Protein AF-0000000085133945 (afdb_homodimer)

Foldseek 3Di:
DDPVVVVVVVVVVVVLPVPPDPDDDFAWDDKKKKKKWFKKAQCPDPDNPPPGIKTKIKIKMKTDTQFKIKIKMKMKMRPVDDPLAIKIKIKMKMFGDDPSFQKTWIWMKIWMDGNHDWTKIKIWTFMKGFPAQDPQWGKIKTKTWIFIDIDQADPVQGDQGGGFAMKIWIKIKGWDDDPNWTKIKIKIKMKGAQGDDRLCVQLVHRIKIWMKIKMWTPPDVQKIKMKIWIWMASPPSDHGIGIMIIIMIMGMD/DDPVVVVVVVVVVVVVVVPPPDDDDFAWDDKKKKKKWFKKAQCPDPDNPPPGIKTKIKIKMKTDTQFKIKIKMKMKMRPVDDPLAIKIKIKMKMFGDDPSFQKTWIWMKIWMDGNHDWTKIKIWTFMKGFPAQDPQWGKIKTKTWIAIDIDQADPPQGDQGGGFAMKIWIKIKGWDDDPNWTKIKIKIKMKGAQGGDRLCVQLVHRIKIWMKIKMWTPPDVQKIKMKIWIWMASPPSDHGIGIMIIIMIMGMD

Structure (mmCIF, N/CA/C/O backbone):
data_AF-0000000085133945-model_v1
#
loop_
_entity.id
_entity.type
_entity.pdbx_description
1 polymer 'Nucleoside-specific channel-forming protein Tsx'
#
loop_
_atom_site.group_PDB
_atom_site.id
_atom_site.type_symbol
_atom_site.label_atom_id
_atom_site.label_alt_id
_atom_site.label_comp_id
_atom_site.label_asym_id
_atom_site.label_entity_id
_atom_site.label_seq_id
_atom_site.pdbx_PDB_ins_code
_atom_site.Cartn_x
_atom_site.Cartn_y
_atom_site.Cartn_z
_atom_site.occupancy
_atom_site.B_iso_or_equiv
_atom_site.auth_seq_id
_atom_site.auth_comp_id
_atom_site.auth_asym_id
_atom_site.auth_atom_id
_atom_site.pdbx_PDB_model_num
ATOM 1 N N . MET A 1 1 ? 1.987 1.483 31.172 1 36.84 1 MET A N 1
ATOM 2 C CA . MET A 1 1 ? 2.732 0.237 31 1 36.84 1 MET A CA 1
ATOM 3 C C . MET A 1 1 ? 4.156 0.385 31.531 1 36.84 1 MET A C 1
ATOM 5 O O . MET A 1 1 ? 4.84 1.363 31.219 1 36.84 1 MET A O 1
ATOM 9 N N . SER A 1 2 ? 4.531 -0.409 32.562 1 43 2 SER A N 1
ATOM 10 C CA . SER A 1 2 ? 5.77 -0.281 33.312 1 43 2 SER A CA 1
ATOM 11 C C . SER A 1 2 ? 6.988 -0.417 32.406 1 43 2 SER A C 1
ATOM 13 O O . SER A 1 2 ? 6.906 -1.016 31.328 1 43 2 SER A O 1
ATOM 15 N N . ALA A 1 3 ? 8.133 0.214 32.719 1 48.06 3 ALA A N 1
ATOM 16 C CA . ALA A 1 3 ? 9.445 0.128 32.062 1 48.06 3 ALA A CA 1
ATOM 17 C C . ALA A 1 3 ? 9.797 -1.318 31.734 1 48.06 3 ALA A C 1
ATOM 19 O O . ALA A 1 3 ? 10.461 -1.585 30.734 1 48.06 3 ALA A O 1
ATOM 20 N N . LYS A 1 4 ? 9.453 -2.211 32.562 1 42.72 4 LYS A N 1
ATOM 21 C CA . LYS A 1 4 ? 9.758 -3.633 32.438 1 42.72 4 LYS A CA 1
ATOM 22 C C . LYS A 1 4 ? 9.023 -4.238 31.25 1 42.72 4 LYS A C 1
ATOM 24 O O . LYS A 1 4 ? 9.578 -5.07 30.516 1 42.72 4 LYS A O 1
ATOM 29 N N . ARG A 1 5 ? 7.84 -3.912 31.016 1 41.66 5 ARG A N 1
ATOM 30 C CA . ARG A 1 5 ? 7.051 -4.469 29.922 1 41.66 5 ARG A CA 1
ATOM 31 C C . ARG A 1 5 ? 7.543 -3.955 28.578 1 41.66 5 ARG A C 1
ATOM 33 O O . ARG A 1 5 ? 7.465 -4.664 27.578 1 41.66 5 ARG A O 1
ATOM 40 N N . ARG A 1 6 ? 8.109 -2.738 28.609 1 42.72 6 ARG A N 1
ATOM 41 C CA . ARG A 1 6 ? 8.688 -2.146 27.406 1 42.72 6 ARG A CA 1
ATOM 42 C C . ARG A 1 6 ? 9.938 -2.904 26.969 1 42.72 6 ARG A C 1
ATOM 44 O O . ARG A 1 6 ? 10.148 -3.131 25.781 1 42.72 6 ARG A O 1
ATOM 51 N N . LEU A 1 7 ? 10.68 -3.293 28 1 41.97 7 LEU A N 1
ATOM 52 C CA . LEU A 1 7 ? 11.914 -4.031 27.766 1 41.97 7 LEU A CA 1
ATOM 53 C C . LEU A 1 7 ? 11.617 -5.43 27.219 1 41.97 7 LEU A C 1
ATOM 55 O O . LEU A 1 7 ? 12.312 -5.918 26.328 1 41.97 7 LEU A O 1
ATOM 59 N N . LEU A 1 8 ? 10.617 -5.977 27.719 1 39.19 8 LEU A N 1
ATOM 60 C CA . LEU A 1 8 ? 10.281 -7.332 27.297 1 39.19 8 LEU A CA 1
ATOM 61 C C . LEU A 1 8 ? 9.789 -7.352 25.859 1 39.19 8 LEU A C 1
ATOM 63 O O . LEU A 1 8 ? 10.117 -8.258 25.094 1 39.19 8 LEU A O 1
ATOM 67 N N . ILE A 1 9 ? 9.047 -6.352 25.5 1 41.66 9 ILE A N 1
ATOM 68 C CA . ILE A 1 9 ? 8.602 -6.316 24.109 1 41.66 9 ILE A CA 1
ATOM 69 C C . ILE A 1 9 ? 9.797 -6.117 23.188 1 41.66 9 ILE A C 1
ATOM 71 O O . ILE A 1 9 ? 9.898 -6.77 22.141 1 41.66 9 ILE A O 1
ATOM 75 N N . ALA A 1 10 ? 10.711 -5.32 23.625 1 41.75 10 ALA A N 1
ATOM 76 C CA . ALA A 1 10 ? 11.93 -5.113 22.844 1 41.75 10 ALA A CA 1
ATOM 77 C C . ALA A 1 10 ? 12.734 -6.402 22.734 1 41.75 10 ALA A C 1
ATOM 79 O O . ALA A 1 10 ? 13.258 -6.727 21.656 1 41.75 10 ALA A O 1
ATOM 80 N N . CYS A 1 11 ? 12.867 -7.066 23.766 1 37.88 11 CYS A N 1
ATOM 81 C CA . CYS A 1 11 ? 13.625 -8.305 23.766 1 37.88 11 CYS A CA 1
ATOM 82 C C . CYS A 1 11 ? 12.914 -9.383 22.953 1 37.88 11 CYS A C 1
ATOM 84 O O . CYS A 1 11 ? 13.562 -10.18 22.281 1 37.88 11 CYS A O 1
ATOM 86 N N . ALA A 1 12 ? 11.68 -9.461 23.156 1 38.81 12 ALA A N 1
ATOM 87 C CA . ALA A 1 12 ? 10.977 -10.516 22.453 1 38.81 12 ALA A CA 1
ATOM 88 C C . ALA A 1 12 ? 11.109 -10.344 20.938 1 38.81 12 ALA A C 1
ATOM 90 O O . ALA A 1 12 ? 11.219 -11.328 20.203 1 38.81 12 ALA A O 1
ATOM 91 N N . LEU A 1 13 ? 11.102 -9.141 20.484 1 39.53 13 LEU A N 1
ATOM 92 C CA . LEU A 1 13 ? 11.328 -8.938 19.062 1 39.53 13 LEU A CA 1
ATOM 93 C C . LEU A 1 13 ? 12.742 -9.352 18.672 1 39.53 13 LEU A C 1
ATOM 95 O O . LEU A 1 13 ? 12.977 -9.797 17.547 1 39.53 13 LEU A O 1
ATOM 99 N N . THR A 1 14 ? 13.602 -9.289 19.641 1 37.03 14 THR A N 1
ATOM 100 C CA . THR A 1 14 ? 14.984 -9.656 19.328 1 37.03 14 THR A CA 1
ATOM 101 C C . THR A 1 14 ? 15.117 -11.164 19.156 1 37.03 14 THR A C 1
ATOM 103 O O . THR A 1 14 ? 15.93 -11.633 18.359 1 37.03 14 THR A O 1
ATOM 106 N N . THR A 1 15 ? 14.5 -11.891 20.047 1 35.97 15 THR A N 1
ATOM 107 C CA . THR A 1 15 ? 14.766 -13.32 20.016 1 35.97 15 THR A CA 1
ATOM 108 C C . THR A 1 15 ? 14.219 -13.945 18.734 1 35.97 15 THR A C 1
ATOM 110 O O . THR A 1 15 ? 14.719 -14.969 18.266 1 35.97 15 THR A O 1
ATOM 113 N N . ILE A 1 16 ? 13.094 -13.539 18.312 1 39.91 16 ILE A N 1
ATOM 114 C CA . ILE A 1 16 ? 12.547 -14.211 17.141 1 39.91 16 ILE A CA 1
ATOM 115 C C . ILE A 1 16 ? 13.539 -14.117 15.977 1 39.91 16 ILE A C 1
ATOM 117 O O . ILE A 1 16 ? 13.664 -15.047 15.18 1 39.91 16 ILE A O 1
ATOM 121 N N . PHE A 1 17 ? 14.336 -13.039 16.062 1 42.16 17 PHE A N 1
ATOM 122 C CA . PHE A 1 17 ? 15.188 -12.828 14.898 1 42.16 17 PHE A CA 1
ATOM 123 C C . PHE A 1 17 ? 16.438 -13.703 14.977 1 42.16 17 PHE A C 1
ATOM 125 O O . PHE A 1 17 ? 17.188 -13.805 14 1 42.16 17 PHE A O 1
ATOM 132 N N . TYR A 1 18 ? 16.688 -14.141 16.188 1 39.44 18 TYR A N 1
ATOM 133 C CA . TYR A 1 18 ? 17.953 -14.867 16.266 1 39.44 18 TYR A CA 1
ATOM 134 C C . TYR A 1 18 ? 17.922 -16.125 15.398 1 39.44 18 TYR A C 1
ATOM 136 O O . TYR A 1 18 ? 18.969 -16.641 15.008 1 39.44 18 TYR A O 1
ATOM 144 N N . HIS A 1 19 ? 16.812 -16.734 15.344 1 39.88 19 HIS A N 1
ATOM 145 C CA . HIS A 1 19 ? 16.859 -18.016 14.641 1 39.88 19 HIS A CA 1
ATOM 146 C C . HIS A 1 19 ? 16.422 -17.859 13.188 1 39.88 19 HIS A C 1
ATOM 148 O O . HIS A 1 19 ? 15.945 -18.812 12.57 1 39.88 19 HIS A O 1
ATOM 154 N N . LEU A 1 20 ? 16.219 -16.656 12.812 1 44.22 20 LEU A N 1
ATOM 155 C CA . LEU A 1 20 ? 15.984 -16.672 11.375 1 44.22 20 LEU A CA 1
ATOM 156 C C . LEU A 1 20 ? 17.203 -17.219 10.633 1 44.22 20 LEU A C 1
ATOM 158 O O . LEU A 1 20 ? 18.328 -16.781 10.883 1 44.22 20 LEU A O 1
ATOM 162 N N . PRO A 1 21 ? 17.156 -18.5 10.281 1 38.03 21 PRO A N 1
ATOM 163 C CA . PRO A 1 21 ? 18.359 -18.984 9.602 1 38.03 21 PRO A CA 1
ATOM 164 C C . PRO A 1 21 ? 19.094 -17.891 8.836 1 38.03 21 PRO A C 1
ATOM 166 O O . PRO A 1 21 ? 18.453 -16.938 8.367 1 38.03 21 PRO A O 1
ATOM 169 N N . ALA A 1 22 ? 20.438 -17.766 9.133 1 37.84 22 ALA A N 1
ATOM 170 C CA . ALA A 1 22 ? 21.391 -16.875 8.469 1 37.84 22 ALA A CA 1
ATOM 171 C C . ALA A 1 22 ? 20.953 -16.562 7.039 1 37.84 22 ALA A C 1
ATOM 173 O O . ALA A 1 22 ? 20.703 -15.406 6.695 1 37.84 22 ALA A O 1
ATOM 174 N N . TYR A 1 23 ? 21.812 -16.891 6.102 1 41.56 23 TYR A N 1
ATOM 175 C CA . TYR A 1 23 ? 22.328 -16.422 4.824 1 41.56 23 TYR A CA 1
ATOM 176 C C . TYR A 1 23 ? 21.25 -16.406 3.758 1 41.56 23 TYR A C 1
ATOM 178 O O . TYR A 1 23 ? 21.5 -16.062 2.602 1 41.56 23 TYR A O 1
ATOM 186 N N . SER A 1 24 ? 20.203 -17.484 3.604 1 50.78 24 SER A N 1
ATOM 187 C CA . SER A 1 24 ? 19.891 -17.828 2.215 1 50.78 24 SER A CA 1
ATOM 188 C C . SER A 1 24 ? 18.984 -16.766 1.58 1 50.78 24 SER A C 1
ATOM 190 O O . SER A 1 24 ? 18.062 -16.281 2.219 1 50.78 24 SER A O 1
ATOM 192 N N . SER A 1 25 ? 19.562 -15.977 0.585 1 65.31 25 SER A N 1
ATOM 193 C CA . SER A 1 25 ? 18.844 -15.25 -0.441 1 65.31 25 SER A CA 1
ATOM 194 C C . SER A 1 25 ? 17.484 -15.891 -0.724 1 65.31 25 SER A C 1
ATOM 196 O O . SER A 1 25 ? 17.328 -17.109 -0.549 1 65.31 25 SER A O 1
ATOM 198 N N . LEU A 1 26 ? 16.422 -15.094 -0.693 1 84.5 26 LEU A N 1
ATOM 199 C CA . LEU A 1 26 ? 15.109 -15.57 -1.105 1 84.5 26 LEU A CA 1
ATOM 200 C C . LEU A 1 26 ? 15.203 -16.344 -2.414 1 84.5 26 LEU A C 1
ATOM 202 O O . LEU A 1 26 ? 15.859 -15.906 -3.359 1 84.5 26 LEU A O 1
ATOM 206 N N . GLU A 1 27 ? 14.773 -17.656 -2.301 1 92.19 27 GLU A N 1
ATOM 207 C CA . GLU A 1 27 ? 14.727 -18.453 -3.525 1 92.19 27 GLU A CA 1
ATOM 208 C C . GLU A 1 27 ? 13.453 -18.156 -4.324 1 92.19 27 GLU A C 1
ATOM 210 O O . GLU A 1 27 ? 12.367 -18.578 -3.943 1 92.19 27 GLU A O 1
ATOM 215 N N . TYR A 1 28 ? 13.641 -17.594 -5.484 1 95 28 TYR A N 1
ATOM 216 C CA . TYR A 1 28 ? 12.547 -17.141 -6.332 1 95 28 TYR A CA 1
ATOM 217 C C . TYR A 1 28 ? 11.797 -18.328 -6.934 1 95 28 TYR A C 1
ATOM 219 O O . TYR A 1 28 ? 12.414 -19.234 -7.504 1 95 28 TYR A O 1
ATOM 227 N N . LYS A 1 29 ? 10.406 -18.281 -6.844 1 95.12 29 LYS A N 1
ATOM 228 C CA . LYS A 1 29 ? 9.586 -19.359 -7.383 1 95.12 29 LYS A CA 1
ATOM 229 C C . LYS A 1 29 ? 8.672 -18.859 -8.5 1 95.12 29 LYS A C 1
ATOM 231 O O . LYS A 1 29 ? 8.234 -19.641 -9.352 1 95.12 29 LYS A O 1
ATOM 236 N N . GLY A 1 30 ? 8.359 -17.625 -8.469 1 94.38 30 GLY A N 1
ATOM 237 C CA . GLY A 1 30 ? 7.508 -17.078 -9.508 1 94.38 30 GLY A CA 1
ATOM 238 C C . GLY A 1 30 ? 6.82 -15.781 -9.094 1 94.38 30 GLY A C 1
ATOM 239 O O . GLY A 1 30 ? 6.797 -15.438 -7.91 1 94.38 30 GLY A O 1
ATOM 240 N N . SER A 1 31 ? 6.344 -15.102 -10.117 1 94.19 31 SER A N 1
ATOM 241 C CA . SER A 1 31 ? 5.598 -13.867 -9.898 1 94.19 31 SER A CA 1
ATOM 242 C C . SER A 1 31 ? 4.41 -13.766 -10.844 1 94.19 31 SER A C 1
ATOM 244 O O . SER A 1 31 ? 4.34 -14.492 -11.836 1 94.19 31 SER A O 1
ATOM 246 N N . PHE A 1 32 ? 3.465 -12.969 -10.422 1 92.44 32 PHE A N 1
ATOM 247 C CA . PHE A 1 32 ? 2.289 -12.703 -11.242 1 92.44 32 PHE A CA 1
ATOM 248 C C . PHE A 1 32 ? 1.758 -11.297 -10.992 1 92.44 32 PHE A C 1
ATOM 250 O O . PHE A 1 32 ? 2.023 -10.703 -9.945 1 92.44 32 PHE A O 1
ATOM 257 N N . GLY A 1 33 ? 1.082 -10.789 -11.906 1 92.19 33 GLY A N 1
ATOM 258 C CA . GLY A 1 33 ? 0.454 -9.477 -11.812 1 92.19 33 GLY A CA 1
ATOM 259 C C . GLY A 1 33 ? -0.546 -9.219 -12.93 1 92.19 33 GLY A C 1
ATOM 260 O O . GLY A 1 33 ? -0.574 -9.938 -13.93 1 92.19 33 GLY A O 1
ATOM 261 N N . SER A 1 34 ? -1.37 -8.195 -12.688 1 93.94 34 SER A N 1
ATOM 262 C CA . SER A 1 34 ? -2.359 -7.836 -13.695 1 93.94 34 SER A CA 1
ATOM 263 C C . SER A 1 34 ? -2.824 -6.395 -13.531 1 93.94 34 SER A C 1
ATOM 265 O O . SER A 1 34 ? -2.684 -5.809 -12.453 1 93.94 34 SER A O 1
ATOM 267 N N . ILE A 1 35 ? -3.229 -5.844 -14.586 1 95.06 35 ILE A N 1
ATOM 268 C CA . ILE A 1 35 ? -4.004 -4.609 -14.602 1 95.06 35 ILE A CA 1
ATOM 269 C C . ILE A 1 35 ? -5.41 -4.895 -15.125 1 95.06 35 ILE A C 1
ATOM 271 O O . ILE A 1 35 ? -5.586 -5.672 -16.062 1 95.06 35 ILE A O 1
ATOM 275 N N . ASN A 1 36 ? -6.375 -4.328 -14.484 1 97.56 36 ASN A N 1
ATOM 276 C CA . ASN A 1 36 ? -7.762 -4.633 -14.805 1 97.56 36 ASN A CA 1
ATOM 277 C C . ASN A 1 36 ? -8.625 -3.373 -14.836 1 97.56 36 ASN A C 1
ATOM 279 O O . ASN A 1 36 ? -8.32 -2.395 -14.148 1 97.56 36 ASN A O 1
ATOM 283 N N . ALA A 1 37 ? -9.625 -3.41 -15.625 1 97.56 37 ALA A N 1
ATOM 284 C CA . ALA A 1 37 ? -10.641 -2.363 -15.664 1 97.56 37 ALA A CA 1
ATOM 285 C C . ALA A 1 37 ? -12.039 -2.961 -15.805 1 97.56 37 ALA A C 1
ATOM 287 O O . ALA A 1 37 ? -12.219 -3.984 -16.469 1 97.56 37 ALA A O 1
ATOM 288 N N . GLY A 1 38 ? -12.953 -2.303 -15.086 1 97.31 38 GLY A N 1
ATOM 289 C CA . GLY A 1 38 ? -14.297 -2.844 -15.242 1 97.31 38 GLY A CA 1
ATOM 290 C C . GLY A 1 38 ? -15.336 -2.092 -14.43 1 97.31 38 GLY A C 1
ATOM 291 O O . GLY A 1 38 ? -15.25 -0.871 -14.281 1 97.31 38 GLY A O 1
ATOM 292 N N . TYR A 1 39 ? -16.25 -2.934 -14.133 1 95.44 39 TYR A N 1
ATOM 293 C CA . TYR A 1 39 ? -17.5 -2.365 -13.641 1 95.44 39 TYR A CA 1
ATOM 294 C C . TYR A 1 39 ? -18.062 -3.191 -12.484 1 95.44 39 TYR A C 1
ATOM 296 O O . TYR A 1 39 ? -17.938 -4.418 -12.477 1 95.44 39 TYR A O 1
ATOM 304 N N . ALA A 1 40 ? -18.641 -2.43 -11.492 1 94.94 40 ALA A N 1
ATOM 305 C CA . ALA A 1 40 ? -19.359 -3.078 -10.398 1 94.94 40 ALA A CA 1
ATOM 306 C C . ALA A 1 40 ? -20.672 -2.355 -10.094 1 94.94 40 ALA A C 1
ATOM 308 O O . ALA A 1 40 ? -20.828 -1.186 -10.445 1 94.94 40 ALA A O 1
ATOM 309 N N . ASP A 1 41 ? -21.562 -3.082 -9.5 1 93.5 41 ASP A N 1
ATOM 310 C CA . ASP A 1 41 ? -22.844 -2.506 -9.109 1 93.5 41 ASP A CA 1
ATOM 311 C C . ASP A 1 41 ? -23.328 -3.1 -7.789 1 93.5 41 ASP A C 1
ATOM 313 O O . ASP A 1 41 ? -23.609 -4.297 -7.707 1 93.5 41 ASP A O 1
ATOM 317 N N . TRP A 1 42 ? -23.547 -2.268 -6.836 1 91.56 42 TRP A N 1
ATOM 318 C CA . TRP A 1 42 ? -24 -2.688 -5.512 1 91.56 42 TRP A CA 1
ATOM 319 C C . TRP A 1 42 ? -25.469 -3.076 -5.527 1 91.56 42 TRP A C 1
ATOM 321 O O . TRP A 1 42 ? -25.969 -3.676 -4.574 1 91.56 42 TRP A O 1
ATOM 331 N N . ASN A 1 43 ? -26.109 -2.854 -6.621 1 87.69 43 ASN A N 1
ATOM 332 C CA . ASN A 1 43 ? -27.531 -3.17 -6.727 1 87.69 43 ASN A CA 1
ATOM 333 C C . ASN A 1 43 ? -27.766 -4.453 -7.52 1 87.69 43 ASN A C 1
ATOM 335 O O . ASN A 1 43 ? -28.906 -4.828 -7.785 1 87.69 43 ASN A O 1
ATOM 339 N N . SER A 1 44 ? -26.766 -5.062 -7.859 1 84.56 44 SER A N 1
ATOM 340 C CA . SER A 1 44 ? -26.891 -6.18 -8.789 1 84.56 44 SER A CA 1
ATOM 341 C C . SER A 1 44 ? -26.703 -7.516 -8.07 1 84.56 44 SER A C 1
ATOM 343 O O . SER A 1 44 ? -26.844 -8.578 -8.688 1 84.56 44 SER A O 1
ATOM 345 N N . GLY A 1 45 ? -26.453 -7.539 -6.82 1 86.94 45 GLY A N 1
ATOM 346 C CA . GLY A 1 45 ? -26.375 -8.797 -6.098 1 86.94 45 GLY A CA 1
ATOM 347 C C . GLY A 1 45 ? -27.719 -9.297 -5.621 1 86.94 45 GLY A C 1
ATOM 348 O O . GLY A 1 45 ? -28.734 -9.125 -6.312 1 86.94 45 GLY A O 1
ATOM 349 N N . PHE A 1 46 ? -27.672 -10.008 -4.559 1 88.62 46 PHE A N 1
ATOM 350 C CA . PHE A 1 46 ? -28.891 -10.523 -3.953 1 88.62 46 PHE A CA 1
ATOM 351 C C . PHE A 1 46 ? -29.641 -9.422 -3.221 1 88.62 46 PHE A C 1
ATOM 353 O O . PHE A 1 46 ? -30.859 -9.461 -3.105 1 88.62 46 PHE A O 1
ATOM 360 N N . ILE A 1 47 ? -28.828 -8.484 -2.725 1 90.81 47 ILE A N 1
ATOM 361 C CA . ILE A 1 47 ? -29.391 -7.371 -1.975 1 90.81 47 ILE A CA 1
ATOM 362 C C . ILE A 1 47 ? -29.047 -6.055 -2.672 1 90.81 47 ILE A C 1
ATOM 364 O O . ILE A 1 47 ? -27.938 -5.867 -3.15 1 90.81 47 ILE A O 1
ATOM 368 N N . ASN A 1 48 ? -30.047 -5.188 -2.656 1 90.88 48 ASN A N 1
ATOM 369 C CA . ASN A 1 48 ? -29.812 -3.811 -3.074 1 90.88 48 ASN A CA 1
ATOM 370 C C . ASN A 1 48 ? -29.406 -2.932 -1.896 1 90.88 48 ASN A C 1
ATOM 372 O O . ASN A 1 48 ? -30.234 -2.596 -1.049 1 90.88 48 ASN A O 1
ATOM 376 N N . THR A 1 49 ? -28.141 -2.529 -1.854 1 90 49 THR A N 1
ATOM 377 C CA . THR A 1 49 ? -27.641 -1.72 -0.745 1 90 49 THR A CA 1
ATOM 378 C C . THR A 1 49 ? -27.844 -0.234 -1.031 1 90 49 THR A C 1
ATOM 380 O O . THR A 1 49 ? -27.609 0.607 -0.16 1 90 49 THR A O 1
ATOM 383 N N . HIS A 1 50 ? -28.203 0.144 -2.275 1 89.5 50 HIS A N 1
ATOM 384 C CA . HIS A 1 50 ? -28.484 1.495 -2.742 1 89.5 50 HIS A CA 1
ATOM 385 C C . HIS A 1 50 ? -27.219 2.342 -2.793 1 89.5 50 HIS A C 1
ATOM 387 O O . HIS A 1 50 ? -27.234 3.527 -2.457 1 89.5 50 HIS A O 1
ATOM 393 N N . ARG A 1 51 ? -26.031 1.71 -3.168 1 88.62 51 ARG A N 1
ATOM 394 C CA . ARG A 1 51 ? -24.766 2.41 -3.254 1 88.62 51 ARG A CA 1
ATOM 395 C C . ARG A 1 51 ? -24.344 2.629 -4.707 1 88.62 51 ARG A C 1
ATOM 397 O O . ARG A 1 51 ? -23.422 3.381 -4.988 1 88.62 51 ARG A O 1
ATOM 404 N N . GLY A 1 52 ? -25.047 2.027 -5.613 1 88.44 52 GLY A N 1
ATOM 405 C CA . GLY A 1 52 ? -24.984 2.367 -7.027 1 88.44 52 GLY A CA 1
ATOM 406 C C . GLY A 1 52 ? -23.797 1.734 -7.734 1 88.44 52 GLY A C 1
ATOM 407 O O . GLY A 1 52 ? -23.297 0.692 -7.309 1 88.44 52 GLY A O 1
ATOM 408 N N . GLU A 1 53 ? -23.438 2.334 -8.891 1 91.5 53 GLU A N 1
ATOM 409 C CA . GLU A 1 53 ? -22.438 1.78 -9.812 1 91.5 53 GLU A CA 1
ATOM 410 C C . GLU A 1 53 ? -21.031 2.256 -9.461 1 91.5 53 GLU A C 1
ATOM 412 O O . GLU A 1 53 ? -20.859 3.354 -8.93 1 91.5 53 GLU A O 1
ATOM 417 N N . VAL A 1 54 ? -20.172 1.378 -9.805 1 92.69 54 VAL A N 1
ATOM 418 C CA . VAL A 1 54 ? -18.766 1.633 -9.562 1 92.69 54 VAL A CA 1
ATOM 419 C C . VAL A 1 54 ? -17.953 1.266 -10.797 1 92.69 54 VAL A C 1
ATOM 421 O O . VAL A 1 54 ? -17.875 0.094 -11.172 1 92.69 54 VAL A O 1
ATOM 424 N N . TRP A 1 55 ? -17.422 2.273 -11.406 1 95.88 55 TRP A N 1
ATOM 425 C CA . TRP A 1 55 ? -16.375 2.008 -12.391 1 95.88 55 TRP A CA 1
ATOM 426 C C . TRP A 1 55 ? -14.992 2.014 -11.742 1 95.88 55 TRP A C 1
ATOM 428 O O . TRP A 1 55 ? -14.703 2.863 -10.891 1 95.88 55 TRP A O 1
ATOM 438 N N . LYS A 1 56 ? -14.195 0.98 -12.117 1 96.44 56 LYS A N 1
ATOM 439 C CA . LYS A 1 56 ? -12.961 0.911 -11.344 1 96.44 56 LYS A CA 1
ATOM 440 C C . LYS A 1 56 ? -11.812 0.354 -12.188 1 96.44 56 LYS A C 1
ATOM 442 O O . LYS A 1 56 ? -12.047 -0.33 -13.188 1 96.44 56 LYS A O 1
ATOM 447 N N . VAL A 1 57 ? -10.578 0.679 -11.789 1 96.62 57 VAL A N 1
ATOM 448 C CA . VAL A 1 57 ? -9.328 0.112 -12.289 1 96.62 57 VAL A CA 1
ATOM 449 C C . VAL A 1 57 ? -8.523 -0.468 -11.125 1 96.62 57 VAL A C 1
ATOM 451 O O . VAL A 1 57 ? -8.547 0.07 -10.016 1 96.62 57 VAL A O 1
ATOM 454 N N . THR A 1 58 ? -7.922 -1.6 -11.445 1 97.06 58 THR A N 1
ATOM 455 C CA . THR A 1 58 ? -7.133 -2.254 -10.406 1 97.06 58 THR A CA 1
ATOM 456 C C . THR A 1 58 ? -5.805 -2.746 -10.977 1 97.06 58 THR A C 1
ATOM 458 O O . THR A 1 58 ? -5.688 -3 -12.172 1 97.06 58 THR A O 1
ATOM 461 N N . ALA A 1 59 ? -4.836 -2.791 -10.148 1 96.38 59 ALA A N 1
ATOM 462 C CA . ALA A 1 59 ? -3.551 -3.438 -10.406 1 96.38 59 ALA A CA 1
ATOM 463 C C . ALA A 1 59 ? -3.156 -4.348 -9.242 1 96.38 59 ALA A C 1
ATOM 465 O O . ALA A 1 59 ? -3.363 -4.004 -8.078 1 96.38 59 ALA A O 1
ATOM 466 N N . ASP A 1 60 ? -2.711 -5.492 -9.586 1 95.88 60 ASP A N 1
ATOM 467 C CA . ASP A 1 60 ? -2.248 -6.406 -8.539 1 95.88 60 ASP A CA 1
ATOM 468 C C . ASP A 1 60 ? -0.911 -7.035 -8.922 1 95.88 60 ASP A C 1
ATOM 470 O O . ASP A 1 60 ? -0.566 -7.109 -10.102 1 95.88 60 ASP A O 1
ATOM 474 N N . PHE A 1 61 ? -0.181 -7.457 -7.965 1 96 61 PHE A N 1
ATOM 475 C CA . PHE A 1 61 ? 1.14 -8.055 -8.133 1 96 61 PHE A CA 1
ATOM 476 C C . PHE A 1 61 ? 1.457 -9 -6.988 1 96 61 PHE A C 1
ATOM 478 O O . PHE A 1 61 ? 1.149 -8.711 -5.828 1 96 61 PHE A O 1
ATOM 485 N N . GLY A 1 62 ? 2.053 -10.125 -7.293 1 95.31 62 GLY A N 1
ATOM 486 C CA . GLY A 1 62 ? 2.496 -11.117 -6.328 1 95.31 62 GLY A CA 1
ATOM 487 C C . GLY A 1 62 ? 3.807 -11.773 -6.711 1 95.31 62 GLY A C 1
ATOM 488 O O . GLY A 1 62 ? 4.121 -11.898 -7.895 1 95.31 62 GLY A O 1
ATOM 489 N N . VAL A 1 63 ? 4.516 -12.156 -5.707 1 95.94 63 VAL A N 1
ATOM 490 C CA . VAL A 1 63 ? 5.766 -12.875 -5.902 1 95.94 63 VAL A CA 1
ATOM 491 C C . VAL A 1 63 ? 5.914 -13.945 -4.824 1 95.94 63 VAL A C 1
ATOM 493 O O . VAL A 1 63 ? 5.578 -13.719 -3.66 1 95.94 63 VAL A O 1
ATOM 496 N N . ASN A 1 64 ? 6.395 -15.078 -5.289 1 95.75 64 ASN A N 1
ATOM 497 C CA . ASN A 1 64 ? 6.582 -16.219 -4.398 1 95.75 64 ASN A CA 1
ATOM 498 C C . ASN A 1 64 ? 8.047 -16.625 -4.316 1 95.75 64 ASN A C 1
ATOM 500 O O . ASN A 1 64 ? 8.711 -16.781 -5.344 1 95.75 64 ASN A O 1
ATOM 504 N N . PHE A 1 65 ? 8.453 -16.719 -3.111 1 95.44 65 PHE A N 1
ATOM 505 C CA . PHE A 1 65 ? 9.719 -17.359 -2.775 1 95.44 65 PHE A CA 1
ATOM 506 C C . PHE A 1 65 ? 9.492 -18.609 -1.949 1 95.44 65 PHE A C 1
ATOM 508 O O . PHE A 1 65 ? 8.398 -18.828 -1.419 1 95.44 65 PHE A O 1
ATOM 515 N N . LYS A 1 66 ? 10.492 -19.375 -1.918 1 94.19 66 LYS A N 1
ATOM 516 C CA . LYS A 1 66 ? 10.398 -20.547 -1.04 1 94.19 66 LYS A CA 1
ATOM 517 C C . LYS A 1 66 ? 10.125 -20.125 0.401 1 94.19 66 LYS A C 1
ATOM 519 O O . LYS A 1 66 ? 9.32 -20.75 1.095 1 94.19 66 LYS A O 1
ATOM 524 N N . GLU A 1 67 ? 10.688 -19.031 0.85 1 94.06 67 GLU A N 1
ATOM 525 C CA . GLU A 1 67 ? 10.695 -18.625 2.248 1 94.06 67 GLU A CA 1
ATOM 526 C C . GLU A 1 67 ? 9.5 -17.719 2.557 1 94.06 67 GLU A C 1
ATOM 528 O O . GLU A 1 67 ? 9.117 -17.562 3.719 1 94.06 67 GLU A O 1
ATOM 533 N N . ALA A 1 68 ? 8.953 -17.125 1.492 1 95.12 68 ALA A N 1
ATOM 534 C CA . ALA A 1 68 ? 7.914 -16.125 1.74 1 95.12 68 ALA A CA 1
ATOM 535 C C . ALA A 1 68 ? 7.059 -15.906 0.497 1 95.12 68 ALA A C 1
ATOM 537 O O . ALA A 1 68 ? 7.488 -16.203 -0.62 1 95.12 68 ALA A O 1
ATOM 538 N N . GLU A 1 69 ? 5.898 -15.43 0.721 1 96.81 69 GLU A N 1
ATOM 539 C CA . GLU A 1 69 ? 5.004 -14.992 -0.344 1 96.81 69 GLU A CA 1
ATOM 540 C C . GLU A 1 69 ? 4.5 -13.57 -0.09 1 96.81 69 GLU A C 1
ATOM 542 O O . GLU A 1 69 ? 4.242 -13.195 1.056 1 96.81 69 GLU A O 1
ATOM 547 N N . PHE A 1 70 ? 4.418 -12.82 -1.168 1 96.5 70 PHE A N 1
ATOM 548 C CA . PHE A 1 70 ? 3.936 -11.445 -1.101 1 96.5 70 PHE A CA 1
ATOM 549 C C . PHE A 1 70 ? 2.869 -11.195 -2.16 1 96.5 70 PHE A C 1
ATOM 551 O O . PHE A 1 70 ? 3.002 -11.641 -3.301 1 96.5 70 PHE A O 1
ATOM 558 N N . TYR A 1 71 ? 1.785 -10.594 -1.79 1 97.12 71 TYR A N 1
ATOM 559 C CA . TYR A 1 71 ? 0.72 -10.188 -2.701 1 97.12 71 TYR A CA 1
ATOM 560 C C . TYR A 1 71 ? 0.215 -8.789 -2.361 1 97.12 71 TYR A C 1
ATOM 562 O O . TYR A 1 71 ? 0.061 -8.453 -1.187 1 97.12 71 TYR A O 1
ATOM 570 N N . SER A 1 72 ? -0.063 -8 -3.395 1 97.25 72 SER A N 1
ATOM 571 C CA . SER A 1 72 ? -0.567 -6.648 -3.18 1 97.25 72 SER A CA 1
ATOM 572 C C . SER A 1 72 ? -1.503 -6.223 -4.305 1 97.25 72 SER A C 1
ATOM 574 O O . SER A 1 72 ? -1.461 -6.785 -5.402 1 97.25 72 SER A O 1
ATOM 576 N N . PHE A 1 73 ? -2.398 -5.285 -4.031 1 97 73 PHE A N 1
ATOM 577 C CA . PHE A 1 73 ? -3.207 -4.695 -5.09 1 97 73 PHE A CA 1
ATOM 578 C C . PHE A 1 73 ? -3.521 -3.234 -4.781 1 97 73 PHE A C 1
ATOM 580 O O . PHE A 1 73 ? -3.412 -2.801 -3.633 1 97 73 PHE A O 1
ATOM 587 N N . TYR A 1 74 ? -3.801 -2.5 -5.754 1 97.75 74 TYR A N 1
ATOM 588 C CA . TYR A 1 74 ? -4.297 -1.128 -5.746 1 97.75 74 TYR A CA 1
ATOM 589 C C . TYR A 1 74 ? -5.562 -1.001 -6.586 1 97.75 74 TYR A C 1
ATOM 591 O O . TYR A 1 74 ? -5.66 -1.591 -7.664 1 97.75 74 TYR A O 1
ATOM 599 N N . GLU A 1 75 ? -6.523 -0.238 -5.98 1 97.5 75 GLU A N 1
ATOM 600 C CA . GLU A 1 75 ? -7.777 -0.007 -6.688 1 97.5 75 GLU A CA 1
ATOM 601 C C . GLU A 1 75 ? -8.156 1.471 -6.676 1 97.5 75 GLU A C 1
ATOM 603 O O . GLU A 1 75 ? -8.078 2.127 -5.637 1 97.5 75 GLU A O 1
ATOM 608 N N . SER A 1 76 ? -8.523 1.928 -7.801 1 95.81 76 SER A N 1
ATOM 609 C CA . SER A 1 76 ? -9.25 3.189 -7.91 1 95.81 76 SER A CA 1
ATOM 610 C C . SER A 1 76 ? -10.711 2.957 -8.281 1 95.81 76 SER A C 1
ATOM 612 O O . SER A 1 76 ? -11 2.338 -9.305 1 95.81 76 SER A O 1
ATOM 614 N N . ASN A 1 77 ? -11.562 3.537 -7.477 1 94.81 77 ASN A N 1
ATOM 615 C CA . ASN A 1 77 ? -12.977 3.199 -7.602 1 94.81 77 ASN A CA 1
ATOM 616 C C . ASN A 1 77 ? -13.828 4.441 -7.855 1 94.81 77 ASN A C 1
ATOM 618 O O . ASN A 1 77 ? -13.391 5.562 -7.59 1 94.81 77 ASN A O 1
ATOM 622 N N . VAL A 1 78 ? -15.047 4.168 -8.352 1 92.25 78 VAL A N 1
ATOM 623 C CA . VAL A 1 78 ? -16.109 5.137 -8.578 1 92.25 78 VAL A CA 1
ATOM 624 C C . VAL A 1 78 ? -15.633 6.219 -9.539 1 92.25 78 VAL A C 1
ATOM 626 O O . VAL A 1 78 ? -15.789 7.41 -9.273 1 92.25 78 VAL A O 1
ATOM 629 N N . LEU A 1 79 ? -15.008 5.805 -10.492 1 89.94 79 LEU A N 1
ATOM 630 C CA . LEU A 1 79 ? -14.391 6.695 -11.469 1 89.94 79 LEU A CA 1
ATOM 631 C C . LEU A 1 79 ? -15.445 7.418 -12.297 1 89.94 79 LEU A C 1
ATOM 633 O O . LEU A 1 79 ? -15.141 8.398 -12.984 1 89.94 79 LEU A O 1
ATOM 637 N N . ASN A 1 80 ? -16.641 6.961 -12.18 1 89.06 80 ASN A N 1
ATOM 638 C CA . ASN A 1 80 ? -17.766 7.609 -12.844 1 89.06 80 ASN A CA 1
ATOM 639 C C . ASN A 1 80 ? -18.266 8.812 -12.055 1 89.06 80 ASN A C 1
ATOM 641 O O . ASN A 1 80 ? -19.188 9.508 -12.492 1 89.06 80 ASN A O 1
ATOM 645 N N . HIS A 1 81 ? -17.703 9.07 -10.93 1 88.19 81 HIS A N 1
ATOM 646 C CA . HIS A 1 81 ? -18.047 10.227 -10.109 1 88.19 81 HIS A CA 1
ATOM 647 C C . HIS A 1 81 ? -16.984 11.32 -10.227 1 88.19 81 HIS A C 1
ATOM 649 O O . HIS A 1 81 ? -15.875 11.062 -10.688 1 88.19 81 HIS A O 1
ATOM 655 N N . ALA A 1 82 ? -17.453 12.5 -9.742 1 90.12 82 ALA A N 1
ATOM 656 C CA . ALA A 1 82 ? -16.469 13.562 -9.523 1 90.12 82 ALA A CA 1
ATOM 657 C C . ALA A 1 82 ? -15.43 13.141 -8.484 1 90.12 82 ALA A C 1
ATOM 659 O O . ALA A 1 82 ? -15.641 12.18 -7.738 1 90.12 82 ALA A O 1
ATOM 660 N N . VAL A 1 83 ? -14.297 13.766 -8.453 1 89.31 83 VAL A N 1
ATOM 661 C CA . VAL A 1 83 ? -13.164 13.391 -7.617 1 89.31 83 VAL A CA 1
ATOM 662 C C . VAL A 1 83 ? -13.594 13.367 -6.152 1 89.31 83 VAL A C 1
ATOM 664 O O . VAL A 1 83 ? -13.078 12.562 -5.363 1 89.31 83 VAL A O 1
ATOM 667 N N . ALA A 1 84 ? -14.5 14.141 -5.777 1 88.5 84 ALA A N 1
ATOM 668 C CA . ALA A 1 84 ? -14.992 14.219 -4.406 1 88.5 84 ALA A CA 1
ATOM 669 C C . ALA A 1 84 ? -15.672 12.914 -3.994 1 88.5 84 ALA A C 1
ATOM 671 O O . ALA A 1 84 ? -15.844 12.648 -2.803 1 88.5 84 ALA A O 1
ATOM 672 N N . GLY A 1 85 ? -16.031 12.156 -4.969 1 89.19 85 GLY A N 1
ATOM 673 C CA . GLY A 1 85 ? -16.75 10.922 -4.664 1 89.19 85 GLY A CA 1
ATOM 674 C C . GLY A 1 85 ? -15.898 9.68 -4.879 1 89.19 85 GLY A C 1
ATOM 675 O O . GLY A 1 85 ? -16.375 8.555 -4.695 1 89.19 85 GLY A O 1
ATOM 676 N N . ARG A 1 86 ? -14.641 9.82 -5.109 1 92.31 86 ARG A N 1
ATOM 677 C CA . ARG A 1 86 ? -13.812 8.68 -5.488 1 92.31 86 ARG A CA 1
ATOM 678 C C . ARG A 1 86 ? -13.133 8.07 -4.262 1 92.31 86 ARG A C 1
ATOM 680 O O . ARG A 1 86 ? -13.07 8.695 -3.203 1 92.31 86 ARG A O 1
ATOM 687 N N . ASN A 1 87 ? -12.773 6.824 -4.484 1 93.56 87 ASN A N 1
ATOM 688 C CA . ASN A 1 87 ? -12.109 6.082 -3.422 1 93.56 87 ASN A CA 1
ATOM 689 C C . ASN A 1 87 ? -10.945 5.254 -3.963 1 93.56 87 ASN A C 1
ATOM 691 O O . ASN A 1 87 ? -11.008 4.742 -5.082 1 93.56 87 ASN A O 1
ATOM 695 N N . HIS A 1 88 ? -9.883 5.125 -3.145 1 96.81 88 HIS A N 1
ATOM 696 C CA . HIS A 1 88 ? -8.695 4.336 -3.461 1 96.81 88 HIS A CA 1
ATOM 697 C C . HIS A 1 88 ? -8.383 3.342 -2.346 1 96.81 88 HIS A C 1
ATOM 699 O O . HIS A 1 88 ? -8.516 3.67 -1.164 1 96.81 88 HIS A O 1
ATOM 705 N N . THR A 1 89 ? -8.055 2.221 -2.77 1 96.81 89 THR A N 1
ATOM 706 C CA . THR A 1 89 ? -7.758 1.177 -1.795 1 96.81 89 THR A CA 1
ATOM 707 C C . THR A 1 89 ? -6.434 0.489 -2.127 1 96.81 89 THR A C 1
ATOM 709 O O . THR A 1 89 ? -6.125 0.263 -3.299 1 96.81 89 THR A O 1
ATOM 712 N N . VAL A 1 90 ? -5.688 0.176 -1.077 1 97.44 90 VAL A N 1
ATOM 713 C CA . VAL A 1 90 ? -4.484 -0.639 -1.207 1 97.44 90 VAL A CA 1
ATOM 714 C C . VAL A 1 90 ? -4.555 -1.821 -0.243 1 97.44 90 VAL A C 1
ATOM 716 O O . VAL A 1 90 ? -5.164 -1.724 0.826 1 97.44 90 VAL A O 1
ATOM 719 N N . SER A 1 91 ? -3.959 -2.883 -0.652 1 97.62 91 SER A N 1
ATOM 720 C CA . SER A 1 91 ? -3.756 -4.023 0.232 1 97.62 91 SER A CA 1
ATOM 721 C C . SER A 1 91 ? -2.424 -4.711 -0.048 1 97.62 91 SER A C 1
ATOM 723 O O . SER A 1 91 ? -1.94 -4.699 -1.182 1 97.62 91 SER A O 1
ATOM 725 N N . ALA A 1 92 ? -1.832 -5.172 0.983 1 97.38 92 ALA A N 1
ATOM 726 C CA . ALA A 1 92 ? -0.646 -6.02 0.901 1 97.38 92 ALA A CA 1
ATOM 727 C C . ALA A 1 92 ? -0.691 -7.129 1.95 1 97.38 92 ALA A C 1
ATOM 729 O O . ALA A 1 92 ? -1.111 -6.898 3.086 1 97.38 92 ALA A O 1
ATOM 730 N N . MET A 1 93 ? -0.299 -8.273 1.561 1 97.62 93 MET A N 1
ATOM 731 C CA . MET A 1 93 ? -0.261 -9.391 2.496 1 97.62 93 MET A CA 1
ATOM 732 C C . MET A 1 93 ? 0.985 -10.242 2.275 1 97.62 93 MET A C 1
ATOM 734 O O . MET A 1 93 ? 1.488 -10.336 1.155 1 97.62 93 MET A O 1
ATOM 738 N N . THR A 1 94 ? 1.446 -10.844 3.342 1 97.19 94 THR A N 1
ATOM 739 C CA . THR A 1 94 ? 2.658 -11.656 3.264 1 97.19 94 THR A CA 1
ATOM 740 C C . THR A 1 94 ? 2.559 -12.867 4.18 1 97.19 94 THR A C 1
ATOM 742 O O . THR A 1 94 ? 1.9 -12.82 5.219 1 97.19 94 THR A O 1
ATOM 745 N N . HIS A 1 95 ? 3.084 -13.953 3.711 1 97.88 95 HIS A N 1
ATOM 746 C CA . HIS A 1 95 ? 3.404 -15.156 4.473 1 97.88 95 HIS A CA 1
ATOM 747 C C . HIS A 1 95 ? 4.91 -15.383 4.539 1 97.88 95 HIS A C 1
ATOM 749 O O . HIS A 1 95 ? 5.566 -15.523 3.504 1 97.88 95 HIS A O 1
ATOM 755 N N . VAL A 1 96 ? 5.43 -15.383 5.707 1 95.5 96 VAL A N 1
ATOM 756 C CA . VAL A 1 96 ? 6.844 -15.703 5.891 1 95.5 96 VAL A CA 1
ATOM 757 C C . VAL A 1 96 ? 6.98 -17.031 6.633 1 95.5 96 VAL A C 1
ATOM 759 O O . VAL A 1 96 ? 6.578 -17.156 7.793 1 95.5 96 VAL A O 1
ATOM 762 N N . ARG A 1 97 ? 7.551 -17.984 5.941 1 96.19 97 ARG A N 1
ATOM 763 C CA . ARG A 1 97 ? 7.648 -19.328 6.516 1 96.19 97 ARG A CA 1
ATOM 764 C C . ARG A 1 97 ? 8.516 -19.312 7.77 1 96.19 97 ARG A C 1
ATOM 766 O O . ARG A 1 97 ? 9.547 -18.656 7.812 1 96.19 97 ARG A O 1
ATOM 773 N N . LEU A 1 98 ? 8.023 -20.172 8.703 1 94.31 98 LEU A N 1
ATOM 774 C CA . LEU A 1 98 ? 8.742 -20.328 9.961 1 94.31 98 LEU A CA 1
ATOM 775 C C . LEU A 1 98 ? 9.586 -21.594 9.953 1 94.31 98 LEU A C 1
ATOM 777 O O . LEU A 1 98 ? 9.062 -22.688 9.758 1 94.31 98 LEU A O 1
ATOM 781 N N . PHE A 1 99 ? 10.844 -21.5 10.203 1 87.69 99 PHE A N 1
ATOM 782 C CA . PHE A 1 99 ? 11.758 -22.609 10.43 1 87.69 99 PHE A CA 1
ATOM 783 C C . PHE A 1 99 ? 11.617 -23.656 9.336 1 87.69 99 PHE A C 1
ATOM 785 O O . PHE A 1 99 ? 11.484 -24.844 9.617 1 87.69 99 PHE A O 1
ATOM 792 N N . ASP A 1 100 ? 11.531 -23.344 8.148 1 86.12 100 ASP A N 1
ATOM 793 C CA . ASP A 1 100 ? 11.445 -24.234 6.984 1 86.12 100 ASP A CA 1
ATOM 794 C C . ASP A 1 100 ? 10.195 -25.109 7.051 1 86.12 100 ASP A C 1
ATOM 796 O O . ASP A 1 100 ? 10.25 -26.297 6.758 1 86.12 100 ASP A O 1
ATOM 800 N N . SER A 1 101 ? 9.234 -24.562 7.633 1 94.5 101 SER A N 1
ATOM 801 C CA . SER A 1 101 ? 7.957 -25.266 7.676 1 94.5 101 SER A CA 1
ATOM 802 C C . SER A 1 101 ? 6.906 -24.547 6.832 1 94.5 101 SER A C 1
ATOM 804 O O . SER A 1 101 ? 7.211 -23.562 6.16 1 94.5 101 SER A O 1
ATOM 806 N N . ASN A 1 102 ? 5.715 -25.188 6.863 1 97.5 102 ASN A N 1
ATOM 807 C CA . ASN A 1 102 ? 4.605 -24.578 6.137 1 97.5 102 ASN A CA 1
ATOM 808 C C . ASN A 1 102 ? 3.826 -23.609 7.023 1 97.5 102 ASN A C 1
ATOM 810 O O . ASN A 1 102 ? 2.898 -22.938 6.559 1 97.5 102 ASN A O 1
ATOM 814 N N . MET A 1 103 ? 4.152 -23.562 8.258 1 98.19 103 MET A N 1
ATOM 815 C CA . MET A 1 103 ? 3.619 -22.531 9.141 1 98.19 103 MET A CA 1
ATOM 816 C C . MET A 1 103 ? 4.27 -21.188 8.844 1 98.19 103 MET A C 1
ATOM 818 O O . MET A 1 103 ? 5.473 -21.109 8.578 1 98.19 103 MET A O 1
ATOM 822 N N . THR A 1 104 ? 3.4 -20.125 8.906 1 98.19 104 THR A N 1
ATOM 823 C CA . THR A 1 104 ? 3.951 -18.844 8.508 1 98.19 104 THR A CA 1
ATOM 824 C C . THR A 1 104 ? 3.594 -17.766 9.523 1 98.19 104 THR A C 1
ATOM 826 O O . THR A 1 104 ? 2.557 -17.844 10.188 1 98.19 104 THR A O 1
ATOM 829 N N . PHE A 1 105 ? 4.512 -16.812 9.695 1 97.38 105 PHE A N 1
ATOM 830 C CA . PHE A 1 105 ? 4.059 -15.5 10.133 1 97.38 105 PHE A CA 1
ATOM 831 C C . PHE A 1 105 ? 3.242 -14.812 9.047 1 97.38 105 PHE A C 1
ATOM 833 O O . PHE A 1 105 ? 3.654 -14.781 7.883 1 97.38 105 PHE A O 1
ATOM 840 N N . PHE A 1 106 ? 2.129 -14.383 9.461 1 98.12 106 PHE A N 1
ATOM 841 C CA . PHE A 1 106 ? 1.211 -13.75 8.523 1 98.12 106 PHE A CA 1
ATOM 842 C C . PHE A 1 106 ? 1.063 -12.266 8.836 1 98.12 106 PHE A C 1
ATOM 844 O O . PHE A 1 106 ? 0.965 -11.875 10.008 1 98.12 106 PHE A O 1
ATOM 851 N N . GLY A 1 107 ? 1.072 -11.414 7.836 1 97.94 107 GLY A N 1
ATOM 852 C CA . GLY A 1 107 ? 0.785 -9.984 7.922 1 97.94 107 GLY A CA 1
ATOM 853 C C . GLY A 1 107 ? -0.053 -9.477 6.766 1 97.94 107 GLY A C 1
ATOM 854 O O . GLY A 1 107 ? 0.142 -9.891 5.621 1 97.94 107 GLY A O 1
ATOM 855 N N . LYS A 1 108 ? -0.934 -8.531 7.07 1 98.12 108 LYS A N 1
ATOM 856 C CA . LYS A 1 108 ? -1.774 -7.941 6.035 1 98.12 108 LYS A CA 1
ATOM 857 C C . LYS A 1 108 ? -2.199 -6.527 6.414 1 98.12 108 LYS A C 1
ATOM 859 O O . LYS A 1 108 ? -2.52 -6.258 7.574 1 98.12 108 LYS A O 1
ATOM 864 N N . ILE A 1 109 ? -2.201 -5.66 5.445 1 98.06 109 ILE A N 1
ATOM 865 C CA . ILE A 1 109 ? -2.818 -4.348 5.594 1 98.06 109 ILE A CA 1
ATOM 866 C C . ILE A 1 109 ? -3.881 -4.152 4.512 1 98.06 109 ILE A C 1
ATOM 868 O O . ILE A 1 109 ? -3.738 -4.656 3.396 1 98.06 109 ILE A O 1
ATOM 872 N N . TYR A 1 110 ? -4.871 -3.547 4.812 1 97.88 110 TYR A N 1
ATOM 873 C CA . TYR A 1 110 ? -5.91 -3.055 3.912 1 97.88 110 TYR A CA 1
ATOM 874 C C . TYR A 1 110 ? -6.254 -1.603 4.219 1 97.88 110 TYR A C 1
ATOM 876 O O . TYR A 1 110 ? -6.816 -1.302 5.277 1 97.88 110 TYR A O 1
ATOM 884 N N . GLY A 1 111 ? -5.926 -0.747 3.271 1 97.25 111 GLY A N 1
ATOM 885 C CA . GLY A 1 111 ? -6.137 0.68 3.461 1 97.25 111 GLY A CA 1
ATOM 886 C C . GLY A 1 111 ? -7.062 1.289 2.424 1 97.25 111 GLY A C 1
ATOM 887 O O . GLY A 1 111 ? -7.004 0.929 1.246 1 97.25 111 GLY A O 1
ATOM 888 N N . GLN A 1 112 ? -7.828 2.27 2.928 1 96.25 112 GLN A N 1
ATOM 889 C CA . GLN A 1 112 ? -8.734 2.973 2.029 1 96.25 112 GLN A CA 1
ATOM 890 C C . GLN A 1 112 ? -8.703 4.477 2.275 1 96.25 112 GLN A C 1
ATOM 892 O O . GLN A 1 112 ? -8.656 4.922 3.424 1 96.25 112 GLN A O 1
ATOM 897 N N . TRP A 1 113 ? -8.625 5.219 1.221 1 96.38 113 TRP A N 1
ATOM 898 C CA . TRP A 1 113 ? -8.906 6.648 1.185 1 96.38 113 TRP A CA 1
ATOM 899 C C . TRP A 1 113 ? -10.203 6.93 0.431 1 96.38 113 TRP A C 1
ATOM 901 O O . TRP A 1 113 ? -10.258 6.789 -0.793 1 96.38 113 TRP A O 1
ATOM 911 N N . ASP A 1 114 ? -11.148 7.285 1.179 1 91.62 114 ASP A N 1
ATOM 912 C CA . ASP A 1 114 ? -12.469 7.578 0.627 1 91.62 114 ASP A CA 1
ATOM 913 C C . ASP A 1 114 ? -12.805 9.062 0.752 1 91.62 114 ASP A C 1
ATOM 915 O O . ASP A 1 114 ? -12.852 9.602 1.86 1 91.62 114 ASP A O 1
ATOM 919 N N . ASN A 1 115 ? -13.078 9.617 -0.348 1 87 115 ASN A N 1
ATOM 920 C CA . ASN A 1 115 ? -13.266 11.062 -0.354 1 87 115 ASN A CA 1
ATOM 921 C C . ASN A 1 115 ? -14.68 11.445 0.077 1 87 115 ASN A C 1
ATOM 923 O O . ASN A 1 115 ? -15 12.633 0.163 1 87 115 ASN A O 1
ATOM 927 N N . SER A 1 116 ? -15.523 10.562 0.338 1 81.12 116 SER A N 1
ATOM 928 C CA . SER A 1 116 ? -16.906 10.844 0.727 1 81.12 116 SER A CA 1
ATOM 929 C C . SER A 1 116 ? -17.203 10.281 2.111 1 81.12 116 SER A C 1
ATOM 931 O O . SER A 1 116 ? -18.031 10.836 2.842 1 81.12 116 SER A O 1
ATOM 933 N N . TRP A 1 117 ? -16.656 9.273 2.484 1 80 117 TRP A N 1
ATOM 934 C CA . TRP A 1 117 ? -17.016 8.586 3.721 1 80 117 TRP A CA 1
ATOM 935 C C . TRP A 1 117 ? -15.914 8.734 4.766 1 80 117 TRP A C 1
ATOM 937 O O . TRP A 1 117 ? -15.852 9.75 5.465 1 80 117 TRP A O 1
ATOM 947 N N . GLY A 1 118 ? -14.875 8.008 4.707 1 85.88 118 GLY A N 1
ATOM 948 C CA . GLY A 1 118 ? -13.766 8.055 5.648 1 85.88 118 GLY A CA 1
ATOM 949 C C . GLY A 1 118 ? -12.609 7.152 5.258 1 85.88 118 GLY A C 1
ATOM 950 O O . GLY A 1 118 ? -12.773 6.242 4.441 1 85.88 118 GLY A O 1
ATOM 951 N N . ASP A 1 119 ? -11.531 7.453 5.859 1 92.88 119 ASP A N 1
ATOM 952 C CA . ASP A 1 119 ? -10.328 6.664 5.625 1 92.88 119 ASP A CA 1
ATOM 953 C C . ASP A 1 119 ? -10.125 5.633 6.734 1 92.88 119 ASP A C 1
ATOM 955 O O . ASP A 1 119 ? -10.43 5.895 7.898 1 92.88 119 ASP A O 1
ATOM 959 N N . ASP A 1 120 ? -9.656 4.547 6.297 1 94.5 120 ASP A N 1
ATOM 960 C CA . ASP A 1 120 ? -9.461 3.443 7.23 1 94.5 120 ASP A CA 1
ATOM 961 C C . ASP A 1 120 ? -8.266 2.586 6.828 1 94.5 120 ASP A C 1
ATOM 963 O O . ASP A 1 120 ? -8.023 2.373 5.637 1 94.5 120 ASP A O 1
ATOM 967 N N . LEU A 1 121 ? -7.555 2.078 7.875 1 97.06 121 LEU A N 1
ATOM 968 C CA . LEU A 1 121 ? -6.477 1.107 7.699 1 97.06 121 LEU A CA 1
ATOM 969 C C . LEU A 1 121 ? -6.648 -0.07 8.656 1 97.06 121 LEU A C 1
ATOM 971 O O . LEU A 1 121 ? -6.609 0.102 9.875 1 97.06 121 LEU A O 1
ATOM 975 N N . ASP A 1 122 ? -6.844 -1.21 8.078 1 97.88 122 ASP A N 1
ATOM 976 C CA . ASP A 1 122 ? -6.812 -2.461 8.828 1 97.88 122 ASP A CA 1
ATOM 977 C C . ASP A 1 122 ? -5.414 -3.08 8.805 1 97.88 122 ASP A C 1
ATOM 979 O O . ASP A 1 122 ? -4.801 -3.201 7.738 1 97.88 122 ASP A O 1
ATOM 983 N N . MET A 1 123 ? -4.98 -3.48 9.969 1 97.94 123 MET A N 1
ATOM 984 C CA . MET A 1 123 ? -3.701 -4.172 10.086 1 97.94 123 MET A CA 1
ATOM 985 C C . MET A 1 123 ? -3.877 -5.52 10.781 1 97.94 123 MET A C 1
ATOM 987 O O . MET A 1 123 ? -4.359 -5.582 11.914 1 97.94 123 MET A O 1
ATOM 991 N N . PHE A 1 124 ? -3.441 -6.52 10.102 1 98.44 124 PHE A N 1
ATOM 992 C CA . PHE A 1 124 ? -3.543 -7.875 10.633 1 98.44 124 PHE A CA 1
ATOM 993 C C . PHE A 1 124 ? -2.158 -8.484 10.828 1 98.44 124 PHE A C 1
ATOM 995 O O . PHE A 1 124 ? -1.292 -8.359 9.961 1 98.44 124 PHE A O 1
ATOM 1002 N N . TYR A 1 125 ? -1.97 -9.148 11.938 1 97.62 125 TYR A N 1
ATOM 1003 C CA . TYR A 1 125 ? -0.739 -9.867 12.234 1 97.62 125 TYR A CA 1
ATOM 1004 C C . TYR A 1 125 ? -1.039 -11.188 12.93 1 97.62 125 TYR A C 1
ATOM 1006 O O . TYR A 1 125 ? -1.786 -11.227 13.906 1 97.62 125 TYR A O 1
ATOM 1014 N N . GLY A 1 126 ? -0.447 -12.242 12.359 1 98.44 126 GLY A N 1
ATOM 1015 C CA . GLY A 1 126 ? -0.699 -13.523 13 1 98.44 126 GLY A CA 1
ATOM 1016 C C . GLY A 1 126 ? 0.009 -14.68 12.312 1 98.44 126 GLY A C 1
ATOM 1017 O O . GLY A 1 126 ? 1.184 -14.57 11.953 1 98.44 126 GLY A O 1
ATOM 1018 N N . LEU A 1 127 ? -0.742 -15.773 12.25 1 98.69 127 LEU A N 1
ATOM 1019 C CA . LEU A 1 127 ? -0.185 -17.016 11.719 1 98.69 127 LEU A CA 1
ATOM 1020 C C . LEU A 1 127 ? -0.968 -17.484 10.492 1 98.69 127 LEU A C 1
ATOM 1022 O O . LEU A 1 127 ? -2.166 -17.203 10.383 1 98.69 127 LEU A O 1
ATOM 1026 N N . GLY A 1 128 ? -0.237 -18.125 9.648 1 98.69 128 GLY A N 1
ATOM 1027 C CA . GLY A 1 128 ? -0.844 -18.719 8.461 1 98.69 128 GLY A CA 1
ATOM 1028 C C . GLY A 1 128 ? -0.267 -20.078 8.109 1 98.69 128 GLY A C 1
ATOM 1029 O O . GLY A 1 128 ? 0.556 -20.609 8.852 1 98.69 128 GLY A O 1
ATOM 1030 N N . TYR A 1 129 ? -0.804 -20.625 7.09 1 98.81 129 TYR A N 1
ATOM 1031 C CA . TYR A 1 129 ? -0.384 -21.953 6.637 1 98.81 129 TYR A CA 1
ATOM 1032 C C . TYR A 1 129 ? -0.327 -22.016 5.113 1 98.81 129 TYR A C 1
ATOM 1034 O O . TYR A 1 129 ? -1.27 -21.594 4.434 1 98.81 129 TYR A O 1
ATOM 1042 N N . LEU A 1 130 ? 0.828 -22.531 4.629 1 97.94 130 LEU A N 1
ATOM 1043 C CA . LEU A 1 130 ? 1.021 -22.578 3.184 1 97.94 130 LEU A CA 1
ATOM 1044 C C . LEU A 1 130 ? 1.154 -24.016 2.695 1 97.94 130 LEU A C 1
ATOM 1046 O O . LEU A 1 130 ? 1.541 -24.25 1.549 1 97.94 130 LEU A O 1
ATOM 1050 N N . GLY A 1 131 ? 0.807 -24.969 3.441 1 97 131 GLY A N 1
ATOM 1051 C CA . GLY A 1 131 ? 1.045 -26.359 3.104 1 97 131 GLY A CA 1
ATOM 1052 C C . GLY A 1 131 ? 0 -26.938 2.166 1 97 131 GLY A C 1
ATOM 1053 O O . GLY A 1 131 ? 0.223 -27.969 1.541 1 97 131 GLY A O 1
ATOM 1054 N N . TRP A 1 132 ? -1.133 -26.344 2.104 1 97.62 132 TRP A N 1
ATOM 1055 C CA . TRP A 1 132 ? -2.176 -26.844 1.217 1 97.62 132 TRP A CA 1
ATOM 1056 C C . TRP A 1 132 ? -2.086 -26.203 -0.158 1 97.62 132 TRP A C 1
ATOM 1058 O O . TRP A 1 132 ? -2.873 -25.312 -0.484 1 97.62 132 TRP A O 1
ATOM 1068 N N . ASN A 1 133 ? -1.14 -26.656 -0.941 1 94.75 133 ASN A N 1
ATOM 1069 C CA . ASN A 1 133 ? -0.872 -26.141 -2.281 1 94.75 133 ASN A CA 1
ATOM 1070 C C . ASN A 1 133 ? -0.362 -27.234 -3.209 1 94.75 133 ASN A C 1
ATOM 1072 O O . ASN A 1 133 ? 0.368 -28.125 -2.779 1 94.75 133 ASN A O 1
ATOM 1076 N N . GLY A 1 134 ? -0.74 -27.188 -4.516 1 92.12 134 GLY A N 1
ATOM 1077 C CA . GLY A 1 134 ? -0.345 -28.141 -5.539 1 92.12 134 GLY A CA 1
ATOM 1078 C C . GLY A 1 134 ? -0.904 -27.812 -6.91 1 92.12 134 GLY A C 1
ATOM 1079 O O . GLY A 1 134 ? -1.274 -26.672 -7.18 1 92.12 134 GLY A O 1
ATOM 1080 N N . SER A 1 135 ? -0.86 -28.766 -7.797 1 92.19 135 SER A N 1
ATOM 1081 C CA . SER A 1 135 ? -1.347 -28.562 -9.156 1 92.19 135 SER A CA 1
ATOM 1082 C C . SER A 1 135 ? -2.84 -28.266 -9.172 1 92.19 135 SER A C 1
ATOM 1084 O O . SER A 1 135 ? -3.342 -27.641 -10.109 1 92.19 135 SER A O 1
ATOM 1086 N N . TRP A 1 136 ? -3.482 -28.641 -8.133 1 94.38 136 TRP A N 1
ATOM 1087 C CA . TRP A 1 136 ? -4.926 -28.438 -8.055 1 94.38 136 TRP A CA 1
ATOM 1088 C C . TRP A 1 136 ? -5.258 -27.016 -7.648 1 94.38 136 TRP A C 1
ATOM 1090 O O . TRP A 1 136 ? -6.402 -26.578 -7.762 1 94.38 136 TRP A O 1
ATOM 1100 N N . GLY A 1 137 ? -4.383 -26.375 -7.09 1 96.62 137 GLY A N 1
ATOM 1101 C CA . GLY A 1 137 ? -4.598 -25.047 -6.527 1 96.62 137 GLY A CA 1
ATOM 1102 C C . GLY A 1 137 ? -4.074 -24.906 -5.109 1 96.62 137 GLY A C 1
ATOM 1103 O O . GLY A 1 137 ? -3.088 -25.547 -4.742 1 96.62 137 GLY A O 1
ATOM 1104 N N . PHE A 1 138 ? -4.648 -24 -4.387 1 98 138 PHE A N 1
ATOM 1105 C CA . PHE A 1 138 ? -4.164 -23.844 -3.02 1 98 138 PHE A CA 1
ATOM 1106 C C . PHE A 1 138 ? -5.27 -23.328 -2.105 1 98 138 PHE A C 1
ATOM 1108 O O . PHE A 1 138 ? -6.266 -22.781 -2.58 1 98 138 PHE A O 1
ATOM 1115 N N . PHE A 1 139 ? -5.191 -23.641 -0.91 1 98.62 139 PHE A N 1
ATOM 1116 C CA . PHE A 1 139 ? -5.938 -23.078 0.208 1 98.62 139 PHE A CA 1
ATOM 1117 C C . PHE A 1 139 ? -4.988 -22.562 1.283 1 98.62 139 PHE A C 1
ATOM 1119 O O . PHE A 1 139 ? -4.25 -23.328 1.894 1 98.62 139 PHE A O 1
ATOM 1126 N N . LYS A 1 140 ? -5.027 -21.25 1.606 1 98.75 140 LYS A N 1
ATO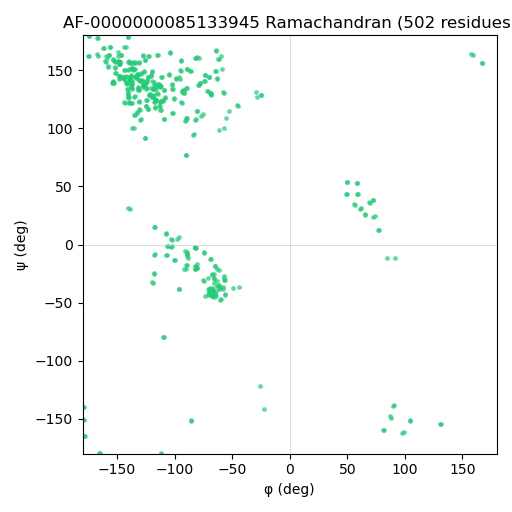M 1127 C CA . LYS A 1 140 ? -4.078 -20.609 2.52 1 98.75 140 LYS A CA 1
ATOM 1128 C C . LYS A 1 140 ? -4.805 -19.875 3.646 1 98.75 140 LYS A C 1
ATOM 1130 O O . LYS A 1 140 ? -5.129 -18.703 3.521 1 98.75 140 LYS A O 1
ATOM 1135 N N . PRO A 1 141 ? -5.008 -20.562 4.684 1 98.88 141 PRO A N 1
ATOM 1136 C CA . PRO A 1 141 ? -5.695 -19.938 5.82 1 98.88 141 PRO A CA 1
ATOM 1137 C C . PRO A 1 141 ? -4.762 -19.094 6.688 1 98.88 141 PRO A C 1
ATOM 1139 O O . PRO A 1 141 ? -3.541 -19.266 6.633 1 98.88 141 PRO A O 1
ATOM 1142 N N . TYR A 1 142 ? -5.34 -18.188 7.48 1 98.88 142 TYR A N 1
ATOM 1143 C CA . TYR A 1 142 ? -4.594 -17.422 8.469 1 98.88 142 TYR A CA 1
ATOM 1144 C C . TYR A 1 142 ? -5.484 -17.031 9.641 1 98.88 142 TYR A C 1
ATOM 1146 O O . TYR A 1 142 ? -6.711 -17.016 9.516 1 98.88 142 TYR A O 1
ATOM 1154 N N . ILE A 1 143 ? -4.93 -16.766 10.727 1 98.81 143 ILE A N 1
ATOM 1155 C CA . ILE A 1 143 ? -5.52 -16.203 11.93 1 98.81 143 ILE A CA 1
ATOM 1156 C C . ILE A 1 143 ? -4.613 -15.102 12.477 1 98.81 143 ILE A C 1
ATOM 1158 O O . ILE A 1 143 ? -3.389 -15.172 12.344 1 98.81 143 ILE A O 1
ATOM 1162 N N . GLY A 1 144 ? -5.27 -14.102 13.016 1 98.56 144 GLY A N 1
ATOM 1163 C CA . GLY A 1 144 ? -4.398 -13.047 13.516 1 98.56 144 GLY A CA 1
ATOM 1164 C C . GLY A 1 144 ? -5.117 -12.039 14.391 1 98.56 144 GLY A C 1
ATOM 1165 O O . GLY A 1 144 ? -6.305 -12.195 14.68 1 98.56 144 GLY A O 1
ATOM 1166 N N . LEU A 1 145 ? -4.355 -11.109 14.891 1 98.62 145 LEU A N 1
ATOM 1167 C CA . LEU A 1 145 ? -4.84 -9.945 15.625 1 98.62 145 LEU A CA 1
ATOM 1168 C C . LEU A 1 145 ? -5.195 -8.812 14.664 1 98.62 145 LEU A C 1
ATOM 1170 O O . LEU A 1 145 ? -4.598 -8.688 13.594 1 98.62 145 LEU A O 1
ATOM 1174 N N . HIS A 1 146 ? -6.137 -8.047 15.055 1 98.44 146 HIS A N 1
ATOM 1175 C CA . HIS A 1 146 ? -6.633 -6.938 14.242 1 98.44 146 HIS A CA 1
ATOM 1176 C C . HIS A 1 146 ? -6.395 -5.598 14.938 1 98.44 146 HIS A C 1
ATOM 1178 O O . HIS A 1 146 ? -6.867 -5.379 16.047 1 98.44 146 HIS A O 1
ATOM 1184 N N . ASN A 1 147 ? -5.617 -4.781 14.305 1 97.31 147 ASN A N 1
ATOM 1185 C CA . ASN A 1 147 ? -5.422 -3.393 14.703 1 97.31 147 ASN A CA 1
ATOM 1186 C C . ASN A 1 147 ? -6.039 -2.428 13.695 1 97.31 147 ASN A C 1
ATOM 1188 O O . ASN A 1 147 ? -5.988 -2.67 12.484 1 97.31 147 ASN A O 1
ATOM 1192 N N . GLN A 1 148 ? -6.59 -1.303 14.281 1 96.25 148 GLN A N 1
ATOM 1193 C CA . GLN A 1 148 ? -7.348 -0.386 13.445 1 96.25 148 GLN A CA 1
ATOM 1194 C C . GLN A 1 148 ? -6.805 1.035 13.547 1 96.25 148 GLN A C 1
ATOM 1196 O O . GLN A 1 148 ? -6.406 1.477 14.625 1 96.25 148 GLN A O 1
ATOM 1201 N N . SER A 1 149 ? -6.746 1.705 12.398 1 95.38 149 SER A N 1
ATOM 1202 C CA . SER A 1 149 ? -6.566 3.15 12.305 1 95.38 149 SER A CA 1
ATOM 1203 C C . SER A 1 149 ? -7.613 3.775 11.383 1 95.38 149 SER A C 1
ATOM 1205 O O . SER A 1 149 ? -7.547 3.619 10.164 1 95.38 149 SER A O 1
ATOM 1207 N N . GLY A 1 150 ? -8.578 4.484 12 1 91.25 150 GLY A N 1
ATOM 1208 C CA . GLY A 1 150 ? -9.672 5.016 11.211 1 91.25 150 GLY A CA 1
ATOM 1209 C C . GLY A 1 150 ? -10.125 6.391 11.672 1 91.25 150 GLY A C 1
ATOM 1210 O O . GLY A 1 150 ? -9.805 6.82 12.781 1 91.25 150 GLY A O 1
ATOM 1211 N N . ASP A 1 151 ? -10.961 6.996 10.859 1 90.31 151 ASP A N 1
ATOM 1212 C CA . ASP A 1 151 ? -11.414 8.367 11.102 1 90.31 151 ASP A CA 1
ATOM 1213 C C . ASP A 1 151 ? -12.664 8.391 11.969 1 90.31 151 ASP A C 1
ATOM 1215 O O . ASP A 1 151 ? -13.023 9.422 12.531 1 90.31 151 ASP A O 1
ATOM 1219 N N . TYR A 1 152 ? -13.281 7.305 12.031 1 91.38 152 TYR A N 1
ATOM 1220 C CA . TYR A 1 152 ? -14.57 7.309 12.719 1 91.38 152 TYR A CA 1
ATOM 1221 C C . TYR A 1 152 ? -14.398 7.535 14.211 1 91.38 152 TYR A C 1
ATOM 1223 O O . TYR A 1 152 ? -13.578 6.879 14.852 1 91.38 152 TYR A O 1
ATOM 1231 N N . VAL A 1 153 ? -15.18 8.477 14.703 1 92.88 153 VAL A N 1
ATOM 1232 C CA . VAL A 1 153 ? -15.234 8.758 16.125 1 92.88 153 VAL A CA 1
ATOM 1233 C C . VAL A 1 153 ? -16.672 8.633 16.641 1 92.88 153 VAL A C 1
ATOM 1235 O O . VAL A 1 153 ? -17.547 9.406 16.25 1 92.88 153 VAL A O 1
ATOM 1238 N N . SER A 1 154 ? -16.766 7.695 17.5 1 95.62 154 SER A N 1
ATOM 1239 C CA . SER A 1 154 ? -18.062 7.492 18.125 1 95.62 154 SER A CA 1
ATOM 1240 C C . SER A 1 154 ? -18.312 8.523 19.219 1 95.62 154 SER A C 1
ATOM 1242 O O . SER A 1 154 ? -17.422 8.812 20.031 1 95.62 154 SER A O 1
ATOM 1244 N N . ALA A 1 155 ? -19.5 9 19.266 1 96.25 155 ALA A N 1
ATOM 1245 C CA . ALA A 1 155 ? -19.875 9.883 20.375 1 96.25 155 ALA A CA 1
ATOM 1246 C C . ALA A 1 155 ? -19.859 9.133 21.703 1 96.25 155 ALA A C 1
ATOM 1248 O O . ALA A 1 155 ? -19.547 9.711 22.734 1 96.25 155 ALA A O 1
ATOM 1249 N N . LYS A 1 156 ? -20.109 7.914 21.656 1 96.56 156 LYS A N 1
ATOM 1250 C CA . LYS A 1 156 ? -20.281 7.105 22.859 1 96.56 156 LYS A CA 1
ATOM 1251 C C . LYS A 1 156 ? -18.984 6.398 23.234 1 96.56 156 LYS A C 1
ATOM 1253 O O . LYS A 1 156 ? -18.656 6.309 24.422 1 96.56 156 LYS A O 1
ATOM 1258 N N . TYR A 1 157 ? -18.203 5.906 22.281 1 96.19 157 TYR A N 1
ATOM 1259 C CA . TYR A 1 157 ? -17.125 4.969 22.594 1 96.19 157 TYR A CA 1
ATOM 1260 C C . TYR A 1 157 ? -15.766 5.555 22.234 1 96.19 157 TYR A C 1
ATOM 1262 O O . TYR A 1 157 ? -14.727 4.957 22.531 1 96.19 157 TYR A O 1
ATOM 1270 N N . GLY A 1 158 ? -15.805 6.727 21.547 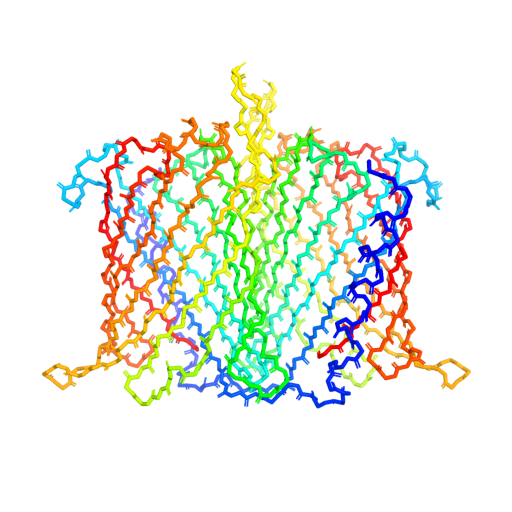1 94.38 158 GLY A N 1
ATOM 1271 C CA . GLY A 1 158 ? -14.539 7.336 21.172 1 94.38 158 GLY A CA 1
ATOM 1272 C C . GLY A 1 158 ? -13.992 6.836 19.844 1 94.38 158 GLY A C 1
ATOM 1273 O O . GLY A 1 158 ? -14.758 6.562 18.922 1 94.38 158 GLY A O 1
ATOM 1274 N N . GLN A 1 159 ? -12.68 6.777 19.734 1 92.69 159 GLN A N 1
ATOM 1275 C CA . GLN A 1 159 ? -12.039 6.469 18.453 1 92.69 159 GLN A CA 1
ATOM 1276 C C . GLN A 1 159 ? -12.039 4.965 18.188 1 92.69 159 GLN A C 1
ATOM 1278 O O . GLN A 1 159 ? -12.086 4.164 19.125 1 92.69 159 GLN A O 1
ATOM 1283 N N . THR A 1 160 ? -11.836 4.672 16.891 1 94.75 160 THR A N 1
ATOM 1284 C CA . THR A 1 160 ? -11.758 3.273 16.484 1 94.75 160 THR A CA 1
ATOM 1285 C C . THR A 1 160 ? -10.32 2.768 16.562 1 94.75 160 THR A C 1
ATOM 1287 O O . THR A 1 160 ? -10.07 1.562 16.5 1 94.75 160 THR A O 1
ATOM 1290 N N . ASN A 1 161 ? -9.414 3.584 16.781 1 95.12 161 ASN A N 1
ATOM 1291 C CA . ASN A 1 161 ? -7.996 3.277 16.641 1 95.12 161 ASN A CA 1
ATOM 1292 C C . ASN A 1 161 ? -7.52 2.316 17.719 1 95.12 161 ASN A C 1
ATOM 1294 O O . ASN A 1 161 ? -7.938 2.422 18.875 1 95.12 161 ASN A O 1
ATOM 1298 N N . GLY A 1 162 ? -6.566 1.435 17.234 1 94.88 162 GLY A N 1
ATOM 1299 C CA . GLY A 1 162 ? -5.961 0.52 18.188 1 94.88 162 GLY A CA 1
ATOM 1300 C C . GLY A 1 162 ? -6.488 -0.897 18.078 1 94.88 162 GLY A C 1
ATOM 1301 O O . GLY A 1 162 ? -6.812 -1.359 16.984 1 94.88 162 GLY A O 1
ATOM 1302 N N . TRP A 1 163 ? -6.418 -1.509 19.25 1 96.5 163 TRP A N 1
ATOM 1303 C CA . TRP A 1 163 ? -6.836 -2.906 19.312 1 96.5 163 TRP A CA 1
ATOM 1304 C C . TRP A 1 163 ? -8.273 -3.07 18.844 1 96.5 163 TRP A C 1
ATOM 1306 O O . TRP A 1 163 ? -9.18 -2.393 19.344 1 96.5 163 TRP A O 1
ATOM 1316 N N . ASN A 1 164 ? -8.438 -4.094 17.922 1 98.19 164 ASN A N 1
ATOM 1317 C CA . ASN A 1 164 ? -9.766 -4.277 17.344 1 98.19 164 ASN A CA 1
ATOM 1318 C C . ASN A 1 164 ? -10.117 -5.758 17.203 1 98.19 164 ASN A C 1
ATOM 1320 O O . ASN A 1 164 ? -10.734 -6.164 16.219 1 98.19 164 ASN A O 1
ATOM 1324 N N . GLY A 1 165 ? -9.648 -6.555 18.047 1 98.56 165 GLY A N 1
ATOM 1325 C CA . GLY A 1 165 ? -10.055 -7.949 18.141 1 98.56 165 GLY A CA 1
ATOM 1326 C C . GLY A 1 165 ? -9.203 -8.867 17.281 1 98.56 165 GLY A C 1
ATOM 1327 O O . GLY A 1 165 ? -7.973 -8.789 17.312 1 98.56 165 GLY A O 1
ATOM 1328 N N . TYR A 1 166 ? -9.977 -9.852 16.609 1 98.81 166 TYR A N 1
ATOM 1329 C CA . TYR A 1 166 ? -9.297 -10.93 15.914 1 98.81 166 TYR A CA 1
ATOM 1330 C C . TYR A 1 166 ? -9.781 -11.039 14.469 1 98.81 166 TYR A C 1
ATOM 1332 O O . TYR A 1 166 ? -10.836 -10.508 14.125 1 98.81 166 TYR A O 1
ATOM 1340 N N . VAL A 1 167 ? -8.984 -11.711 13.711 1 98.81 167 VAL A N 1
ATOM 1341 C CA . VAL A 1 167 ? -9.375 -11.969 12.336 1 98.81 167 VAL A CA 1
ATOM 1342 C C . VAL A 1 167 ? -9.039 -13.414 11.961 1 98.81 167 VAL A C 1
ATOM 1344 O O . VAL A 1 167 ? -8.008 -13.938 12.375 1 98.81 167 VAL A O 1
ATOM 1347 N N . VAL A 1 168 ? -9.883 -14.047 11.242 1 98.88 168 VAL A N 1
ATOM 1348 C CA . VAL A 1 168 ? -9.672 -15.336 10.586 1 98.88 168 VAL A CA 1
ATOM 1349 C C . VAL A 1 168 ? -10.023 -15.219 9.102 1 98.88 168 VAL A C 1
ATOM 1351 O O . VAL A 1 168 ? -11.039 -14.625 8.742 1 98.88 168 VAL A O 1
ATOM 1354 N N . GLY A 1 169 ? -9.18 -15.812 8.273 1 98.75 169 GLY A N 1
ATOM 1355 C CA . GLY A 1 169 ? -9.453 -15.719 6.852 1 98.75 169 GLY A CA 1
ATOM 1356 C C . GLY A 1 169 ? -8.648 -16.703 6.023 1 98.75 169 GLY A C 1
ATOM 1357 O O . GLY A 1 169 ? -7.949 -17.562 6.57 1 98.75 169 GLY A O 1
ATOM 1358 N N . TRP A 1 170 ? -8.883 -16.625 4.703 1 98.88 170 TRP A N 1
ATOM 1359 C CA . TRP A 1 170 ? -8.125 -17.469 3.785 1 98.88 170 TRP A CA 1
ATOM 1360 C C . TRP A 1 170 ? -8.156 -16.891 2.371 1 98.88 170 TRP A C 1
ATOM 1362 O O . TRP A 1 170 ? -8.969 -16.016 2.07 1 98.88 170 TRP A O 1
ATOM 1372 N N . THR A 1 171 ? -7.262 -17.344 1.615 1 98.56 171 THR A N 1
ATOM 1373 C CA . THR A 1 171 ? -7.285 -17.25 0.16 1 98.56 171 THR A CA 1
ATOM 1374 C C . THR A 1 171 ? -7.25 -18.625 -0.473 1 98.56 171 THR A C 1
ATOM 1376 O O . THR A 1 171 ? -6.488 -19.5 -0.042 1 98.56 171 THR A O 1
ATOM 1379 N N . ALA A 1 172 ? -8.086 -18.828 -1.436 1 98.69 172 ALA A N 1
ATOM 1380 C CA . ALA A 1 172 ? -8.148 -20.094 -2.141 1 98.69 172 ALA A CA 1
ATOM 1381 C C . ALA A 1 172 ? -8.203 -19.891 -3.65 1 98.69 172 ALA A C 1
ATOM 1383 O O . ALA A 1 172 ? -8.812 -18.938 -4.129 1 98.69 172 ALA A O 1
ATOM 1384 N N . VAL A 1 173 ? -7.547 -20.766 -4.336 1 98.19 173 VAL A N 1
ATOM 1385 C CA . VAL A 1 173 ? -7.547 -20.75 -5.797 1 98.19 173 VAL A CA 1
ATOM 1386 C C . VAL A 1 173 ? -7.691 -22.156 -6.34 1 98.19 173 VAL A C 1
ATOM 1388 O O . VAL A 1 173 ? -7.055 -23.094 -5.84 1 98.19 173 VAL A O 1
ATOM 1391 N N . LEU A 1 174 ? -8.531 -22.312 -7.355 1 97.94 174 LEU A N 1
ATOM 1392 C CA . LEU A 1 174 ? -8.773 -23.594 -8.031 1 97.94 174 LEU A CA 1
ATOM 1393 C C . LEU A 1 174 ? -8.812 -23.391 -9.547 1 97.94 174 LEU A C 1
ATOM 1395 O O . LEU A 1 174 ? -9.852 -23.047 -10.109 1 97.94 174 LEU A O 1
ATOM 1399 N N . PRO A 1 175 ? -7.68 -23.734 -10.172 1 96.5 175 PRO A N 1
ATOM 1400 C CA . PRO A 1 175 ? -7.727 -23.734 -11.641 1 96.5 175 PRO A CA 1
ATOM 1401 C C . PRO A 1 175 ? -8.516 -24.906 -12.211 1 96.5 175 PRO A C 1
ATOM 1403 O O . PRO A 1 175 ? -8.469 -26.016 -11.656 1 96.5 175 PRO A O 1
ATOM 1406 N N . PHE A 1 176 ? -9.203 -24.656 -13.344 1 96.44 176 PHE A N 1
ATOM 1407 C CA . PHE A 1 176 ? -9.945 -25.734 -13.984 1 96.44 176 PHE A CA 1
ATOM 1408 C C . PHE A 1 176 ? -10.164 -25.438 -15.461 1 96.44 176 PHE A C 1
ATOM 1410 O O . PHE A 1 176 ? -9.898 -24.328 -15.922 1 96.44 176 PHE A O 1
ATOM 1417 N N . THR A 1 177 ? -10.5 -26.469 -16.141 1 95.69 177 THR A N 1
ATOM 1418 C CA . THR A 1 177 ? -10.812 -26.359 -17.562 1 95.69 177 THR A CA 1
ATOM 1419 C C . THR A 1 177 ? -12.266 -26.75 -17.828 1 95.69 177 THR A C 1
ATOM 1421 O O . THR A 1 177 ? -12.773 -27.703 -17.234 1 95.69 177 THR A O 1
ATOM 1424 N N . LEU A 1 178 ? -12.883 -25.969 -18.609 1 94.75 178 LEU A N 1
ATOM 1425 C CA . LEU A 1 178 ? -14.25 -26.234 -19.047 1 94.75 178 LEU A CA 1
ATOM 1426 C C . LEU A 1 178 ? -14.422 -25.938 -20.531 1 94.75 178 LEU A C 1
ATOM 1428 O O . LEU A 1 178 ? -14.117 -24.828 -20.984 1 94.75 178 LEU A O 1
ATOM 1432 N N . PHE A 1 179 ? -14.852 -26.938 -21.406 1 95.25 179 PHE A N 1
ATOM 1433 C CA . PHE A 1 179 ? -15.023 -26.828 -22.844 1 95.25 179 PHE A CA 1
ATOM 1434 C C . PHE A 1 179 ? -13.727 -26.375 -23.516 1 95.25 179 PHE A C 1
ATOM 1436 O O . PHE A 1 179 ? -13.734 -25.453 -24.328 1 95.25 179 PHE A O 1
ATOM 1443 N N . ASP A 1 180 ? -12.57 -26.781 -22.984 1 94.06 180 ASP A N 1
ATOM 1444 C CA . ASP A 1 180 ? -11.227 -26.562 -23.516 1 94.06 180 ASP A CA 1
ATOM 1445 C C . ASP A 1 180 ? -10.758 -25.125 -23.266 1 94.06 180 ASP A C 1
ATOM 1447 O O . ASP A 1 180 ? -9.852 -24.625 -23.938 1 94.06 180 ASP A O 1
ATOM 1451 N N . GLU A 1 181 ? -11.555 -24.5 -22.406 1 95.25 181 GLU A N 1
ATOM 1452 C CA . GLU A 1 181 ? -11.141 -23.156 -21.984 1 95.25 181 GLU A CA 1
ATOM 1453 C C . GLU A 1 181 ? -10.578 -23.188 -20.562 1 95.25 181 GLU A C 1
ATOM 1455 O O . GLU A 1 181 ? -10.984 -24 -19.734 1 95.25 181 GLU A O 1
ATOM 1460 N N . LYS A 1 182 ? -9.633 -22.344 -20.344 1 95.62 182 LYS A N 1
ATOM 1461 C CA . LYS A 1 182 ? -8.969 -22.297 -19.047 1 95.62 182 LYS A CA 1
ATOM 1462 C C . LYS A 1 182 ? -9.656 -21.281 -18.125 1 95.62 182 LYS A C 1
ATOM 1464 O O . LYS A 1 182 ? -9.883 -20.141 -18.5 1 95.62 182 LYS A O 1
ATOM 1469 N N . PHE A 1 183 ? -9.977 -21.734 -16.844 1 97.19 183 PHE A N 1
ATOM 1470 C CA . PHE A 1 183 ? -10.625 -20.906 -15.844 1 97.19 183 PHE A CA 1
ATOM 1471 C C . PHE A 1 183 ? -9.883 -20.984 -14.516 1 97.19 183 PHE A C 1
ATOM 1473 O O . PHE A 1 183 ? -9.102 -21.906 -14.289 1 97.19 183 PHE A O 1
ATOM 1480 N N . VAL A 1 184 ? -10.078 -19.953 -13.719 1 97.19 184 VAL A N 1
ATOM 1481 C CA . VAL A 1 184 ? -9.602 -19.969 -12.336 1 97.19 184 VAL A CA 1
ATOM 1482 C C . VAL A 1 184 ? -10.727 -19.531 -11.398 1 97.19 184 VAL A C 1
ATOM 1484 O O . VAL A 1 184 ? -11.32 -18.469 -11.594 1 97.19 184 VAL A O 1
ATOM 1487 N N . LEU A 1 185 ? -11.039 -20.375 -10.461 1 98.25 185 LEU A N 1
ATOM 1488 C CA . LEU A 1 185 ? -11.914 -20.016 -9.352 1 98.25 185 LEU A CA 1
ATOM 1489 C C . LEU A 1 185 ? -11.094 -19.562 -8.148 1 98.25 185 LEU A C 1
ATOM 1491 O O . LEU A 1 185 ? -10.195 -20.266 -7.699 1 98.25 185 LEU A O 1
ATOM 1495 N N . SER A 1 186 ? -11.328 -18.359 -7.664 1 98.25 186 SER A N 1
ATOM 1496 C CA . SER A 1 186 ? -10.602 -17.844 -6.508 1 98.25 186 SER A CA 1
ATOM 1497 C C . SER A 1 186 ? -11.562 -17.297 -5.453 1 98.25 186 SER A C 1
ATOM 1499 O O . SER A 1 186 ? -12.633 -16.781 -5.785 1 98.25 186 SER A O 1
ATOM 1501 N N . ASN A 1 187 ? -11.172 -17.438 -4.215 1 98.75 187 ASN A N 1
ATOM 1502 C CA . ASN A 1 187 ? -11.961 -16.953 -3.082 1 98.75 187 ASN A CA 1
ATOM 1503 C C . ASN A 1 187 ? -11.078 -16.328 -2.01 1 98.75 187 ASN A C 1
ATOM 1505 O O . ASN A 1 187 ? -10.062 -16.906 -1.621 1 98.75 187 ASN A O 1
ATOM 1509 N N . TRP A 1 188 ? -11.367 -15.195 -1.646 1 98.69 188 TRP A N 1
ATOM 1510 C CA . TRP A 1 188 ? -10.828 -14.617 -0.415 1 98.69 188 TRP A CA 1
ATOM 1511 C C . TRP A 1 188 ? -11.945 -14.375 0.599 1 98.69 188 TRP A C 1
ATOM 1513 O O . TRP A 1 188 ? -13.062 -14.008 0.227 1 98.69 188 TRP A O 1
ATOM 1523 N N . ASN A 1 189 ? -11.688 -14.688 1.824 1 98.75 189 ASN A N 1
ATOM 1524 C CA . ASN A 1 189 ? -12.656 -14.602 2.91 1 98.75 189 ASN A CA 1
ATOM 1525 C C . ASN A 1 189 ? -12.016 -14.094 4.199 1 98.75 189 ASN A C 1
ATOM 1527 O O . ASN A 1 189 ? -10.906 -14.508 4.543 1 98.75 189 ASN A O 1
ATOM 1531 N N . GLU A 1 190 ? -12.703 -13.148 4.84 1 98.75 190 GLU A N 1
ATOM 1532 C CA . GLU A 1 190 ? -12.211 -12.562 6.086 1 98.75 190 GLU A CA 1
ATOM 1533 C C . GLU A 1 190 ? -13.336 -12.445 7.117 1 98.75 190 GLU A C 1
ATOM 1535 O O . GLU A 1 190 ? -14.391 -11.883 6.832 1 98.75 190 GLU A O 1
ATOM 1540 N N . ILE A 1 191 ? -13.094 -12.961 8.258 1 98.88 191 ILE A N 1
ATOM 1541 C CA . ILE A 1 191 ? -14.016 -12.867 9.383 1 98.88 191 ILE A CA 1
ATOM 1542 C C . ILE A 1 191 ? -13.367 -12.078 10.516 1 98.88 191 ILE A C 1
ATOM 1544 O O . ILE A 1 191 ? -12.281 -12.43 10.977 1 98.88 191 ILE A O 1
ATOM 1548 N N . GLU A 1 192 ? -14.023 -11.086 10.898 1 98.75 192 GLU A N 1
ATOM 1549 C CA . GLU A 1 192 ? -13.562 -10.281 12.031 1 98.75 192 GLU A CA 1
ATOM 1550 C C . GLU A 1 192 ? -14.352 -10.609 13.289 1 98.75 192 GLU A C 1
ATOM 1552 O O . GLU A 1 192 ? -15.578 -10.742 13.25 1 98.75 192 GLU A O 1
ATOM 1557 N N . LEU A 1 193 ? -13.617 -10.703 14.367 1 98.81 193 LEU A N 1
ATOM 1558 C CA . LEU A 1 193 ? -14.227 -11.117 15.625 1 98.81 193 LEU A CA 1
ATOM 1559 C C . LEU A 1 193 ? -13.867 -10.148 16.75 1 98.81 193 LEU A C 1
ATOM 1561 O O . LEU A 1 193 ? -12.742 -9.656 16.812 1 98.81 193 LEU A O 1
ATOM 1565 N N . ASP A 1 194 ? -14.852 -9.891 17.594 1 98.69 194 ASP A N 1
ATOM 1566 C CA . ASP A 1 194 ? -14.664 -9.141 18.844 1 98.69 194 ASP A CA 1
ATOM 1567 C C . ASP A 1 194 ? -14.094 -7.75 18.562 1 98.69 194 ASP A C 1
ATOM 1569 O O . ASP A 1 194 ? -13.094 -7.352 19.156 1 98.69 194 ASP A O 1
ATOM 1573 N N . ARG A 1 195 ? -14.734 -7.047 17.703 1 98.56 195 ARG A N 1
ATOM 1574 C CA . ARG A 1 195 ? -14.344 -5.684 17.344 1 98.56 195 ARG A CA 1
ATOM 1575 C C . ARG A 1 195 ? -14.461 -4.754 18.547 1 98.56 195 ARG A C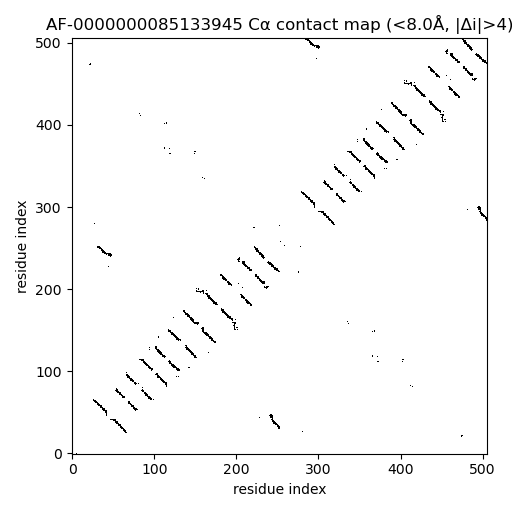 1
ATOM 1577 O O . ARG A 1 195 ? -15.281 -4.98 19.438 1 98.56 195 ARG A O 1
ATOM 1584 N N . ASN A 1 196 ? -13.633 -3.746 18.594 1 97.75 196 ASN A N 1
ATOM 1585 C CA . ASN A 1 196 ? -13.844 -2.748 19.641 1 97.75 196 ASN A CA 1
ATOM 1586 C C . ASN A 1 196 ? -15.172 -2.025 19.469 1 97.75 196 ASN A C 1
ATOM 1588 O O . ASN A 1 196 ? -15.766 -2.053 18.391 1 97.75 196 ASN A O 1
ATOM 1592 N N . ASP A 1 197 ? -15.57 -1.326 20.438 1 98.12 197 ASP A N 1
ATOM 1593 C CA . ASP A 1 197 ? -16.938 -0.816 20.5 1 98.12 197 ASP A CA 1
ATOM 1594 C C . ASP A 1 197 ? -17.188 0.24 19.438 1 98.12 197 ASP A C 1
ATOM 1596 O O . ASP A 1 197 ? -18.234 0.243 18.781 1 98.12 197 ASP A O 1
ATOM 1600 N N . ALA A 1 198 ? -16.281 1.143 19.234 1 97.5 198 ALA A N 1
ATOM 1601 C CA . ALA A 1 198 ? -16.469 2.211 18.25 1 97.5 198 ALA A CA 1
ATOM 1602 C C . ALA A 1 198 ? -16.547 1.65 16.844 1 97.5 198 ALA A C 1
ATOM 1604 O O . ALA A 1 198 ? -17.406 2.066 16.047 1 97.5 198 ALA A O 1
ATOM 1605 N N . TYR A 1 199 ? -15.688 0.746 16.625 1 97.5 199 TYR A N 1
ATOM 1606 C CA . TYR A 1 199 ? -15.695 0.137 15.289 1 97.5 199 TYR A CA 1
ATOM 1607 C C . TYR A 1 199 ? -16.938 -0.733 15.102 1 97.5 199 TYR A C 1
ATOM 1609 O O . TYR A 1 199 ? -17.5 -0.788 14.008 1 97.5 199 TYR A O 1
ATOM 1617 N N . ALA A 1 200 ? -17.297 -1.448 16.078 1 98.5 200 ALA A N 1
ATOM 1618 C CA . ALA A 1 200 ? -18.531 -2.23 16.031 1 98.5 200 ALA A CA 1
ATOM 1619 C C . ALA A 1 200 ? -19.734 -1.339 15.727 1 98.5 200 ALA A C 1
ATOM 1621 O O . ALA A 1 200 ? -20.641 -1.731 14.984 1 98.5 200 ALA A O 1
ATOM 1622 N N . GLU A 1 201 ? -19.766 -0.223 16.359 1 98.06 201 GLU A N 1
ATOM 1623 C CA . GLU A 1 201 ? -20.828 0.737 16.078 1 98.06 201 GLU A CA 1
ATOM 1624 C C . GLU A 1 201 ? -20.797 1.171 14.609 1 98.06 201 GLU A C 1
ATOM 1626 O O . GLU A 1 201 ? -21.828 1.169 13.938 1 98.06 201 GLU A O 1
ATOM 1631 N N . GLN A 1 202 ? -19.609 1.516 14.125 1 96.31 202 GLN A N 1
ATOM 1632 C CA . GLN A 1 202 ? -19.453 1.983 12.75 1 96.31 202 GLN A CA 1
ATOM 1633 C C . GLN A 1 202 ? -19.891 0.917 11.75 1 96.31 202 GLN A C 1
ATOM 1635 O O . GLN A 1 202 ? -20.484 1.235 10.711 1 96.31 202 GLN A O 1
ATOM 1640 N N . GLN A 1 203 ? -19.594 -0.364 12.07 1 97.44 203 GLN A N 1
ATOM 1641 C CA . GLN A 1 203 ? -19.766 -1.455 11.117 1 97.44 203 GLN A CA 1
ATOM 1642 C C . GLN A 1 203 ? -21.016 -2.262 11.438 1 97.44 203 GLN A C 1
ATOM 1644 O O . GLN A 1 203 ? -21.281 -3.285 10.805 1 97.44 203 GLN A O 1
ATOM 1649 N N . PHE A 1 204 ? -21.734 -1.881 12.555 1 98.06 204 PHE A N 1
ATOM 1650 C CA . PHE A 1 204 ? -23.031 -2.43 12.938 1 98.06 204 PHE A CA 1
ATOM 1651 C C . PHE A 1 204 ? -22.875 -3.854 13.461 1 98.06 204 PHE A C 1
ATOM 1653 O O . PHE A 1 204 ? -23.719 -4.715 13.18 1 98.06 204 PHE A O 1
ATOM 1660 N N . GLY A 1 205 ? -21.75 -4.062 14.234 1 98.38 205 GLY A N 1
ATOM 1661 C CA . GLY A 1 205 ? -21.594 -5.371 14.852 1 98.38 205 GLY A CA 1
ATOM 1662 C C . GLY A 1 205 ? -20.203 -5.609 15.414 1 98.38 205 GLY A C 1
ATOM 1663 O O . GLY A 1 205 ? -19.219 -5.129 14.867 1 98.38 205 GLY A O 1
ATOM 1664 N N . ARG A 1 206 ? -20.156 -6.52 16.375 1 98.44 206 ARG A N 1
ATOM 1665 C CA . ARG A 1 206 ? -18.875 -6.883 17 1 98.44 206 ARG A CA 1
ATOM 1666 C C . ARG A 1 206 ? -18.125 -7.887 16.125 1 98.44 206 ARG A C 1
ATOM 1668 O O . ARG A 1 206 ? -16.938 -8.141 16.359 1 98.44 206 ARG A O 1
ATOM 1675 N N . ASN A 1 207 ? -18.859 -8.469 15.312 1 98.75 207 ASN A N 1
ATOM 1676 C CA . ASN A 1 207 ? -18.297 -9.391 14.328 1 98.75 207 ASN A CA 1
ATOM 1677 C C . ASN A 1 207 ? -18.719 -9.016 12.914 1 98.75 207 ASN A C 1
ATOM 1679 O O . ASN A 1 207 ? -19.703 -8.305 12.719 1 98.75 207 ASN A O 1
ATOM 1683 N N . GLY A 1 208 ? -18 -9.445 11.945 1 98.56 208 GLY A N 1
ATOM 1684 C CA . GLY A 1 208 ? -18.344 -9.172 10.562 1 98.56 208 GLY A CA 1
ATOM 1685 C C . GLY A 1 208 ? -17.656 -10.109 9.586 1 98.56 208 GLY A C 1
ATOM 1686 O O . GLY A 1 208 ? -16.797 -10.906 9.977 1 98.56 208 GLY A O 1
ATOM 1687 N N . LEU A 1 209 ? -18.109 -10.023 8.406 1 98.19 209 LEU A N 1
ATOM 1688 C CA . LEU A 1 209 ? -17.641 -10.867 7.324 1 98.19 209 LEU A CA 1
ATOM 1689 C C . LEU A 1 209 ? -17.453 -10.055 6.043 1 98.19 209 LEU A C 1
ATOM 1691 O O . LEU A 1 209 ? -18.234 -9.156 5.75 1 98.19 209 LEU A O 1
ATOM 1695 N N . ASN A 1 210 ? -16.406 -10.328 5.371 1 97.75 210 ASN A N 1
ATOM 1696 C CA . ASN A 1 210 ? -16.219 -9.789 4.023 1 97.75 210 ASN A CA 1
ATOM 1697 C C . ASN A 1 210 ? -15.43 -10.758 3.145 1 97.75 210 ASN A C 1
ATOM 1699 O O . ASN A 1 210 ? -14.57 -11.484 3.633 1 97.75 210 ASN A O 1
ATOM 1703 N N . GLY A 1 211 ? -15.789 -10.844 1.869 1 98.38 211 GLY A N 1
ATOM 1704 C CA . GLY A 1 211 ? -15.102 -11.758 0.967 1 98.38 211 GLY A CA 1
ATOM 1705 C C . GLY A 1 211 ? -15.555 -11.617 -0.475 1 98.38 211 GLY A C 1
ATOM 1706 O O . GLY A 1 211 ? -16.328 -10.719 -0.804 1 98.38 211 GLY A O 1
ATOM 1707 N N . GLY A 1 212 ? -14.953 -12.406 -1.251 1 98.5 212 GLY A N 1
ATOM 1708 C CA . GLY A 1 212 ? -15.273 -12.438 -2.67 1 98.5 212 GLY A CA 1
ATOM 1709 C C . GLY A 1 212 ? -14.984 -13.773 -3.322 1 98.5 212 GLY A C 1
ATOM 1710 O O . GLY A 1 212 ? -14.008 -14.438 -2.984 1 98.5 212 GLY A O 1
ATOM 1711 N N . LEU A 1 213 ? -15.867 -14.141 -4.156 1 98.69 213 LEU A N 1
ATOM 1712 C CA . LEU A 1 213 ? -15.719 -15.305 -5.02 1 98.69 213 LEU A CA 1
ATOM 1713 C C . LEU A 1 213 ? -15.609 -14.891 -6.48 1 98.69 213 LEU A C 1
ATOM 1715 O O . LEU A 1 213 ? -16.5 -14.227 -7.008 1 98.69 213 LEU A O 1
ATOM 1719 N N . THR A 1 214 ? -14.523 -15.273 -7.133 1 98.69 214 THR A N 1
ATOM 1720 C CA . THR A 1 214 ? -14.258 -14.805 -8.484 1 98.69 214 THR A CA 1
ATOM 1721 C C . THR A 1 214 ? -14.07 -15.977 -9.438 1 98.69 214 THR A C 1
ATOM 1723 O O . THR A 1 214 ? -13.367 -16.938 -9.117 1 98.69 214 THR A O 1
ATOM 1726 N N . VAL A 1 215 ? -14.672 -15.906 -10.547 1 98.44 215 VAL A N 1
ATOM 1727 C CA . VAL A 1 215 ? -14.344 -16.766 -11.68 1 98.44 215 VAL A CA 1
ATOM 1728 C C . VAL A 1 215 ? -13.68 -15.953 -12.781 1 98.44 215 VAL A C 1
ATOM 1730 O O . VAL A 1 215 ? -14.25 -14.961 -13.25 1 98.44 215 VAL A O 1
ATOM 1733 N N . ALA A 1 216 ? -12.531 -16.375 -13.141 1 98 216 ALA A N 1
ATOM 1734 C CA . ALA A 1 216 ? -11.805 -15.719 -14.219 1 98 216 ALA A CA 1
ATOM 1735 C C . ALA A 1 216 ? -11.633 -16.641 -15.422 1 98 216 ALA A C 1
ATOM 1737 O O . ALA A 1 216 ? -11.227 -17.797 -15.266 1 98 216 ALA A O 1
ATOM 1738 N N . TRP A 1 217 ? -11.984 -16.141 -16.578 1 98 217 TRP A N 1
ATOM 1739 C CA . TRP A 1 217 ? -11.812 -16.828 -17.844 1 98 217 TRP A CA 1
ATOM 1740 C C . TRP A 1 217 ? -10.594 -16.297 -18.594 1 98 217 TRP A C 1
ATOM 1742 O O . TRP A 1 217 ? -10.57 -15.141 -19.016 1 98 217 TRP A O 1
ATOM 1752 N N . LYS A 1 218 ? -9.617 -17.172 -18.719 1 94.69 218 LYS A N 1
ATOM 1753 C CA . LYS A 1 218 ? -8.445 -16.812 -19.531 1 94.69 218 LYS A CA 1
ATOM 1754 C C . LYS A 1 218 ? -8.695 -17.078 -21 1 94.69 218 LYS A C 1
ATOM 1756 O O . LYS A 1 218 ? -8.258 -18.094 -21.547 1 94.69 218 LYS A O 1
ATOM 1761 N N . PHE A 1 219 ? -9.141 -16.094 -21.797 1 91.38 219 PHE A N 1
ATOM 1762 C CA . PHE A 1 219 ? -9.688 -16.344 -23.125 1 91.38 219 PHE A CA 1
ATOM 1763 C C . PHE A 1 219 ? -8.648 -16.062 -24.203 1 91.38 219 PHE A C 1
ATOM 1765 O O . PHE A 1 219 ? -8.859 -16.406 -25.375 1 91.38 219 PHE A O 1
ATOM 1772 N N . TYR A 1 220 ? -7.684 -15.5 -23.953 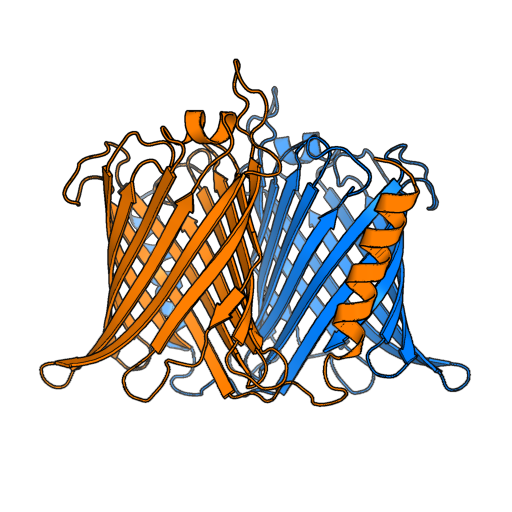1 85.81 220 TYR A N 1
ATOM 1773 C CA . TYR A 1 220 ? -6.547 -15.227 -24.812 1 85.81 220 TYR A CA 1
ATOM 1774 C C . TYR A 1 220 ? -5.25 -15.156 -24.016 1 85.81 220 TYR A C 1
ATOM 1776 O O . TYR A 1 220 ? -5.273 -14.914 -22.812 1 85.81 220 TYR A O 1
ATOM 1784 N N . PRO A 1 221 ? -4.184 -15.289 -24.812 1 85.31 221 PRO A N 1
ATOM 1785 C CA . PRO A 1 221 ? -2.941 -15.195 -24.047 1 85.31 221 PRO A CA 1
ATOM 1786 C C . PRO A 1 221 ? -2.873 -13.93 -23.188 1 85.31 221 PRO A C 1
ATOM 1788 O O . PRO A 1 221 ? -3.174 -12.836 -23.672 1 85.31 221 PRO A O 1
ATOM 1791 N N . ARG A 1 222 ? -2.855 -13.938 -21.906 1 90.12 222 ARG A N 1
ATOM 1792 C CA . ARG A 1 222 ? -2.605 -12.891 -20.922 1 90.12 222 ARG A CA 1
ATOM 1793 C C . ARG A 1 222 ? -3.879 -12.102 -20.625 1 90.12 222 ARG A C 1
ATOM 1795 O O . ARG A 1 222 ? -3.852 -11.133 -19.875 1 90.12 222 ARG A O 1
ATOM 1802 N N . TRP A 1 223 ? -4.906 -12.328 -21.453 1 94.19 223 TRP A N 1
ATOM 1803 C CA . TRP A 1 223 ? -6.16 -11.617 -21.203 1 94.19 223 TRP A CA 1
ATOM 1804 C C . TRP A 1 223 ? -7.121 -12.484 -20.406 1 94.19 223 TRP A C 1
ATOM 1806 O O . TRP A 1 223 ? -7.203 -13.695 -20.625 1 94.19 223 TRP A O 1
ATOM 1816 N N . LYS A 1 224 ? -7.809 -11.742 -19.562 1 96.56 224 LYS A N 1
ATOM 1817 C CA . LYS A 1 224 ? -8.797 -12.461 -18.766 1 96.56 224 LYS A CA 1
ATOM 1818 C C . LYS A 1 224 ? -10.055 -11.625 -18.562 1 96.56 224 LYS A C 1
ATOM 1820 O O . LYS A 1 224 ? -9.984 -10.391 -18.5 1 96.56 224 LYS A O 1
ATOM 1825 N N . ALA A 1 225 ? -11.141 -12.273 -18.547 1 98.12 225 ALA A N 1
ATOM 1826 C CA . ALA A 1 225 ? -12.414 -11.711 -18.094 1 98.12 225 ALA A CA 1
ATOM 1827 C C . ALA A 1 225 ? -12.867 -12.367 -16.797 1 98.12 225 ALA A C 1
ATOM 1829 O O . ALA A 1 225 ? -12.742 -13.578 -16.625 1 98.12 225 ALA A O 1
ATOM 1830 N N . SER A 1 226 ? -13.328 -11.539 -15.891 1 98.12 226 SER A N 1
ATOM 1831 C CA . SER A 1 226 ? -13.688 -12.148 -14.609 1 98.12 226 SER A CA 1
ATOM 1832 C C . SER A 1 226 ? -15.008 -11.586 -14.086 1 98.12 226 SER A C 1
ATOM 1834 O O . SER A 1 226 ? -15.383 -10.461 -14.414 1 98.12 226 SER A O 1
ATOM 1836 N N . VAL A 1 227 ? -15.711 -12.375 -13.328 1 98.06 227 VAL A N 1
ATOM 1837 C CA . VAL A 1 227 ? -16.875 -12 -12.547 1 98.06 227 VAL A CA 1
ATOM 1838 C C . VAL A 1 227 ? -16.641 -12.328 -11.07 1 98.06 227 VAL A C 1
ATOM 1840 O O . VAL A 1 227 ? -16.219 -13.438 -10.734 1 98.06 227 VAL A O 1
ATOM 1843 N N . THR A 1 228 ? -16.859 -11.359 -10.25 1 98.25 228 THR A N 1
ATOM 1844 C CA . THR A 1 228 ? -16.703 -11.547 -8.812 1 98.25 228 THR A CA 1
ATOM 1845 C C . THR A 1 228 ? -18.016 -11.289 -8.078 1 98.25 228 THR A C 1
ATOM 1847 O O . THR A 1 228 ? -18.688 -10.281 -8.32 1 98.25 228 THR A O 1
ATOM 1850 N N . TRP A 1 229 ? -18.391 -12.25 -7.305 1 98.25 229 TRP A N 1
ATOM 1851 C CA . TRP A 1 229 ? -19.406 -12.023 -6.289 1 98.25 229 TRP A CA 1
ATOM 1852 C C . TRP A 1 229 ? -18.781 -11.578 -4.973 1 98.25 229 TRP A C 1
ATOM 1854 O O . TRP A 1 229 ? -18.156 -12.375 -4.273 1 98.25 229 TRP A O 1
ATOM 1864 N N . ARG A 1 230 ? -18.938 -10.367 -4.676 1 97.69 230 ARG A N 1
ATOM 1865 C CA . ARG A 1 230 ? -18.469 -9.781 -3.426 1 97.69 230 ARG A CA 1
ATOM 1866 C C . ARG A 1 230 ? -19.562 -9.797 -2.361 1 97.69 230 ARG A C 1
ATOM 1868 O O . ARG A 1 230 ? -20.688 -9.375 -2.619 1 97.69 230 ARG A O 1
ATOM 1875 N N . TYR A 1 231 ? -19.203 -10.242 -1.212 1 98 231 TYR A N 1
ATOM 1876 C CA . TYR A 1 231 ? -20.203 -10.359 -0.15 1 98 231 TYR A CA 1
ATOM 1877 C C . TYR A 1 231 ? -19.656 -9.828 1.169 1 98 231 TYR A C 1
ATOM 1879 O O . TYR A 1 231 ? -18.438 -9.867 1.407 1 98 231 TYR A O 1
ATOM 1887 N N . PHE A 1 232 ? -20.578 -9.352 1.948 1 97.81 232 PHE A N 1
ATOM 1888 C CA . PHE A 1 232 ? -20.203 -8.891 3.279 1 97.81 232 PHE A CA 1
ATOM 1889 C C . PHE A 1 232 ? -21.391 -8.992 4.238 1 97.81 232 PHE A C 1
ATOM 1891 O O . PHE A 1 232 ? -22.531 -9.164 3.809 1 97.81 232 PHE A O 1
ATOM 1898 N N . ASP A 1 233 ? -21.016 -9 5.484 1 98.44 233 ASP A N 1
ATOM 1899 C CA . ASP A 1 233 ? -21.969 -8.922 6.59 1 98.44 233 ASP A CA 1
ATOM 1900 C C . ASP A 1 233 ? -21.438 -8.023 7.707 1 98.44 233 ASP A C 1
ATOM 1902 O O . ASP A 1 233 ? -20.375 -8.289 8.266 1 98.44 233 ASP A O 1
ATOM 1906 N N . ASN A 1 234 ? -22.234 -6.961 8.062 1 98.19 234 ASN A N 1
ATOM 1907 C CA . ASN A 1 234 ? -21.797 -5.98 9.055 1 98.19 234 ASN A CA 1
ATOM 1908 C C . ASN A 1 234 ? -20.391 -5.469 8.758 1 98.19 234 ASN A C 1
ATOM 1910 O O . ASN A 1 234 ? -19.516 -5.512 9.625 1 98.19 234 ASN A O 1
ATOM 1914 N N . LYS A 1 235 ? -20.219 -5.023 7.629 1 96.75 235 LYS A N 1
ATOM 1915 C CA . LYS A 1 235 ? -18.984 -4.457 7.094 1 96.75 235 LYS A CA 1
ATOM 1916 C C . LYS A 1 235 ? -19.281 -3.373 6.059 1 96.75 235 LYS A C 1
ATOM 1918 O O . LYS A 1 235 ? -20.422 -3.234 5.609 1 96.75 235 LYS A O 1
ATOM 1923 N N . LEU A 1 236 ? -18.359 -2.52 5.848 1 93.88 236 LEU A N 1
ATOM 1924 C CA . LEU A 1 236 ? -18.484 -1.42 4.898 1 93.88 236 LEU A CA 1
ATOM 1925 C C . LEU A 1 236 ? -19.562 -0.432 5.34 1 93.88 236 LEU A C 1
ATOM 1927 O O . LEU A 1 236 ? -20.25 0.16 4.504 1 93.88 236 LEU A O 1
ATOM 1931 N N . GLY A 1 237 ? -19.781 -0.406 6.645 1 93.38 237 GLY A N 1
ATOM 1932 C CA . GLY A 1 237 ? -20.734 0.533 7.203 1 93.38 237 GLY A CA 1
ATOM 1933 C C . GLY A 1 237 ? -22.188 0.166 6.902 1 93.38 237 GLY A C 1
ATOM 1934 O O . GLY A 1 237 ? -23.031 1.043 6.773 1 93.38 237 GLY A O 1
ATOM 1935 N N . TYR A 1 238 ? -22.391 -1.062 6.664 1 94.88 238 TYR A N 1
ATOM 1936 C CA . TYR A 1 238 ? -23.734 -1.537 6.312 1 94.88 238 TYR A CA 1
ATOM 1937 C C . TYR A 1 238 ? -24.25 -2.527 7.352 1 94.88 238 TYR A C 1
ATOM 1939 O O . TYR A 1 238 ? -23.516 -3.424 7.777 1 94.88 238 TYR A O 1
ATOM 1947 N N . ASP A 1 239 ? -25.484 -2.297 7.723 1 96.81 239 ASP A N 1
ATOM 1948 C CA . ASP A 1 239 ? -26.109 -3.164 8.719 1 96.81 239 ASP A CA 1
ATOM 1949 C C . ASP A 1 239 ? -26.641 -4.438 8.07 1 96.81 239 ASP A C 1
ATOM 1951 O O . ASP A 1 239 ? -27.656 -4.41 7.371 1 96.81 239 ASP A O 1
ATOM 1955 N N . GLY A 1 240 ? -25.922 -5.496 8.352 1 96.88 240 GLY A N 1
ATOM 1956 C CA . GLY A 1 240 ? -26.375 -6.777 7.832 1 96.88 240 GLY A CA 1
ATOM 1957 C C . GLY A 1 240 ? -25.641 -7.195 6.566 1 96.88 240 GLY A C 1
ATOM 1958 O O . GLY A 1 240 ? -24.5 -6.793 6.34 1 96.88 240 GLY A O 1
ATOM 1959 N N . PHE A 1 241 ? -26.281 -8.148 5.855 1 97.12 241 PHE A N 1
ATOM 1960 C CA . PHE A 1 241 ? -25.688 -8.75 4.672 1 97.12 241 PHE A CA 1
ATOM 1961 C C . PHE A 1 241 ? -25.828 -7.84 3.459 1 97.12 241 PHE A C 1
ATOM 1963 O O . PHE A 1 241 ? -26.875 -7.215 3.275 1 97.12 241 PHE A O 1
ATOM 1970 N N . GLY A 1 242 ? -24.844 -7.719 2.693 1 96.44 242 GLY A N 1
ATOM 1971 C CA . GLY A 1 242 ? -24.844 -7.078 1.389 1 96.44 242 GLY A CA 1
ATOM 1972 C C . GLY A 1 242 ? -23.891 -7.719 0.404 1 96.44 242 GLY A C 1
ATOM 1973 O O . GLY A 1 242 ? -23.062 -8.547 0.787 1 96.44 242 GLY A O 1
ATOM 1974 N N . ASP A 1 243 ? -24.109 -7.402 -0.848 1 96.5 243 ASP A N 1
ATOM 1975 C CA . ASP A 1 243 ? -23.25 -7.984 -1.871 1 96.5 243 ASP A CA 1
ATOM 1976 C C . ASP A 1 243 ? -23.234 -7.117 -3.127 1 96.5 243 ASP A C 1
ATOM 1978 O O . ASP A 1 243 ? -23.953 -6.121 -3.213 1 96.5 243 ASP A O 1
ATOM 1982 N N . GLN A 1 244 ? -22.328 -7.488 -3.969 1 95.81 244 GLN A N 1
ATOM 1983 C CA . GLN A 1 244 ? -22.109 -6.785 -5.23 1 95.81 244 GLN A CA 1
ATOM 1984 C C . GLN A 1 244 ? -21.578 -7.73 -6.301 1 95.81 244 GLN A C 1
ATOM 1986 O O . GLN A 1 244 ? -20.844 -8.672 -5.988 1 95.81 244 GLN A O 1
ATOM 1991 N N . MET A 1 245 ? -21.969 -7.441 -7.539 1 96.75 245 MET A N 1
ATOM 1992 C CA . MET A 1 245 ? -21.328 -8.117 -8.664 1 96.75 245 MET A CA 1
ATOM 1993 C C . MET A 1 245 ? -20.312 -7.215 -9.336 1 96.75 245 MET A C 1
ATOM 1995 O O . MET A 1 245 ? -20.594 -6.043 -9.594 1 96.75 245 MET A O 1
ATOM 1999 N N . ILE A 1 246 ? -19.141 -7.797 -9.586 1 97.56 246 ILE A N 1
ATOM 2000 C CA . ILE A 1 246 ? -18.047 -7.059 -10.203 1 97.56 246 ILE A CA 1
ATOM 2001 C C . ILE A 1 246 ? -17.641 -7.742 -11.5 1 97.56 246 ILE A C 1
ATOM 2003 O O . ILE A 1 246 ? -17.406 -8.953 -11.523 1 97.56 246 ILE A O 1
ATOM 2007 N N . TYR A 1 247 ? -17.547 -7.02 -12.578 1 98 247 TYR A N 1
ATOM 2008 C CA . TYR A 1 247 ? -17.125 -7.492 -13.898 1 98 247 TYR A CA 1
ATOM 2009 C C . TYR A 1 247 ? -15.859 -6.781 -14.352 1 98 247 TYR A C 1
ATOM 2011 O O . TYR A 1 247 ? -15.844 -5.555 -14.5 1 98 247 TYR A O 1
ATOM 2019 N N . MET A 1 248 ? -14.82 -7.598 -14.633 1 98.06 248 MET A N 1
ATOM 2020 C CA . MET A 1 248 ? -13.539 -6.98 -14.961 1 98.06 248 MET A CA 1
ATOM 2021 C C . MET A 1 248 ? -12.938 -7.609 -16.219 1 98.06 248 MET A C 1
ATOM 2023 O O . MET A 1 248 ? -13.109 -8.805 -16.453 1 98.06 248 MET A O 1
ATOM 2027 N N . LEU A 1 249 ? 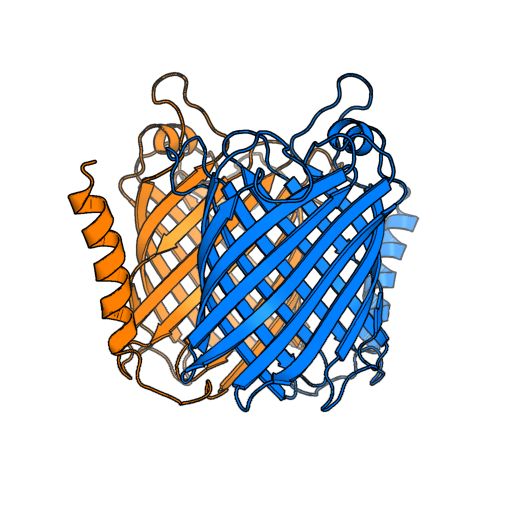-12.289 -6.789 -16.969 1 98 249 LEU A N 1
ATOM 2028 C CA . LEU A 1 249 ? -11.352 -7.207 -18.016 1 98 249 LEU A CA 1
ATOM 2029 C C . LEU A 1 249 ? -9.914 -6.891 -17.594 1 98 249 LEU A C 1
ATOM 2031 O O . LEU A 1 249 ? -9.633 -5.797 -17.109 1 98 249 LEU A O 1
ATOM 2035 N N . GLY A 1 250 ? -9.07 -7.969 -17.812 1 96.69 250 GLY A N 1
ATOM 2036 C CA . GLY A 1 250 ? -7.723 -7.777 -17.281 1 96.69 250 GLY A CA 1
ATOM 2037 C C . GLY A 1 250 ? -6.641 -8.281 -18.219 1 96.69 250 GLY A C 1
ATOM 2038 O O . GLY A 1 250 ? -6.895 -9.148 -19.062 1 96.69 250 GLY A O 1
ATOM 2039 N N . TYR A 1 251 ? -5.469 -7.723 -18.062 1 94.81 251 TYR A N 1
ATOM 2040 C CA . TYR A 1 251 ? -4.238 -8.117 -18.734 1 94.81 251 TYR A CA 1
ATOM 2041 C C . TYR A 1 251 ? -3.207 -8.633 -17.734 1 94.81 251 TYR A C 1
ATOM 2043 O O . TYR A 1 251 ? -2.795 -7.898 -16.828 1 94.81 251 TYR A O 1
ATOM 2051 N N . ASP A 1 252 ? -2.777 -9.852 -18.016 1 91.94 252 ASP A N 1
ATOM 2052 C CA . ASP A 1 252 ? -1.822 -10.5 -17.125 1 91.94 252 ASP A CA 1
ATOM 2053 C C . ASP A 1 252 ? -0.388 -10.281 -17.609 1 91.94 252 ASP A C 1
ATOM 2055 O O . ASP A 1 252 ? -0.123 -10.289 -18.812 1 91.94 252 ASP A O 1
ATOM 2059 N N . PHE A 1 253 ? 0.542 -10.242 -16.594 1 87.5 253 PHE A N 1
ATOM 2060 C CA . PHE A 1 253 ? 1.957 -10.195 -16.938 1 87.5 253 PHE A CA 1
ATOM 2061 C C . PHE A 1 253 ? 2.795 -10.945 -15.922 1 87.5 253 PHE A C 1
ATOM 2063 O O . PHE A 1 253 ? 2.354 -11.164 -14.789 1 87.5 253 PHE A O 1
ATOM 2070 N N . MET B 1 1 ? -18.297 16.609 -19.578 1 35.19 1 MET B N 1
ATOM 2071 C CA . MET B 1 1 ? -17.5 15.992 -20.625 1 35.19 1 MET B CA 1
ATOM 2072 C C . MET B 1 1 ? -18.344 15.055 -21.484 1 35.19 1 MET B C 1
ATOM 2074 O O . MET B 1 1 ? -19.078 14.219 -20.953 1 35.19 1 MET B O 1
ATOM 2078 N N . SER B 1 2 ? -18.406 15.383 -22.797 1 43.03 2 SER B N 1
ATOM 2079 C CA . SER B 1 2 ? -19.328 14.711 -23.719 1 43.03 2 SER B CA 1
ATOM 2080 C C . SER B 1 2 ? -19.047 13.219 -23.781 1 43.03 2 SER B C 1
ATOM 2082 O O . SER B 1 2 ? -17.938 12.773 -23.453 1 43.03 2 SER B O 1
ATOM 2084 N N . ALA B 1 3 ? -19.984 12.391 -24.266 1 42.59 3 ALA B N 1
ATOM 2085 C CA . ALA B 1 3 ? -19.906 10.961 -24.547 1 42.59 3 ALA B CA 1
ATOM 2086 C C . ALA B 1 3 ? -18.672 10.633 -25.375 1 42.59 3 ALA B C 1
ATOM 2088 O O . ALA B 1 3 ? -18.188 9.5 -25.359 1 42.59 3 ALA B O 1
ATOM 2089 N N . LYS B 1 4 ? -18.312 11.422 -26.25 1 39.66 4 LYS B N 1
ATOM 2090 C CA . LYS B 1 4 ? -17.203 11.234 -27.172 1 39.66 4 LYS B CA 1
ATOM 2091 C C . LYS B 1 4 ? -15.867 11.219 -26.438 1 39.66 4 LYS B C 1
ATOM 2093 O O . LYS B 1 4 ? -15 10.391 -26.719 1 39.66 4 LYS B O 1
ATOM 2098 N N . ARG B 1 5 ? -15.641 12.086 -25.562 1 42.75 5 ARG B N 1
ATOM 2099 C CA . ARG B 1 5 ? -14.367 12.164 -24.844 1 42.75 5 ARG B CA 1
ATOM 2100 C C . ARG B 1 5 ? -14.172 10.953 -23.938 1 42.75 5 ARG B C 1
ATOM 2102 O O . ARG B 1 5 ? -13.039 10.516 -23.719 1 42.75 5 ARG B O 1
ATOM 2109 N N . ARG B 1 6 ? -15.305 10.43 -23.562 1 42 6 ARG B N 1
ATOM 2110 C CA . ARG B 1 6 ? -15.289 9.242 -22.719 1 42 6 ARG B CA 1
ATOM 2111 C C . ARG B 1 6 ? -14.828 8.016 -23.5 1 42 6 ARG B C 1
ATOM 2113 O O . ARG B 1 6 ? -14.07 7.188 -22.984 1 42 6 ARG B O 1
ATOM 2120 N N . LEU B 1 7 ? -15.305 8.047 -24.703 1 38.25 7 LEU B N 1
ATOM 2121 C CA . LEU B 1 7 ? -14.945 6.953 -25.609 1 38.25 7 LEU B CA 1
ATOM 2122 C C . LEU B 1 7 ? -13.461 7.012 -25.953 1 38.25 7 LEU B C 1
ATOM 2124 O O . LEU B 1 7 ? -12.797 5.973 -26.031 1 38.25 7 LEU B O 1
ATOM 2128 N N . LEU B 1 8 ? -12.984 8.148 -26.125 1 38.97 8 LEU B N 1
ATOM 2129 C CA . LEU B 1 8 ? -11.594 8.305 -26.531 1 38.97 8 LEU B CA 1
ATOM 2130 C C . LEU B 1 8 ? -10.648 7.898 -25.422 1 38.97 8 LEU B C 1
ATOM 2132 O O . LEU B 1 8 ? -9.609 7.281 -25.672 1 38.97 8 LEU B O 1
ATOM 2136 N N . ILE B 1 9 ? -11.008 8.227 -24.219 1 40.97 9 ILE B N 1
ATOM 2137 C CA . ILE B 1 9 ? -10.141 7.816 -23.125 1 40.97 9 ILE B CA 1
ATOM 2138 C C . ILE B 1 9 ? -10.125 6.293 -23.016 1 40.97 9 ILE B C 1
ATOM 2140 O O . ILE B 1 9 ? -9.062 5.691 -22.812 1 40.97 9 ILE B O 1
ATOM 2144 N N . ALA B 1 10 ? -11.219 5.707 -23.328 1 40.22 10 ALA B N 1
ATOM 2145 C CA . ALA B 1 10 ? -11.297 4.25 -23.328 1 40.22 10 ALA B CA 1
ATOM 2146 C C . ALA B 1 10 ? -10.422 3.658 -24.438 1 40.22 10 ALA B C 1
ATOM 2148 O O . ALA B 1 10 ? -9.719 2.664 -24.219 1 40.22 10 ALA B O 1
ATOM 2149 N N . CYS B 1 11 ? -10.477 4.23 -25.531 1 38.72 11 CYS B N 1
ATOM 2150 C CA . CYS B 1 11 ? -9.703 3.719 -26.656 1 38.72 11 CYS B CA 1
ATOM 2151 C C . CYS B 1 11 ? -8.211 3.943 -26.453 1 38.72 11 CYS B C 1
ATOM 2153 O O . CYS B 1 11 ? -7.387 3.133 -26.875 1 38.72 11 CYS B O 1
ATOM 2155 N N . ALA B 1 12 ? -7.875 5.051 -26 1 37.88 12 ALA B N 1
ATOM 2156 C CA . ALA B 1 12 ? -6.449 5.34 -25.844 1 37.88 12 ALA B CA 1
ATOM 2157 C C . ALA B 1 12 ? -5.801 4.367 -24.859 1 37.88 12 ALA B C 1
ATOM 2159 O O . ALA B 1 12 ? -4.648 3.965 -25.047 1 37.88 12 ALA B O 1
ATOM 2160 N N . LEU B 1 13 ? -6.52 3.988 -23.875 1 39.31 13 LEU B N 1
ATOM 2161 C CA . LEU B 1 13 ? -5.957 2.994 -22.969 1 39.31 13 LEU B CA 1
ATOM 2162 C C . LEU B 1 13 ? -5.789 1.65 -23.672 1 39.31 13 LEU B C 1
ATOM 2164 O O . LEU B 1 13 ? -4.93 0.85 -23.297 1 39.31 13 LEU B O 1
ATOM 2168 N N . THR B 1 14 ? -6.578 1.459 -24.672 1 36.88 14 THR B N 1
ATOM 2169 C CA . THR B 1 14 ? -6.488 0.189 -25.391 1 36.88 14 THR B CA 1
ATOM 2170 C C . THR B 1 14 ? -5.203 0.119 -26.203 1 36.88 14 THR B C 1
ATOM 2172 O O . THR B 1 14 ? -4.633 -0.959 -26.375 1 36.88 14 THR B O 1
ATOM 2175 N N . THR B 1 15 ? -4.887 1.202 -26.859 1 35.81 15 THR B N 1
ATOM 2176 C CA . THR B 1 15 ? -3.793 1.099 -27.828 1 35.81 15 THR B CA 1
ATOM 2177 C C . THR B 1 15 ? -2.469 0.857 -27.109 1 35.81 15 THR B C 1
ATOM 2179 O O . THR B 1 15 ? -1.541 0.279 -27.672 1 35.81 15 THR B O 1
ATOM 2182 N N . ILE B 1 16 ? -2.283 1.496 -26 1 40.19 16 ILE B N 1
ATOM 2183 C CA . ILE B 1 16 ? -0.965 1.348 -25.391 1 40.19 16 ILE B CA 1
ATOM 2184 C C . ILE B 1 16 ? -0.681 -0.129 -25.141 1 40.19 16 ILE B C 1
ATOM 2186 O O . ILE B 1 16 ? 0.468 -0.571 -25.203 1 40.19 16 ILE B O 1
ATOM 2190 N N . PHE B 1 17 ? -1.797 -0.836 -24.938 1 41.81 17 PHE B N 1
ATOM 2191 C CA . PHE B 1 17 ? -1.555 -2.211 -24.516 1 41.81 17 PHE B CA 1
ATOM 2192 C C . PHE B 1 17 ? -1.223 -3.096 -25.703 1 41.81 17 PHE B C 1
ATOM 2194 O O . PHE B 1 17 ? -0.852 -4.258 -25.547 1 41.81 17 PHE B O 1
ATOM 2201 N N . TYR B 1 18 ? -1.563 -2.559 -26.859 1 39.16 18 TYR B N 1
ATOM 2202 C CA . TYR B 1 18 ? -1.376 -3.453 -28 1 39.16 18 TYR B CA 1
ATOM 2203 C C . TYR B 1 18 ? 0.093 -3.822 -28.172 1 39.16 18 TYR B C 1
ATOM 2205 O O . TYR B 1 18 ? 0.417 -4.84 -28.781 1 39.16 18 TYR B O 1
ATOM 2213 N N . HIS B 1 19 ? 0.943 -2.865 -27.891 1 40.25 19 HIS B N 1
ATOM 2214 C CA . HIS B 1 19 ? 2.322 -3.191 -28.234 1 40.25 19 HIS B CA 1
ATOM 2215 C C . HIS B 1 19 ? 3.094 -3.684 -27.016 1 40.25 19 HIS B C 1
ATOM 2217 O O . HIS B 1 19 ? 4.316 -3.541 -26.953 1 40.25 19 HIS B O 1
ATOM 2223 N N . LEU B 1 20 ? 2.393 -3.834 -25.922 1 45.03 20 LEU B N 1
ATOM 2224 C CA . LEU B 1 20 ? 3.234 -4.477 -24.906 1 45.03 20 LEU B CA 1
ATOM 2225 C C . LEU B 1 20 ? 3.768 -5.809 -25.422 1 45.03 20 LEU B C 1
ATOM 2227 O O . LEU B 1 20 ? 3.004 -6.633 -25.938 1 45.03 20 LEU B O 1
ATOM 2231 N N . PRO B 1 21 ? 5.035 -5.824 -25.891 1 39.56 21 PRO B N 1
ATOM 2232 C CA . PRO B 1 21 ? 5.535 -7.102 -26.406 1 39.56 21 PRO B CA 1
ATOM 2233 C C . PRO B 1 21 ? 4.895 -8.305 -25.719 1 39.56 21 PRO B C 1
ATOM 2235 O O . PRO B 1 21 ? 4.488 -8.211 -24.547 1 39.56 21 PRO B O 1
ATOM 2238 N N . ALA B 1 22 ? 4.441 -9.234 -26.531 1 40.19 22 ALA B N 1
ATOM 2239 C CA . ALA B 1 22 ? 3.893 -10.555 -26.219 1 40.19 22 ALA B CA 1
ATOM 2240 C C . ALA B 1 22 ? 4.371 -11.023 -24.844 1 40.19 22 ALA B C 1
ATOM 2242 O O . ALA B 1 22 ? 4.973 -10.258 -24.094 1 40.19 22 ALA B O 1
ATOM 2243 N N . TYR B 1 23 ? 4.691 -12.461 -24.766 1 41.5 23 TYR B N 1
ATOM 2244 C CA . TYR B 1 23 ? 4.656 -13.625 -23.891 1 41.5 23 TYR B CA 1
ATOM 2245 C C . TYR B 1 23 ? 5.562 -13.422 -22.672 1 41.5 23 TYR B C 1
ATOM 2247 O O . TYR B 1 23 ? 5.781 -14.352 -21.891 1 41.5 23 TYR B O 1
ATOM 2255 N N . SER B 1 24 ? 6.801 -12.617 -22.734 1 50.75 24 SER B N 1
ATOM 2256 C CA . SER B 1 24 ? 7.844 -13.188 -21.875 1 50.75 24 SER B CA 1
ATOM 2257 C C . SER B 1 24 ? 7.574 -12.898 -20.406 1 50.75 24 SER B C 1
ATOM 2259 O O . SER B 1 24 ? 7.113 -11.812 -20.047 1 50.75 24 SER B O 1
ATOM 2261 N N . SER B 1 25 ? 7.258 -13.992 -19.625 1 65.31 25 SER B N 1
ATOM 2262 C CA . SER B 1 25 ? 7.406 -14.047 -18.172 1 65.31 25 SER B CA 1
ATOM 2263 C C . SER B 1 25 ? 8.469 -13.062 -17.688 1 65.31 25 SER B C 1
ATOM 2265 O O . SER B 1 25 ? 9.406 -12.742 -18.406 1 65.31 25 SER B O 1
ATOM 2267 N N . LEU B 1 26 ? 8.125 -12.227 -16.703 1 84.62 26 LEU B N 1
ATOM 2268 C CA . LEU B 1 26 ? 9.109 -11.367 -16.047 1 84.62 26 LEU B CA 1
ATOM 2269 C C . LEU B 1 26 ? 10.383 -12.141 -15.727 1 84.62 26 LEU B C 1
ATOM 2271 O O . LEU B 1 26 ? 10.328 -13.258 -15.219 1 84.62 26 LEU B O 1
ATOM 2275 N N . GLU B 1 27 ? 11.492 -11.625 -16.344 1 92.31 27 GLU B N 1
ATOM 2276 C CA . GLU B 1 27 ? 12.773 -12.234 -16 1 92.31 27 GLU B CA 1
ATOM 2277 C C . GLU B 1 27 ? 13.305 -11.695 -14.672 1 92.31 27 GLU B C 1
ATOM 2279 O O . GLU B 1 27 ? 13.773 -10.555 -14.602 1 92.31 27 GLU B O 1
ATOM 2284 N N . TYR B 1 28 ? 13.391 -12.57 -13.711 1 95.06 28 TYR B N 1
ATOM 2285 C CA . TYR B 1 28 ? 13.781 -12.211 -12.344 1 95.06 28 TYR B CA 1
ATOM 2286 C C . TYR B 1 28 ? 15.258 -11.852 -12.273 1 95.06 28 TYR B C 1
ATOM 2288 O O . TYR B 1 28 ? 16.109 -12.602 -12.758 1 95.06 28 TYR B O 1
ATOM 2296 N N . LYS B 1 29 ? 15.586 -10.672 -11.594 1 95.12 29 LYS B N 1
ATOM 2297 C CA . LYS B 1 29 ? 16.969 -10.227 -11.461 1 95.12 29 LYS B CA 1
ATOM 2298 C C . LYS B 1 29 ? 17.391 -10.18 -10 1 95.12 29 LYS B C 1
ATOM 2300 O O . LYS B 1 29 ? 18.594 -10.234 -9.695 1 95.12 29 LYS B O 1
ATOM 2305 N N . GLY B 1 30 ? 16.453 -10.047 -9.133 1 94.31 30 GLY B N 1
ATOM 2306 C CA . GLY B 1 30 ? 16.781 -10.008 -7.715 1 94.31 30 GLY B CA 1
ATOM 2307 C C . GLY B 1 30 ? 15.727 -9.32 -6.871 1 94.31 30 GLY B C 1
ATOM 2308 O O . GLY B 1 30 ? 14.844 -8.648 -7.402 1 94.31 30 GLY B O 1
ATOM 2309 N N . SER B 1 31 ? 15.844 -9.578 -5.59 1 94.25 31 SER B N 1
ATOM 2310 C CA . SER B 1 31 ? 14.945 -8.961 -4.625 1 94.25 31 SER B CA 1
ATOM 2311 C C . SER B 1 31 ? 15.688 -8.562 -3.352 1 94.25 31 SER B C 1
ATOM 2313 O O . SER B 1 31 ? 16.812 -9.023 -3.111 1 94.25 31 SER B O 1
ATOM 2315 N N . PHE B 1 32 ? 15.094 -7.621 -2.662 1 92.38 32 PHE B N 1
ATOM 2316 C CA . PHE B 1 32 ? 15.633 -7.176 -1.382 1 92.38 32 PHE B CA 1
ATOM 2317 C C . PHE B 1 32 ? 14.516 -6.734 -0.447 1 92.38 32 PHE B C 1
ATOM 2319 O O . PHE B 1 32 ? 13.414 -6.395 -0.898 1 92.38 32 PHE B O 1
ATOM 2326 N N . GLY B 1 33 ? 14.766 -6.785 0.774 1 92.12 33 GLY B N 1
ATOM 2327 C CA . GLY B 1 33 ? 13.836 -6.348 1.802 1 92.12 33 GLY B CA 1
ATOM 2328 C C . GLY B 1 33 ? 14.477 -6.203 3.168 1 92.12 33 GLY B C 1
ATOM 2329 O O . GLY B 1 33 ? 15.578 -6.699 3.396 1 92.12 33 GLY B O 1
ATOM 2330 N N . SER B 1 34 ? 13.773 -5.477 4.023 1 93.81 34 SER B N 1
ATOM 2331 C CA . SER B 1 34 ? 14.289 -5.293 5.375 1 93.81 34 SER B CA 1
ATOM 2332 C C . SER B 1 34 ? 13.172 -4.941 6.352 1 93.81 34 SER B C 1
ATOM 2334 O O . SER B 1 34 ? 12.102 -4.48 5.938 1 93.81 34 SER B O 1
ATOM 2336 N N . ILE B 1 35 ? 13.383 -5.27 7.551 1 95 35 ILE B N 1
ATOM 2337 C CA . ILE B 1 35 ? 12.617 -4.754 8.68 1 95 35 ILE B CA 1
ATOM 2338 C C . ILE B 1 35 ? 13.523 -3.898 9.57 1 95 35 ILE B C 1
ATOM 2340 O O . ILE B 1 35 ? 14.68 -4.238 9.797 1 95 35 ILE B O 1
ATOM 2344 N N . ASN B 1 36 ? 13.016 -2.787 9.977 1 97.5 36 ASN B N 1
ATOM 2345 C CA . ASN B 1 36 ? 13.828 -1.828 10.719 1 97.5 36 ASN B CA 1
ATOM 2346 C C . ASN B 1 36 ? 13.07 -1.258 11.914 1 97.5 36 ASN B C 1
ATOM 2348 O O . ASN B 1 36 ? 11.836 -1.185 11.898 1 97.5 36 ASN B O 1
ATOM 2352 N N . ALA B 1 37 ? 13.789 -0.915 12.906 1 97.56 37 ALA B N 1
ATOM 2353 C CA . ALA B 1 37 ? 13.25 -0.206 14.062 1 97.56 37 ALA B CA 1
ATOM 2354 C C . ALA B 1 37 ? 14.195 0.896 14.523 1 97.56 37 ALA B C 1
ATOM 2356 O O . ALA B 1 37 ? 15.422 0.748 14.43 1 97.56 37 ALA B O 1
ATOM 2357 N N . GLY B 1 38 ? 13.562 2.008 14.914 1 97.19 38 GLY B N 1
ATOM 2358 C CA . GLY B 1 38 ? 14.461 3.047 15.391 1 97.19 38 GLY B CA 1
ATOM 2359 C C . GLY B 1 38 ? 13.734 4.297 15.859 1 97.19 38 GLY B C 1
ATOM 2360 O O . GLY B 1 38 ? 12.648 4.211 16.438 1 97.19 38 GLY B O 1
ATOM 2361 N N . TYR B 1 39 ? 14.523 5.281 15.672 1 95.25 39 TYR B N 1
ATOM 2362 C CA . TYR B 1 39 ? 14.172 6.531 16.328 1 95.25 39 TYR B CA 1
ATOM 2363 C C . TYR B 1 39 ? 14.406 7.727 15.414 1 95.25 39 TYR B C 1
ATOM 2365 O O . TYR B 1 39 ? 15.359 7.734 14.633 1 95.25 39 TYR B O 1
ATOM 2373 N N . ALA B 1 40 ? 13.445 8.703 15.531 1 94.88 40 ALA B N 1
ATOM 2374 C CA . ALA B 1 40 ? 13.609 9.977 14.836 1 94.88 40 ALA B CA 1
ATOM 2375 C C . ALA B 1 40 ? 13.242 11.148 15.742 1 94.88 40 ALA B C 1
ATOM 2377 O O . ALA B 1 40 ? 12.523 10.977 16.734 1 94.88 40 ALA B O 1
ATOM 2378 N N . ASP B 1 41 ? 13.789 12.289 15.422 1 93.19 41 ASP B N 1
ATOM 2379 C CA . ASP B 1 41 ? 13.492 13.508 16.172 1 93.19 41 ASP B CA 1
ATOM 2380 C C . ASP B 1 41 ? 13.43 14.719 15.242 1 93.19 41 ASP B C 1
ATOM 2382 O O . ASP B 1 41 ? 14.438 15.094 14.633 1 93.19 41 ASP B O 1
ATOM 2386 N N . TRP B 1 42 ? 12.328 15.375 15.227 1 91.12 42 TRP B N 1
ATOM 2387 C CA . TRP B 1 42 ? 12.117 16.547 14.375 1 91.12 42 TRP B CA 1
ATOM 2388 C C . TRP B 1 42 ? 12.867 17.75 14.922 1 91.12 42 TRP B C 1
ATOM 2390 O O . TRP B 1 42 ? 13.008 18.766 14.227 1 91.12 42 TRP B O 1
ATOM 2400 N N . ASN B 1 43 ? 13.43 17.625 16.078 1 87.06 43 ASN B N 1
ATOM 2401 C CA . ASN B 1 43 ? 14.148 18.75 16.703 1 87.06 43 ASN B CA 1
ATOM 2402 C C . ASN B 1 43 ? 15.656 18.578 16.562 1 87.06 43 ASN B C 1
ATOM 2404 O O . ASN B 1 43 ? 16.422 19.375 17.094 1 87.06 43 ASN B O 1
ATOM 2408 N N . SER B 1 44 ? 16.047 17.609 15.906 1 84.12 44 SER B N 1
ATOM 2409 C CA . SER B 1 44 ? 17.469 17.266 15.898 1 84.12 44 SER B CA 1
ATOM 2410 C C . SER B 1 44 ? 18.109 17.656 14.578 1 84.12 44 SER B C 1
ATOM 2412 O O . SER B 1 44 ? 19.328 17.5 14.406 1 84.12 44 SER B O 1
ATOM 2414 N N . GLY B 1 45 ? 17.422 18.188 13.648 1 86.44 45 GLY B N 1
ATOM 2415 C CA . GLY B 1 45 ? 18.047 18.656 12.422 1 86.44 45 GLY B CA 1
ATOM 2416 C C . GLY B 1 45 ? 18.578 20.062 12.531 1 86.44 45 GLY B C 1
ATOM 2417 O O . GLY B 1 45 ? 19.078 20.469 13.586 1 86.44 45 GLY B O 1
ATOM 2418 N N . PHE B 1 46 ? 18.609 20.688 11.422 1 88.06 46 PHE B N 1
ATOM 2419 C CA . PHE B 1 46 ? 19.062 22.078 11.375 1 88.06 46 PHE B CA 1
ATOM 2420 C C . PHE B 1 46 ? 18 23.016 11.945 1 88.06 46 PHE B C 1
ATOM 2422 O O . PHE B 1 46 ? 18.312 24.078 12.484 1 88.06 46 PHE B O 1
ATOM 2429 N N . ILE B 1 47 ? 16.75 22.562 11.734 1 90.69 47 ILE B N 1
ATOM 2430 C CA . ILE B 1 47 ? 15.625 23.359 12.195 1 90.69 47 ILE B CA 1
ATOM 2431 C C . ILE B 1 47 ? 14.82 22.578 13.234 1 90.69 47 ILE B C 1
ATOM 2433 O O . ILE B 1 47 ? 14.594 21.375 13.07 1 90.69 47 ILE B O 1
ATOM 2437 N N . ASN B 1 48 ? 14.406 23.31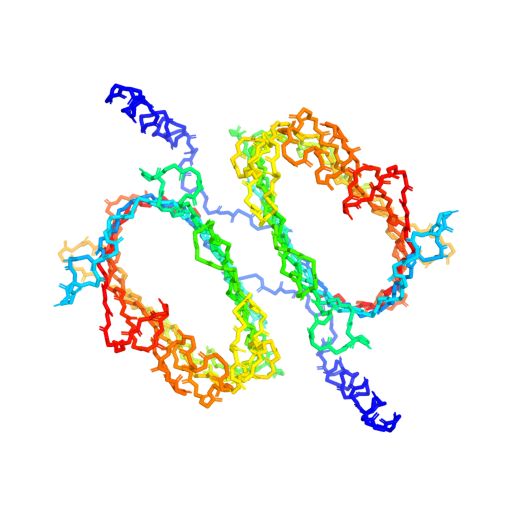2 14.25 1 90.81 48 ASN B N 1
ATOM 2438 C CA . ASN B 1 48 ? 13.438 22.75 15.195 1 90.81 48 ASN B CA 1
ATOM 2439 C C . ASN B 1 48 ? 12.008 23.031 14.75 1 90.81 48 ASN B C 1
ATOM 2441 O O . ASN B 1 48 ? 11.531 24.172 14.844 1 90.81 48 ASN B O 1
ATOM 2445 N N . THR B 1 49 ? 11.305 22 14.305 1 89.81 49 THR B N 1
ATOM 2446 C CA . THR B 1 49 ? 9.938 22.188 13.82 1 89.81 49 THR B CA 1
ATOM 2447 C C . THR B 1 49 ? 8.938 22.047 14.961 1 89.81 49 THR B C 1
ATOM 2449 O O . THR B 1 49 ? 7.746 22.312 14.781 1 89.81 49 THR B O 1
ATOM 2452 N N . HIS B 1 50 ? 9.375 21.594 16.156 1 89.25 50 HIS B N 1
ATOM 2453 C CA . HIS B 1 50 ? 8.602 21.438 17.375 1 89.25 50 HIS B CA 1
ATOM 2454 C C . HIS B 1 50 ? 7.578 20.312 17.25 1 89.25 50 HIS B C 1
ATOM 2456 O O . HIS B 1 50 ? 6.457 20.422 17.75 1 89.25 50 HIS B O 1
ATOM 2462 N N . ARG B 1 51 ? 7.949 19.188 16.516 1 88.44 51 ARG B N 1
ATOM 2463 C CA . ARG B 1 51 ? 7.055 18.062 16.328 1 88.44 51 ARG B CA 1
ATOM 2464 C C . ARG B 1 51 ? 7.5 16.859 17.156 1 88.44 51 ARG B C 1
ATOM 2466 O O . ARG B 1 51 ? 6.762 15.883 17.281 1 88.44 51 ARG B O 1
ATOM 2473 N N . GLY B 1 52 ? 8.648 16.953 17.719 1 88 52 GLY B N 1
ATOM 2474 C CA . GLY B 1 52 ? 9.07 16.031 18.781 1 88 52 GLY B CA 1
ATOM 2475 C C . GLY B 1 52 ? 9.609 14.719 18.25 1 88 52 GLY B C 1
ATOM 2476 O O . GLY B 1 52 ? 10.102 14.656 17.109 1 88 52 GLY B O 1
ATOM 2477 N N . GLU B 1 53 ? 9.609 13.711 19.125 1 91 53 GLU B N 1
ATOM 2478 C CA . GLU B 1 53 ? 10.25 12.422 18.875 1 91 53 GLU B CA 1
ATOM 2479 C C . GLU B 1 53 ? 9.289 11.445 18.203 1 91 53 GLU B C 1
ATOM 2481 O O . GLU B 1 53 ? 8.078 11.516 18.406 1 91 53 GLU B O 1
ATOM 2486 N N . VAL B 1 54 ? 9.945 10.617 17.469 1 92.44 54 VAL B N 1
ATOM 2487 C CA . VAL B 1 54 ? 9.203 9.594 16.734 1 92.44 54 VAL B CA 1
ATOM 2488 C C . VAL B 1 54 ? 9.906 8.25 16.875 1 92.44 54 VAL B C 1
ATOM 2490 O O . VAL B 1 54 ? 11.031 8.07 16.406 1 92.44 54 VAL B O 1
ATOM 2493 N N . TRP B 1 55 ? 9.25 7.367 17.578 1 95.81 55 TRP B N 1
ATOM 2494 C CA . TRP B 1 55 ? 9.664 5.969 17.5 1 95.81 55 TRP B CA 1
ATOM 2495 C C . TRP B 1 55 ? 8.938 5.238 16.375 1 95.81 55 TRP B C 1
ATOM 2497 O O . TRP B 1 55 ? 7.73 5.426 16.203 1 95.81 55 TRP B O 1
ATOM 2507 N N . LYS B 1 56 ? 9.734 4.461 15.609 1 96.38 56 LYS B N 1
ATOM 2508 C CA . LYS B 1 56 ? 9.047 3.916 14.445 1 96.38 56 LYS B CA 1
ATOM 2509 C C . LYS B 1 56 ? 9.602 2.547 14.07 1 96.38 56 LYS B C 1
ATOM 2511 O O . LYS B 1 56 ? 10.734 2.211 14.43 1 96.38 56 LYS B O 1
ATOM 2516 N N . VAL B 1 57 ? 8.781 1.756 13.367 1 96.56 57 VAL B N 1
ATOM 2517 C CA . VAL B 1 57 ? 9.133 0.504 12.703 1 96.56 57 VAL B CA 1
ATOM 2518 C C . VAL B 1 57 ? 8.773 0.582 11.219 1 96.56 57 VAL B C 1
ATOM 2520 O O . VAL B 1 57 ? 7.777 1.202 10.852 1 96.56 57 VAL B O 1
ATOM 2523 N N . THR B 1 58 ? 9.672 0.001 10.461 1 97 58 THR B N 1
ATOM 2524 C CA . THR B 1 58 ? 9.438 0.021 9.023 1 97 58 THR B CA 1
ATOM 2525 C C . THR B 1 58 ? 9.75 -1.341 8.406 1 97 58 THR B C 1
ATOM 2527 O O . THR B 1 58 ? 10.539 -2.109 8.945 1 97 58 THR B O 1
ATOM 2530 N N . ALA B 1 59 ? 9.094 -1.631 7.348 1 96.25 59 ALA B N 1
ATOM 2531 C CA . ALA B 1 59 ? 9.375 -2.764 6.473 1 96.25 59 ALA B CA 1
ATOM 2532 C C . ALA B 1 59 ? 9.406 -2.328 5.008 1 96.25 59 ALA B C 1
ATOM 2534 O O . ALA B 1 59 ? 8.594 -1.507 4.582 1 96.25 59 ALA B O 1
ATOM 2535 N N . ASP B 1 60 ? 10.367 -2.787 4.332 1 95.75 60 ASP B N 1
ATOM 2536 C CA . ASP B 1 60 ? 10.438 -2.479 2.906 1 95.75 60 ASP B CA 1
ATOM 2537 C C . ASP B 1 60 ? 10.766 -3.727 2.088 1 95.75 60 ASP B C 1
ATOM 2539 O O . ASP B 1 60 ? 11.32 -4.691 2.613 1 95.75 60 ASP B O 1
ATOM 2543 N N . PHE B 1 61 ? 10.422 -3.717 0.861 1 95.75 61 PHE B N 1
ATOM 2544 C CA . PHE B 1 61 ? 10.609 -4.832 -0.059 1 95.75 61 PHE B CA 1
ATOM 2545 C C . PHE B 1 61 ? 10.695 -4.34 -1.498 1 95.75 61 PHE B C 1
ATOM 2547 O O . PHE B 1 61 ? 9.961 -3.432 -1.897 1 95.75 61 PHE B O 1
ATOM 2554 N N . GLY B 1 62 ? 11.578 -4.91 -2.262 1 95.31 62 GLY B N 1
ATOM 2555 C CA . GLY B 1 62 ? 11.758 -4.617 -3.674 1 95.31 62 GLY B CA 1
ATOM 2556 C C . GLY B 1 62 ? 12.117 -5.84 -4.496 1 95.31 62 GLY B C 1
ATOM 2557 O O . GLY B 1 62 ? 12.742 -6.773 -3.988 1 95.31 62 GLY B O 1
ATOM 2558 N N . VAL B 1 63 ? 11.719 -5.805 -5.703 1 96 63 VAL B N 1
ATOM 2559 C CA . VAL B 1 63 ? 12.047 -6.863 -6.648 1 96 63 VAL B CA 1
ATOM 2560 C C . VAL B 1 63 ? 12.32 -6.258 -8.023 1 96 63 VAL B C 1
ATOM 2562 O O . VAL B 1 63 ? 11.633 -5.324 -8.445 1 96 63 VAL B O 1
ATOM 2565 N N . ASN B 1 64 ? 13.32 -6.82 -8.641 1 95.75 64 ASN B N 1
ATOM 2566 C CA . ASN B 1 64 ? 13.734 -6.355 -9.961 1 95.75 64 ASN B CA 1
ATOM 2567 C C . ASN B 1 64 ? 13.609 -7.453 -11.008 1 95.75 64 ASN B C 1
ATOM 2569 O O . ASN B 1 64 ? 14.07 -8.578 -10.797 1 95.75 64 ASN B O 1
ATOM 2573 N N . PHE B 1 65 ? 12.945 -7.074 -12.023 1 95.5 65 PHE B N 1
ATOM 2574 C CA . PHE B 1 65 ? 12.922 -7.848 -13.258 1 95.5 65 PHE B CA 1
ATOM 2575 C C . PHE B 1 65 ? 13.586 -7.074 -14.391 1 95.5 65 PHE B C 1
ATOM 2577 O O . PHE B 1 65 ? 13.797 -5.863 -14.289 1 95.5 65 PHE B O 1
ATOM 2584 N N . LYS B 1 66 ? 13.898 -7.797 -15.375 1 94.12 66 LYS B N 1
ATOM 2585 C CA . LYS B 1 66 ? 14.406 -7.113 -16.562 1 94.12 66 LYS B CA 1
ATOM 2586 C C . LYS B 1 66 ? 13.406 -6.094 -17.078 1 94.12 66 LYS B C 1
ATOM 2588 O O . LYS B 1 66 ? 13.781 -4.988 -17.469 1 94.12 66 LYS B O 1
ATOM 2593 N N . GLU B 1 67 ? 12.141 -6.395 -17.031 1 94.12 67 GLU B N 1
ATOM 2594 C CA . GLU B 1 67 ? 11.078 -5.617 -17.672 1 94.12 67 GLU B CA 1
ATOM 2595 C C . GLU B 1 67 ? 10.531 -4.547 -16.734 1 94.12 67 GLU B C 1
ATOM 2597 O O . GLU B 1 67 ? 9.914 -3.58 -17.172 1 94.12 67 GLU B O 1
ATOM 2602 N N . ALA B 1 68 ? 10.758 -4.77 -15.422 1 95.12 68 ALA B N 1
ATOM 2603 C CA . ALA B 1 68 ? 10.125 -3.867 -14.461 1 95.12 68 ALA B CA 1
ATOM 2604 C C . ALA B 1 68 ? 10.828 -3.922 -13.109 1 95.12 68 ALA B C 1
ATOM 2606 O O . ALA B 1 68 ? 11.523 -4.895 -12.805 1 95.12 68 ALA B O 1
ATOM 2607 N N . GLU B 1 69 ? 10.656 -2.898 -12.375 1 96.81 69 GLU B N 1
ATOM 2608 C CA . GLU B 1 69 ? 11.102 -2.834 -10.984 1 96.81 69 GLU B CA 1
ATOM 2609 C C . GLU B 1 69 ? 9.969 -2.398 -10.062 1 96.81 69 GLU B C 1
ATOM 2611 O O . GLU B 1 69 ? 9.148 -1.558 -10.43 1 96.81 69 GLU B O 1
ATOM 2616 N N . PHE B 1 70 ? 9.953 -3.023 -8.898 1 96.62 70 PHE B N 1
ATOM 2617 C CA . PHE B 1 70 ? 8.945 -2.711 -7.895 1 96.62 70 PHE B CA 1
ATOM 2618 C C . PHE B 1 70 ? 9.594 -2.486 -6.531 1 96.62 70 PHE B C 1
ATOM 2620 O O . PHE B 1 70 ? 10.5 -3.219 -6.145 1 96.62 70 PHE B O 1
ATOM 2627 N N . TYR B 1 71 ? 9.219 -1.431 -5.855 1 97.06 71 TYR B N 1
ATOM 2628 C CA . TYR B 1 71 ? 9.664 -1.135 -4.5 1 97.06 71 TYR B CA 1
ATOM 2629 C C . TYR B 1 71 ? 8.5 -0.652 -3.641 1 97.06 71 TYR B C 1
ATOM 2631 O O . TYR B 1 71 ? 7.656 0.123 -4.102 1 97.06 71 TYR B O 1
ATOM 2639 N N . SER B 1 72 ? 8.469 -1.12 -2.387 1 97.19 72 SER B N 1
ATOM 2640 C CA . SER B 1 72 ? 7.41 -0.704 -1.475 1 97.19 72 SER B CA 1
ATOM 2641 C C . SER B 1 72 ? 7.91 -0.642 -0.035 1 97.19 72 SER B C 1
ATOM 2643 O O . SER B 1 72 ? 8.914 -1.265 0.304 1 97.19 72 SER B O 1
ATOM 2645 N N . PHE B 1 73 ? 7.27 0.165 0.795 1 96.88 73 PHE B N 1
ATOM 2646 C CA . PHE B 1 73 ? 7.562 0.145 2.223 1 96.88 73 PHE B CA 1
ATOM 2647 C C . PHE B 1 73 ? 6.309 0.458 3.035 1 96.88 73 PHE B C 1
ATOM 2649 O O . PHE B 1 73 ? 5.34 1.005 2.508 1 96.88 73 PHE B O 1
ATOM 2656 N N . TYR B 1 74 ? 6.293 0.056 4.23 1 97.75 74 TYR B N 1
ATOM 2657 C CA . TYR B 1 74 ? 5.32 0.344 5.281 1 97.75 74 TYR B CA 1
ATOM 2658 C C . TYR B 1 74 ? 6.008 0.866 6.535 1 97.75 74 TYR B C 1
ATOM 2660 O O . TYR B 1 74 ? 7.066 0.367 6.922 1 97.75 74 TYR B O 1
ATOM 2668 N N . GLU B 1 75 ? 5.371 1.938 7.086 1 97.44 75 GLU B N 1
ATOM 2669 C CA . GLU B 1 75 ? 5.906 2.518 8.312 1 97.44 75 GLU B CA 1
ATOM 2670 C C . GLU B 1 75 ? 4.812 2.707 9.359 1 97.44 75 GLU B C 1
ATOM 2672 O O . GLU B 1 75 ? 3.727 3.197 9.047 1 97.44 75 GLU B O 1
ATOM 2677 N N . SER B 1 76 ? 5.125 2.301 10.531 1 95.75 76 SER B N 1
ATOM 2678 C CA . SER B 1 76 ? 4.367 2.715 11.711 1 95.75 76 SER B CA 1
ATOM 2679 C C . SER B 1 76 ? 5.164 3.693 12.57 1 95.75 76 SER B C 1
ATOM 2681 O O . SER B 1 76 ? 6.277 3.383 13 1 95.75 76 SER B O 1
ATOM 2683 N N . ASN B 1 77 ? 4.531 4.809 12.828 1 94.62 77 ASN B N 1
ATOM 2684 C CA . ASN B 1 77 ? 5.273 5.902 13.445 1 94.62 77 ASN B CA 1
ATOM 2685 C C . ASN B 1 77 ? 4.645 6.332 14.766 1 94.62 77 ASN B C 1
ATOM 2687 O O . ASN B 1 77 ? 3.477 6.035 15.031 1 94.62 77 ASN B O 1
ATOM 2691 N N . VAL B 1 78 ? 5.469 7.059 15.547 1 91.69 78 VAL B N 1
ATOM 2692 C CA . VAL B 1 78 ? 5.105 7.703 16.797 1 91.69 78 VAL B CA 1
ATOM 2693 C C . VAL B 1 78 ? 4.59 6.66 17.781 1 91.69 78 VAL B C 1
ATOM 2695 O O . VAL B 1 78 ? 3.537 6.84 18.406 1 91.69 78 VAL B O 1
ATOM 2698 N N . LEU B 1 79 ? 5.238 5.633 17.828 1 89.69 79 LEU B N 1
ATOM 2699 C CA . LEU B 1 79 ? 4.844 4.488 18.641 1 89.69 79 LEU B CA 1
ATOM 2700 C C . LEU B 1 79 ? 4.984 4.801 20.125 1 89.69 79 LEU B C 1
ATOM 2702 O O . LEU B 1 79 ? 4.461 4.07 20.969 1 89.69 79 LEU B O 1
ATOM 2706 N N . ASN B 1 80 ? 5.629 5.871 20.406 1 88.56 80 ASN B N 1
ATOM 2707 C CA . ASN B 1 80 ? 5.77 6.336 21.781 1 88.56 80 ASN B CA 1
ATOM 2708 C C . ASN B 1 80 ? 4.531 7.105 22.234 1 88.56 80 ASN B C 1
ATOM 2710 O O . ASN B 1 80 ? 4.457 7.535 23.391 1 88.56 80 ASN B O 1
ATOM 2714 N N . HIS B 1 81 ? 3.605 7.285 21.406 1 87.75 81 HIS B N 1
ATOM 2715 C CA . HIS B 1 81 ? 2.352 7.953 21.734 1 87.75 81 HIS B CA 1
ATOM 2716 C C . HIS B 1 81 ? 1.218 6.945 21.891 1 87.75 81 HIS B C 1
ATOM 2718 O O . HIS B 1 81 ? 1.34 5.793 21.453 1 87.75 81 HIS B O 1
ATOM 2724 N N . ALA B 1 82 ? 0.149 7.512 22.5 1 89.88 82 ALA B N 1
ATOM 2725 C CA . ALA B 1 82 ? -1.102 6.758 22.469 1 89.88 82 ALA B CA 1
ATOM 2726 C C . ALA B 1 82 ? -1.595 6.562 21.047 1 89.88 82 ALA B C 1
ATOM 2728 O O . ALA B 1 82 ? -1.146 7.254 20.125 1 89.88 82 ALA B O 1
ATOM 2729 N N . VAL B 1 83 ? -2.443 5.605 20.797 1 89.12 83 VAL B N 1
ATOM 2730 C CA . VAL B 1 83 ? -2.898 5.215 19.469 1 89.12 83 VAL B CA 1
ATOM 2731 C C . VAL B 1 83 ? -3.498 6.418 18.75 1 89.12 83 VAL B C 1
ATOM 2733 O O . VAL B 1 83 ? -3.396 6.535 17.531 1 89.12 83 VAL B O 1
ATOM 2736 N N . ALA B 1 84 ? -4.066 7.309 19.438 1 88.38 84 ALA B N 1
ATOM 2737 C CA . ALA B 1 84 ? -4.684 8.508 18.859 1 88.38 84 ALA B CA 1
ATOM 2738 C C . ALA B 1 84 ? -3.641 9.398 18.203 1 88.38 84 ALA B C 1
ATOM 2740 O O . ALA B 1 84 ? -3.979 10.25 17.375 1 88.38 84 ALA B O 1
ATOM 2741 N N . GLY B 1 85 ? -2.424 9.195 18.562 1 89.12 85 GLY B N 1
ATOM 2742 C CA . GLY B 1 85 ? -1.373 10.039 18.016 1 89.12 85 GLY B CA 1
ATOM 2743 C C . GLY B 1 85 ? -0.502 9.328 17 1 89.12 85 GLY B C 1
ATOM 2744 O O . GLY B 1 85 ? 0.458 9.906 16.484 1 89.12 85 GLY B O 1
ATOM 2745 N N . ARG B 1 86 ? -0.874 8.164 16.578 1 92.12 86 ARG B N 1
ATOM 2746 C CA . ARG B 1 86 ? -0.003 7.363 15.727 1 92.12 86 ARG B CA 1
ATOM 2747 C C . ARG B 1 86 ? -0.333 7.586 14.25 1 92.12 86 ARG B C 1
ATOM 2749 O O . ARG B 1 86 ? -1.399 8.109 13.922 1 92.12 86 ARG B O 1
ATOM 2756 N N . ASN B 1 87 ? 0.683 7.266 13.484 1 93.5 87 ASN B N 1
ATOM 2757 C CA . ASN B 1 87 ? 0.553 7.414 12.039 1 93.5 87 ASN B CA 1
ATOM 2758 C C . ASN B 1 87 ? 1.165 6.227 11.297 1 93.5 87 ASN B C 1
ATOM 2760 O O . ASN B 1 87 ? 2.178 5.676 11.727 1 93.5 87 ASN B O 1
ATOM 2764 N N . HIS B 1 88 ? 0.544 5.855 10.164 1 96.69 88 HIS B N 1
ATOM 2765 C CA . HIS B 1 88 ? 1.007 4.781 9.289 1 96.69 88 HIS B CA 1
ATOM 2766 C C . HIS B 1 88 ? 1.144 5.262 7.848 1 96.69 88 HIS B C 1
ATOM 2768 O O . HIS B 1 88 ? 0.305 6.023 7.359 1 96.69 88 HIS B O 1
ATOM 2774 N N . THR B 1 89 ? 2.176 4.852 7.289 1 96.81 89 THR B N 1
ATOM 2775 C CA . THR B 1 89 ? 2.434 5.27 5.918 1 96.81 89 THR B CA 1
ATOM 2776 C C . THR B 1 89 ? 2.783 4.07 5.043 1 96.81 89 THR B C 1
ATOM 2778 O O . THR B 1 89 ? 3.479 3.154 5.488 1 96.81 89 THR B O 1
ATOM 2781 N N . VAL B 1 90 ? 2.289 4.098 3.814 1 97.38 90 VAL B N 1
ATOM 2782 C CA . VAL B 1 90 ? 2.668 3.119 2.801 1 97.38 90 VAL B CA 1
ATOM 2783 C C . VAL B 1 90 ? 3.154 3.838 1.543 1 97.38 90 VAL B C 1
ATOM 2785 O O . VAL B 1 90 ? 2.705 4.945 1.241 1 97.38 90 VAL B O 1
ATOM 2788 N N . SER B 1 91 ? 4.043 3.211 0.875 1 97.69 91 SER B N 1
ATOM 2789 C CA . SER B 1 91 ? 4.457 3.66 -0.45 1 97.69 91 SER B CA 1
ATOM 2790 C C . SER B 1 91 ? 4.773 2.479 -1.36 1 97.69 91 SER B C 1
ATOM 2792 O O . SER B 1 91 ? 5.215 1.427 -0.89 1 97.69 91 SER B O 1
ATOM 2794 N N . ALA B 1 92 ? 4.449 2.635 -2.58 1 97.38 92 ALA B N 1
ATOM 2795 C CA . ALA B 1 92 ? 4.832 1.699 -3.633 1 97.38 92 ALA B CA 1
ATOM 2796 C C . ALA B 1 92 ? 5.191 2.438 -4.918 1 97.38 92 ALA B C 1
ATOM 2798 O O . ALA B 1 92 ? 4.543 3.42 -5.281 1 97.38 92 ALA B O 1
ATOM 2799 N N . MET B 1 93 ? 6.215 1.997 -5.547 1 97.69 93 MET B N 1
ATOM 2800 C CA . MET B 1 93 ? 6.617 2.605 -6.812 1 97.69 93 MET B CA 1
ATOM 2801 C C . MET B 1 93 ? 7.059 1.542 -7.809 1 97.69 93 MET B C 1
ATOM 2803 O O . MET B 1 93 ? 7.562 0.488 -7.418 1 97.69 93 MET B O 1
ATOM 2807 N N . THR B 1 94 ? 6.875 1.833 -9.062 1 97.19 94 THR B N 1
ATOM 2808 C CA . THR B 1 94 ? 7.227 0.879 -10.109 1 97.19 94 THR B CA 1
ATOM 2809 C C . THR B 1 94 ? 7.77 1.601 -11.336 1 97.19 94 THR B C 1
ATOM 2811 O O . THR B 1 94 ? 7.379 2.736 -11.625 1 97.19 94 THR B O 1
ATOM 2814 N N . HIS B 1 95 ? 8.742 1.002 -11.953 1 97.94 95 HIS B N 1
ATOM 2815 C CA . HIS B 1 95 ? 9.227 1.293 -13.297 1 97.94 95 HIS B CA 1
ATOM 2816 C C . HIS B 1 95 ? 8.945 0.133 -14.25 1 97.94 95 HIS B C 1
ATOM 2818 O O . HIS B 1 95 ? 9.414 -0.987 -14.023 1 97.94 95 HIS B O 1
ATOM 2824 N N . VAL B 1 96 ? 8.188 0.394 -15.25 1 95.56 96 VAL B N 1
ATOM 2825 C CA . VAL B 1 96 ? 7.949 -0.614 -16.281 1 95.56 96 VAL B CA 1
ATOM 2826 C C . VAL B 1 96 ? 8.602 -0.182 -17.578 1 95.56 96 VAL B C 1
ATOM 2828 O O . VAL B 1 96 ? 8.211 0.827 -18.172 1 95.56 96 VAL B O 1
ATOM 2831 N N . ARG B 1 97 ? 9.57 -0.966 -18 1 96.25 97 ARG B N 1
ATOM 2832 C CA . ARG B 1 97 ? 10.328 -0.594 -19.188 1 96.25 97 ARG B CA 1
ATOM 2833 C C . ARG B 1 97 ? 9.43 -0.565 -20.422 1 96.25 97 ARG B C 1
ATOM 2835 O O . ARG B 1 97 ? 8.57 -1.436 -20.594 1 96.25 97 ARG B O 1
ATOM 2842 N N . LEU B 1 98 ? 9.773 0.448 -21.234 1 94.38 98 LEU B N 1
ATOM 2843 C CA . LEU B 1 98 ? 9.039 0.613 -22.484 1 94.38 98 LEU B CA 1
ATOM 2844 C C . LEU B 1 98 ? 9.828 0.041 -23.656 1 94.38 98 LEU B C 1
ATOM 2846 O O . LEU B 1 98 ? 10.961 0.448 -23.906 1 94.38 98 LEU B O 1
ATOM 2850 N N . PHE B 1 99 ? 9.258 -0.843 -24.438 1 87.44 99 PHE B N 1
ATOM 2851 C CA . PHE B 1 99 ? 9.781 -1.351 -25.688 1 87.44 99 PHE B CA 1
ATOM 2852 C C . PHE B 1 99 ? 11.234 -1.788 -25.547 1 87.44 99 PHE B C 1
ATOM 2854 O O . PHE B 1 99 ? 12.086 -1.412 -26.344 1 87.44 99 PHE B O 1
ATOM 2861 N N . ASP B 1 100 ? 11.617 -2.439 -24.562 1 86.12 100 ASP B N 1
ATOM 2862 C CA . ASP B 1 100 ? 12.953 -2.969 -24.312 1 86.12 100 ASP B CA 1
ATOM 2863 C C . ASP B 1 100 ? 13.977 -1.841 -24.219 1 86.12 100 ASP B C 1
ATOM 2865 O O . ASP B 1 100 ? 15.078 -1.941 -24.766 1 86.12 100 ASP B O 1
ATOM 2869 N N . SER B 1 101 ? 13.531 -0.779 -23.766 1 94.25 101 SER B N 1
ATOM 2870 C CA . SER B 1 101 ? 14.438 0.34 -23.531 1 94.25 101 SER B CA 1
ATOM 2871 C C . SER B 1 101 ? 14.594 0.633 -22.047 1 94.25 101 SER B C 1
ATOM 2873 O O . SER B 1 101 ? 14.047 -0.089 -21.203 1 94.25 101 SER B O 1
ATOM 2875 N N . ASN B 1 102 ? 15.422 1.675 -21.828 1 97.44 102 ASN B N 1
ATOM 2876 C CA . ASN B 1 102 ? 15.609 2.092 -20.438 1 97.44 102 ASN B CA 1
ATOM 2877 C C . ASN B 1 102 ? 14.602 3.158 -20.031 1 97.44 102 ASN B C 1
ATOM 2879 O O . ASN B 1 102 ? 14.562 3.578 -18.875 1 97.44 102 ASN B O 1
ATOM 2883 N N . MET B 1 103 ? 13.844 3.602 -20.953 1 98.19 103 MET B N 1
ATOM 2884 C CA . MET B 1 103 ? 12.711 4.457 -20.625 1 98.19 103 MET B CA 1
ATOM 2885 C C . MET B 1 103 ? 11.578 3.645 -20 1 98.19 103 MET B C 1
ATOM 2887 O O . MET B 1 103 ? 11.32 2.514 -20.406 1 98.19 103 MET B O 1
ATOM 2891 N N . THR B 1 104 ? 10.961 4.301 -18.969 1 98.19 104 THR B N 1
ATOM 2892 C CA . THR B 1 104 ? 9.961 3.514 -18.25 1 98.19 104 THR B CA 1
ATOM 2893 C C . THR B 1 104 ? 8.672 4.305 -18.078 1 98.19 104 THR B C 1
ATOM 2895 O O . THR B 1 104 ? 8.695 5.535 -18.016 1 98.19 104 THR B O 1
ATOM 2898 N N . PHE B 1 105 ? 7.555 3.568 -18.109 1 97.44 105 PHE B N 1
ATOM 2899 C CA . PHE B 1 105 ? 6.398 4.082 -17.391 1 97.44 105 PHE B CA 1
ATOM 2900 C C . PHE B 1 105 ? 6.641 4.051 -15.883 1 97.44 105 PHE B C 1
ATOM 2902 O O . PHE B 1 105 ? 7.094 3.037 -15.344 1 97.44 105 PHE B O 1
ATOM 2909 N N . PHE B 1 106 ? 6.387 5.16 -15.305 1 98.12 106 PHE B N 1
ATOM 2910 C CA . PHE B 1 106 ? 6.613 5.301 -13.875 1 98.12 106 PHE B CA 1
ATOM 2911 C C . PHE B 1 106 ? 5.297 5.473 -13.125 1 98.12 106 PHE B C 1
ATOM 2913 O O . PHE B 1 106 ? 4.41 6.199 -13.586 1 98.12 106 PHE B O 1
ATOM 2920 N N . GLY B 1 107 ? 5.125 4.797 -12.031 1 98 107 GLY B N 1
ATOM 2921 C CA . GLY B 1 107 ? 4.012 4.953 -11.109 1 98 107 GLY B CA 1
ATOM 2922 C C . GLY B 1 107 ? 4.434 4.918 -9.648 1 98 107 GLY B C 1
ATOM 2923 O O . GLY B 1 107 ? 5.301 4.129 -9.273 1 98 107 GLY B O 1
ATOM 2924 N N . LYS B 1 108 ? 3.762 5.727 -8.836 1 98.12 108 LYS B N 1
ATOM 2925 C CA . LYS B 1 108 ? 4.055 5.75 -7.406 1 98.12 108 LYS B CA 1
ATOM 2926 C C . LYS B 1 108 ? 2.832 6.195 -6.605 1 98.12 108 LYS B C 1
ATOM 2928 O O . LYS B 1 108 ? 2.105 7.098 -7.02 1 98.12 108 LYS B O 1
ATOM 2933 N N . ILE B 1 109 ? 2.639 5.559 -5.484 1 98.12 109 ILE B N 1
ATOM 2934 C CA . ILE B 1 109 ? 1.679 6.035 -4.492 1 98.12 109 ILE B CA 1
ATOM 2935 C C . ILE B 1 109 ? 2.383 6.254 -3.154 1 98.12 109 ILE B C 1
ATOM 2937 O O . ILE B 1 109 ? 3.328 5.535 -2.82 1 98.12 109 ILE B O 1
ATOM 2941 N N . TYR B 1 110 ? 2.025 7.172 -2.48 1 97.88 110 TYR B N 1
ATOM 2942 C CA . TYR B 1 110 ? 2.385 7.445 -1.094 1 97.88 110 TYR B CA 1
ATOM 2943 C C . TYR B 1 110 ? 1.15 7.781 -0.265 1 97.88 110 TYR B C 1
ATOM 2945 O O . TYR B 1 110 ? 0.52 8.82 -0.47 1 97.88 110 TYR B O 1
ATOM 2953 N N . GLY B 1 111 ? 0.865 6.895 0.663 1 97.19 111 GLY B N 1
ATOM 2954 C CA . GLY B 1 111 ? -0.324 7.055 1.483 1 97.19 111 GLY B CA 1
ATOM 2955 C C . GLY B 1 111 ? -0.019 7.148 2.967 1 97.19 111 GLY B C 1
ATOM 2956 O O . GLY B 1 111 ? 0.864 6.449 3.469 1 97.19 111 GLY B O 1
ATOM 2957 N N . GLN B 1 112 ? -0.862 7.973 3.621 1 96.19 112 GLN B N 1
ATOM 2958 C CA . GLN B 1 112 ? -0.708 8.125 5.062 1 96.19 112 GLN B CA 1
ATOM 2959 C C . GLN B 1 112 ? -2.064 8.109 5.766 1 96.19 112 GLN B C 1
ATOM 2961 O O . GLN B 1 112 ? -3.025 8.711 5.277 1 96.19 112 GLN B O 1
ATOM 2966 N N . TRP B 1 113 ? -2.133 7.367 6.824 1 96.38 113 TRP B N 1
ATOM 2967 C CA . TRP B 1 113 ? -3.189 7.457 7.824 1 96.38 113 TRP B CA 1
ATOM 2968 C C . TRP B 1 113 ? -2.658 8.039 9.125 1 96.38 113 TRP B C 1
ATOM 2970 O O . TRP B 1 113 ? -1.897 7.387 9.844 1 96.38 113 TRP B O 1
ATOM 2980 N N . ASP B 1 114 ? -3.061 9.227 9.352 1 91.62 114 ASP B N 1
ATOM 2981 C CA . ASP B 1 114 ? -2.637 9.945 10.547 1 91.62 114 ASP B CA 1
ATOM 2982 C C . ASP B 1 114 ? -3.809 10.164 11.5 1 91.62 114 ASP B C 1
ATOM 2984 O O . ASP B 1 114 ? -4.801 10.797 11.141 1 91.62 114 ASP B O 1
ATOM 2988 N N . ASN B 1 115 ? -3.611 9.695 12.656 1 87.12 115 ASN B N 1
ATOM 2989 C CA . ASN B 1 115 ? -4.727 9.727 13.594 1 87.12 115 ASN B CA 1
ATOM 2990 C C . ASN B 1 115 ? -4.852 11.086 14.273 1 87.12 115 ASN B C 1
ATOM 2992 O O . ASN B 1 115 ? -5.758 11.297 15.086 1 87.12 115 ASN B O 1
ATOM 2996 N N . SER B 1 116 ? -4.02 11.984 14.039 1 81.44 116 SER B N 1
ATOM 2997 C CA . SER B 1 116 ? -4.043 13.305 14.664 1 81.44 116 SER B CA 1
ATOM 2998 C C . SER B 1 116 ? -4.215 14.406 13.625 1 81.44 116 SER B C 1
ATOM 3000 O O . SER B 1 116 ? -4.805 15.453 13.914 1 81.44 116 SER B O 1
ATOM 3002 N N . TRP B 1 117 ? -3.744 14.273 12.516 1 80 117 TRP B N 1
ATOM 3003 C CA . TRP B 1 117 ? -3.725 15.344 11.523 1 80 117 TRP B CA 1
ATOM 3004 C C . TRP B 1 117 ? -4.699 15.039 10.383 1 80 117 TRP B C 1
ATOM 3006 O O . TRP B 1 117 ? -5.898 15.297 10.508 1 80 117 TRP B O 1
ATOM 3016 N N . GLY B 1 118 ? -4.359 14.227 9.461 1 85.69 118 GLY B N 1
ATOM 3017 C CA . GLY B 1 118 ? -5.199 13.883 8.32 1 85.69 118 GLY B CA 1
ATOM 3018 C C . GLY B 1 118 ? -4.609 12.789 7.453 1 85.69 118 GLY B C 1
ATOM 3019 O O . GLY B 1 118 ? -3.408 12.516 7.523 1 85.69 118 GLY B O 1
ATOM 3020 N N . ASP B 1 119 ? -5.488 12.25 6.695 1 93 119 ASP B N 1
ATOM 3021 C CA . ASP B 1 119 ? -5.082 11.203 5.766 1 93 119 ASP B CA 1
ATOM 3022 C C . ASP B 1 119 ? -4.883 11.766 4.359 1 93 119 ASP B C 1
ATOM 3024 O O . ASP B 1 119 ? -5.605 12.672 3.939 1 93 119 ASP B O 1
ATOM 3028 N N . ASP B 1 120 ? -3.896 11.234 3.758 1 94.5 120 ASP B N 1
ATOM 3029 C CA . ASP B 1 120 ? -3.545 11.711 2.424 1 94.5 120 ASP B CA 1
ATOM 3030 C C . ASP B 1 120 ? -2.992 10.578 1.563 1 94.5 120 ASP B C 1
ATOM 3032 O O . ASP B 1 120 ? -2.273 9.711 2.061 1 94.5 120 ASP B O 1
ATOM 3036 N N . LEU B 1 121 ? -3.33 10.641 0.254 1 97 121 LEU B N 1
ATOM 3037 C CA . LEU B 1 121 ? -2.77 9.758 -0.758 1 97 121 LEU B CA 1
ATOM 3038 C C . LEU B 1 121 ? -2.262 10.547 -1.957 1 97 121 LEU B C 1
ATOM 3040 O O . LEU B 1 121 ? -3.043 11.211 -2.643 1 97 121 LEU B O 1
ATOM 3044 N N . ASP B 1 122 ? -0.978 10.469 -2.154 1 97.88 122 ASP B N 1
ATOM 3045 C CA . ASP B 1 122 ? -0.365 10.984 -3.373 1 97.88 122 ASP B CA 1
ATOM 3046 C C . ASP B 1 122 ? -0.254 9.898 -4.438 1 97.88 122 ASP B C 1
ATOM 3048 O O . ASP B 1 122 ? 0.22 8.797 -4.16 1 97.88 122 ASP B O 1
ATOM 3052 N N . MET B 1 123 ? -0.661 10.258 -5.629 1 97.94 123 MET B N 1
ATOM 3053 C CA . MET B 1 123 ? -0.534 9.352 -6.77 1 97.94 123 MET B CA 1
ATOM 3054 C C . MET B 1 123 ? 0.246 10.016 -7.898 1 97.94 123 MET B C 1
ATOM 3056 O O . MET B 1 123 ? -0.147 11.07 -8.398 1 97.94 123 MET B O 1
ATOM 3060 N N . PHE B 1 124 ? 1.291 9.352 -8.289 1 98.5 124 PHE B N 1
ATOM 3061 C CA . PHE B 1 124 ? 2.137 9.859 -9.359 1 98.5 124 PHE B CA 1
ATOM 3062 C C . PHE B 1 124 ? 2.135 8.906 -10.547 1 98.5 124 PHE B C 1
ATOM 3064 O O . PHE B 1 124 ? 2.227 7.691 -10.375 1 98.5 124 PHE B O 1
ATOM 3071 N N . TYR B 1 125 ? 2.045 9.453 -11.719 1 97.56 125 TYR B N 1
ATOM 3072 C CA . TYR B 1 125 ? 2.123 8.695 -12.961 1 97.56 125 TYR B CA 1
ATOM 3073 C C . TYR B 1 125 ? 2.916 9.461 -14.016 1 97.56 125 TYR B C 1
ATOM 3075 O O . TYR B 1 125 ? 2.654 10.641 -14.266 1 97.56 125 TYR B O 1
ATOM 3083 N N . GLY B 1 126 ? 3.902 8.742 -14.57 1 98.44 126 GLY B N 1
ATOM 3084 C CA . GLY B 1 126 ? 4.68 9.43 -15.586 1 98.44 126 GLY B CA 1
ATOM 3085 C C . GLY B 1 126 ? 5.766 8.562 -16.203 1 98.44 126 GLY B C 1
ATOM 3086 O O . GLY B 1 126 ? 5.531 7.395 -16.5 1 98.44 126 GLY B O 1
ATOM 3087 N N . LEU B 1 127 ? 6.891 9.227 -16.406 1 98.69 127 LEU B N 1
ATOM 3088 C CA . LEU B 1 127 ? 8.008 8.578 -17.078 1 98.69 127 LEU B CA 1
ATOM 3089 C C . LEU B 1 127 ? 9.234 8.539 -16.188 1 98.69 127 LEU B C 1
ATOM 3091 O O . LEU B 1 127 ? 9.422 9.414 -15.336 1 98.69 127 LEU B O 1
ATOM 3095 N N . GLY B 1 128 ? 9.984 7.492 -16.406 1 98.62 128 GLY B N 1
ATOM 3096 C CA . GLY B 1 128 ? 11.242 7.344 -15.68 1 98.62 128 GLY B CA 1
ATOM 3097 C C . GLY B 1 128 ? 12.359 6.793 -16.547 1 98.62 128 GLY B C 1
ATOM 3098 O O . GLY B 1 128 ? 12.188 6.602 -17.75 1 98.62 128 GLY B O 1
ATOM 3099 N N . TYR B 1 129 ? 13.492 6.676 -15.945 1 98.81 129 TYR B N 1
ATOM 3100 C CA . TYR B 1 129 ? 14.672 6.188 -16.641 1 98.81 129 TYR B CA 1
ATOM 3101 C C . TYR B 1 129 ? 15.492 5.258 -15.75 1 98.81 129 TYR B C 1
ATOM 3103 O O . TYR B 1 129 ? 15.766 5.586 -14.594 1 98.81 129 TYR B O 1
ATOM 3111 N N . LEU B 1 130 ? 15.836 4.09 -16.344 1 97.94 130 LEU B N 1
ATOM 3112 C CA . LEU B 1 130 ? 16.562 3.096 -15.562 1 97.94 130 LEU B CA 1
ATOM 3113 C C . LEU B 1 130 ? 17.938 2.828 -16.156 1 97.94 130 LEU B C 1
ATOM 3115 O O . LEU B 1 130 ? 18.609 1.871 -15.773 1 97.94 130 LEU B O 1
ATOM 3119 N N . GLY B 1 131 ? 18.422 3.627 -17 1 96.94 131 GLY B N 1
ATOM 3120 C CA . GLY B 1 131 ? 19.656 3.357 -17.719 1 96.94 131 GLY B CA 1
ATOM 3121 C C . GLY B 1 131 ? 20.891 3.705 -16.922 1 96.94 131 GLY B C 1
ATOM 3122 O O . GLY B 1 131 ? 22 3.252 -17.266 1 96.94 131 GLY B O 1
ATOM 3123 N N . TRP B 1 132 ? 20.766 4.531 -15.969 1 97.44 132 TRP B N 1
ATOM 3124 C CA . TRP B 1 132 ? 21.938 4.898 -15.172 1 97.44 132 TRP B CA 1
ATOM 3125 C C . TRP B 1 132 ? 22.094 3.967 -13.977 1 97.44 132 TRP B C 1
ATOM 3127 O O . TRP B 1 132 ? 21.766 4.34 -12.844 1 97.44 132 TRP B O 1
ATOM 3137 N N . ASN B 1 133 ? 22.594 2.781 -14.242 1 94.75 133 ASN B N 1
ATOM 3138 C CA . ASN B 1 133 ? 22.797 1.735 -13.242 1 94.75 133 ASN B CA 1
ATOM 3139 C C . ASN B 1 133 ? 24.016 0.873 -13.562 1 94.75 133 ASN B C 1
ATOM 3141 O O . ASN B 1 133 ? 24.297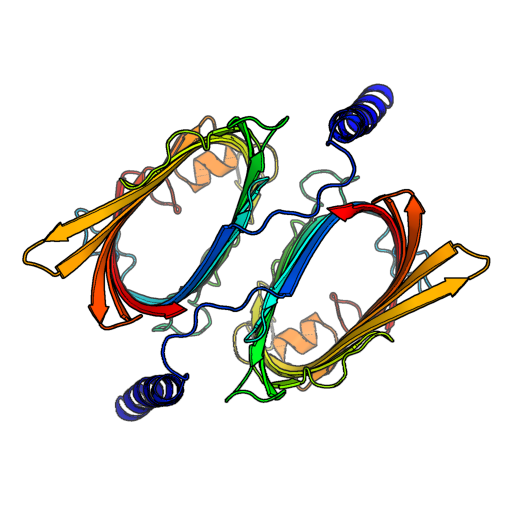 0.597 -14.734 1 94.75 133 ASN B O 1
ATOM 3145 N N . GLY B 1 134 ? 24.75 0.443 -12.516 1 92.06 134 GLY B N 1
ATOM 3146 C CA . GLY B 1 134 ? 25.938 -0.388 -12.641 1 92.06 134 GLY B CA 1
ATOM 3147 C C . GLY B 1 134 ? 26.547 -0.761 -11.297 1 92.06 134 GLY B C 1
ATOM 3148 O O . GLY B 1 134 ? 25.875 -0.725 -10.273 1 92.06 134 GLY B O 1
ATOM 3149 N N . SER B 1 135 ? 27.75 -1.226 -11.32 1 92.25 135 SER B N 1
ATOM 3150 C CA . SER B 1 135 ? 28.438 -1.642 -10.102 1 92.25 135 SER B CA 1
ATOM 3151 C C . SER B 1 135 ? 28.609 -0.472 -9.141 1 92.25 135 SER B C 1
ATOM 3153 O O . SER B 1 135 ? 28.75 -0.67 -7.93 1 92.25 135 SER B O 1
ATOM 3155 N N . TRP B 1 136 ? 28.562 0.701 -9.672 1 94.25 136 TRP B N 1
ATOM 3156 C CA . TRP B 1 136 ? 28.766 1.893 -8.859 1 94.25 136 TRP B CA 1
ATOM 3157 C C . TRP B 1 136 ? 27.5 2.264 -8.102 1 94.25 136 TRP B C 1
ATOM 3159 O O . TRP B 1 136 ? 27.531 3.086 -7.184 1 94.25 136 TRP B O 1
ATOM 3169 N N . GLY B 1 137 ? 26.438 1.817 -8.531 1 96.56 137 GLY B N 1
ATOM 3170 C CA . GLY B 1 137 ? 25.141 2.195 -8.008 1 96.56 137 GLY B CA 1
ATOM 3171 C C . GLY B 1 137 ? 24.156 2.582 -9.086 1 96.56 137 GLY B C 1
ATOM 3172 O O . GLY B 1 137 ? 24.188 2.047 -10.195 1 96.56 137 GLY B O 1
ATOM 3173 N N . PHE B 1 138 ? 23.203 3.398 -8.711 1 98 138 PHE B N 1
ATOM 3174 C CA . PHE B 1 138 ? 22.25 3.791 -9.734 1 98 138 PHE B CA 1
ATOM 3175 C C . PHE B 1 138 ? 21.672 5.168 -9.438 1 98 138 PHE B C 1
ATOM 3177 O O . PHE B 1 138 ? 21.75 5.652 -8.305 1 98 138 PHE B O 1
ATOM 3184 N N . PHE B 1 139 ? 21.281 5.824 -10.406 1 98.62 139 PHE B N 1
ATOM 3185 C CA . PHE B 1 139 ? 20.453 7.027 -10.398 1 98.62 139 PHE B CA 1
ATOM 3186 C C . PHE B 1 139 ? 19.219 6.844 -11.258 1 98.62 139 PHE B C 1
ATOM 3188 O O . PHE B 1 139 ? 19.328 6.668 -12.477 1 98.62 139 PHE B O 1
ATOM 3195 N N . LYS B 1 140 ? 18.016 6.949 -10.68 1 98.75 140 LYS B N 1
ATOM 3196 C CA . LYS B 1 140 ? 16.766 6.664 -11.367 1 98.75 140 LYS B CA 1
ATOM 3197 C C . LYS B 1 140 ? 15.797 7.848 -11.281 1 98.75 140 LYS B C 1
ATOM 3199 O O . LYS B 1 140 ? 14.992 7.93 -10.352 1 98.75 140 LYS B O 1
ATOM 3204 N N . PRO B 1 141 ? 15.859 8.664 -12.227 1 98.81 141 PRO B N 1
ATOM 3205 C CA . PRO B 1 141 ? 14.969 9.828 -12.227 1 98.81 141 PRO B CA 1
ATOM 3206 C C . PRO B 1 141 ? 13.586 9.508 -12.766 1 98.81 141 PRO B C 1
ATOM 3208 O O . PRO B 1 141 ? 13.406 8.508 -13.461 1 98.81 141 PRO B O 1
ATOM 3211 N N . TYR B 1 142 ? 12.609 10.367 -12.438 1 98.88 142 TYR B N 1
ATOM 3212 C CA . TYR B 1 142 ? 11.266 10.273 -13 1 98.88 142 TYR B CA 1
ATOM 3213 C C . TYR B 1 142 ? 10.602 11.641 -13.047 1 98.88 142 TYR B C 1
ATOM 3215 O O . TYR B 1 142 ? 11 12.555 -12.328 1 98.88 142 TYR B O 1
ATOM 3223 N N . ILE B 1 143 ? 9.672 11.805 -13.875 1 98.81 143 ILE B N 1
ATOM 3224 C CA . ILE B 1 143 ? 8.758 12.93 -13.992 1 98.81 143 ILE B CA 1
ATOM 3225 C C . ILE B 1 143 ? 7.332 12.422 -14.172 1 98.81 143 ILE B C 1
ATOM 3227 O O . ILE B 1 143 ? 7.109 11.375 -14.781 1 98.81 143 ILE B O 1
ATOM 3231 N N . GLY B 1 144 ? 6.434 13.172 -13.57 1 98.5 144 GLY B N 1
ATOM 3232 C CA . GLY B 1 144 ? 5.078 12.672 -13.727 1 98.5 144 GLY B CA 1
ATOM 3233 C C . GLY B 1 144 ? 4.016 13.68 -13.32 1 98.5 144 GLY B C 1
ATOM 3234 O O . GLY B 1 144 ? 4.332 14.82 -12.977 1 98.5 144 GLY B O 1
ATOM 3235 N N . LEU B 1 145 ? 2.783 13.266 -13.492 1 98.69 145 LEU B N 1
ATOM 3236 C CA . LEU B 1 145 ? 1.604 13.984 -13.023 1 98.69 145 LEU B CA 1
ATOM 3237 C C . LEU B 1 145 ? 1.285 13.617 -11.578 1 98.69 145 LEU B C 1
ATOM 3239 O O . LEU B 1 145 ? 1.576 12.5 -11.141 1 98.69 145 LEU B O 1
ATOM 3243 N N . HIS B 1 146 ? 0.726 14.539 -10.883 1 98.44 146 HIS B N 1
ATOM 3244 C CA . HIS B 1 146 ? 0.39 14.375 -9.477 1 98.44 146 HIS B CA 1
ATOM 3245 C C . HIS B 1 146 ? -1.115 14.469 -9.258 1 98.44 146 HIS B C 1
ATOM 3247 O O . HIS B 1 146 ? -1.733 15.484 -9.586 1 98.44 146 HIS B O 1
ATOM 3253 N N . ASN B 1 147 ? -1.657 13.398 -8.781 1 97.38 147 ASN B N 1
ATOM 3254 C CA . ASN B 1 147 ? -3.041 13.359 -8.328 1 97.38 147 ASN B CA 1
ATOM 3255 C C . ASN B 1 147 ? -3.125 13.188 -6.812 1 97.38 147 ASN B C 1
ATOM 3257 O O . ASN B 1 147 ? -2.322 12.461 -6.219 1 97.38 147 ASN B O 1
ATOM 3261 N N . GLN B 1 148 ? -4.191 13.883 -6.242 1 96.38 148 GLN B N 1
ATOM 3262 C CA . GLN B 1 148 ? -4.277 13.93 -4.789 1 96.38 148 GLN B CA 1
ATOM 3263 C C . GLN B 1 148 ? -5.637 13.422 -4.301 1 96.38 148 GLN B C 1
ATOM 3265 O O . GLN B 1 148 ? -6.664 13.695 -4.93 1 96.38 148 GLN B O 1
ATOM 3270 N N . SER B 1 149 ? -5.602 12.664 -3.227 1 95.5 149 SER B N 1
ATOM 3271 C CA . SER B 1 149 ? -6.766 12.344 -2.41 1 95.5 149 SER B CA 1
ATOM 3272 C C . SER B 1 149 ? -6.496 12.609 -0.933 1 95.5 149 SER B C 1
ATOM 3274 O O . SER B 1 149 ? -5.738 11.875 -0.294 1 95.5 149 SER B O 1
ATOM 3276 N N . GLY B 1 150 ? -7.125 13.672 -0.402 1 91.31 150 GLY B N 1
ATOM 3277 C CA . GLY B 1 150 ? -6.832 14.055 0.97 1 91.31 150 GLY B CA 1
ATOM 3278 C C . GLY B 1 150 ? -8.055 14.57 1.717 1 91.31 150 GLY B C 1
ATOM 3279 O O . GLY B 1 150 ? -9.062 14.922 1.103 1 91.31 150 GLY B O 1
ATOM 3280 N N . ASP B 1 151 ? -7.875 14.727 3.016 1 90.44 151 ASP B N 1
ATOM 3281 C CA . ASP B 1 151 ? -8.977 15.109 3.893 1 90.44 151 ASP B CA 1
ATOM 3282 C C . ASP B 1 151 ? -9.086 16.625 4.008 1 90.44 151 ASP B C 1
ATOM 3284 O O . ASP B 1 151 ? -10.117 17.156 4.438 1 90.44 151 ASP B O 1
ATOM 3288 N N . TYR B 1 152 ? -8.062 17.266 3.654 1 91.5 152 TYR B N 1
ATOM 3289 C CA . TYR B 1 152 ? -8.047 18.703 3.895 1 91.5 152 TYR B CA 1
ATOM 3290 C C . TYR B 1 152 ? -9.055 19.422 2.996 1 91.5 152 TYR B C 1
ATOM 3292 O O . TYR B 1 152 ? -9.086 19.188 1.785 1 91.5 152 TYR B O 1
ATOM 3300 N N . VAL B 1 153 ? -9.852 20.25 3.631 1 92.94 153 VAL B N 1
ATOM 3301 C CA . VAL B 1 153 ? -10.797 21.094 2.922 1 92.94 153 VAL B CA 1
ATOM 3302 C C . VAL B 1 153 ? -10.539 22.562 3.268 1 92.94 153 VAL B C 1
ATOM 3304 O O . VAL B 1 153 ? -10.719 22.969 4.418 1 92.94 153 VAL B O 1
ATOM 3307 N N . SER B 1 154 ? -10.188 23.219 2.232 1 95.69 154 SER B N 1
ATOM 3308 C CA . SER B 1 154 ? -9.977 24.656 2.391 1 95.69 154 SER B CA 1
ATOM 3309 C C . SER B 1 154 ? -11.305 25.406 2.43 1 95.69 154 SER B C 1
ATOM 3311 O O . SER B 1 154 ? -12.203 25.125 1.641 1 95.69 154 SER B O 1
ATOM 3313 N N . ALA B 1 155 ? -11.367 26.359 3.293 1 96.25 155 ALA B N 1
ATOM 3314 C CA . ALA B 1 155 ? -12.539 27.219 3.307 1 96.25 155 ALA B CA 1
ATOM 3315 C C . ALA B 1 155 ? -12.625 28.047 2.027 1 96.25 155 ALA B C 1
ATOM 3317 O O . ALA B 1 155 ? -13.719 28.359 1.55 1 96.25 155 ALA B O 1
ATOM 3318 N N . LYS B 1 156 ? -11.547 28.328 1.464 1 96.62 156 LYS B N 1
ATOM 3319 C CA . LYS B 1 156 ? -11.461 29.234 0.328 1 96.62 156 LYS B CA 1
ATOM 3320 C C . LYS B 1 156 ? -11.461 28.469 -0.994 1 96.62 156 LYS B C 1
ATOM 3322 O O . LYS B 1 156 ? -12.094 28.891 -1.962 1 96.62 156 LYS B O 1
ATOM 3327 N N . TYR B 1 157 ? -10.789 27.297 -1.082 1 96.25 157 TYR B N 1
ATOM 3328 C CA . TYR B 1 157 ? -10.5 26.703 -2.379 1 96.25 157 TYR B CA 1
ATOM 3329 C C . TYR B 1 157 ? -11.18 25.344 -2.518 1 96.25 157 TYR B C 1
ATOM 3331 O O . TYR B 1 157 ? -11.141 24.734 -3.588 1 96.25 157 TYR B O 1
ATOM 3339 N N . GLY B 1 158 ? -11.75 24.875 -1.376 1 94.44 158 GLY B N 1
ATOM 3340 C CA . GLY B 1 158 ? -12.414 23.578 -1.449 1 94.44 158 GLY B CA 1
ATOM 3341 C C . GLY B 1 158 ? -11.484 22.422 -1.188 1 94.44 158 GLY B C 1
ATOM 3342 O O . GLY B 1 158 ? -10.555 22.516 -0.381 1 94.44 158 GLY B O 1
ATOM 3343 N N . GLN B 1 159 ? -11.789 21.281 -1.823 1 92.75 159 GLN B N 1
ATOM 3344 C CA . GLN B 1 159 ? -11.062 20.047 -1.535 1 92.75 159 GLN B CA 1
ATOM 3345 C C . GLN B 1 159 ? -9.719 20.031 -2.244 1 92.75 159 GLN B C 1
ATOM 3347 O O . GLN B 1 159 ? -9.539 20.688 -3.273 1 92.75 159 GLN B O 1
ATOM 3352 N N . THR B 1 160 ? -8.852 19.141 -1.703 1 94.81 160 THR B N 1
ATOM 3353 C CA . THR B 1 160 ? -7.535 18.969 -2.305 1 94.81 160 THR B CA 1
ATOM 3354 C C . THR B 1 160 ? -7.582 17.891 -3.387 1 94.81 160 THR B C 1
ATOM 3356 O O . THR B 1 160 ? -6.641 17.766 -4.176 1 94.81 160 THR B O 1
ATOM 3359 N N . ASN B 1 161 ? -8.617 17.219 -3.514 1 95.25 161 ASN B N 1
ATOM 3360 C CA . ASN B 1 161 ? -8.703 16.016 -4.332 1 95.25 161 ASN B CA 1
ATOM 3361 C C . ASN B 1 161 ? -8.617 16.344 -5.82 1 95.25 161 ASN B C 1
ATOM 3363 O O . ASN B 1 161 ? -9.18 17.344 -6.273 1 95.25 161 ASN B O 1
ATOM 3367 N N . GLY B 1 162 ? -7.918 15.367 -6.523 1 94.94 162 GLY B N 1
ATOM 3368 C CA . GLY B 1 162 ? -7.844 15.508 -7.969 1 94.94 162 GLY B CA 1
ATOM 3369 C C . GLY B 1 162 ? -6.488 15.992 -8.453 1 94.94 162 GLY B C 1
ATOM 3370 O O . GLY B 1 162 ? -5.457 15.648 -7.863 1 94.94 162 GLY B O 1
ATOM 3371 N N . TRP B 1 163 ? -6.617 16.656 -9.57 1 96.56 163 TRP B N 1
ATOM 3372 C CA . TRP B 1 163 ? -5.406 17.156 -10.211 1 96.56 163 TRP B CA 1
ATOM 3373 C C . TRP B 1 163 ? -4.617 18.062 -9.273 1 96.56 163 TRP B C 1
ATOM 3375 O O . TRP B 1 163 ? -5.16 19.031 -8.727 1 96.56 163 TRP B O 1
ATOM 3385 N N . ASN B 1 164 ? -3.277 17.75 -9.188 1 98.19 164 ASN B N 1
ATOM 3386 C CA . ASN B 1 164 ? -2.447 18.484 -8.242 1 98.19 164 ASN B CA 1
ATOM 3387 C C . ASN B 1 164 ? -1.085 18.828 -8.836 1 98.19 164 ASN B C 1
ATOM 3389 O O . ASN B 1 164 ? -0.071 18.797 -8.141 1 98.19 164 ASN B O 1
ATOM 3393 N N . GLY B 1 165 ? -1.008 19.016 -10.094 1 98.56 165 GLY B N 1
ATOM 3394 C CA . GLY B 1 165 ? 0.193 19.5 -10.75 1 98.56 165 GLY B CA 1
ATOM 3395 C C . GLY B 1 165 ? 1.132 18.391 -11.18 1 98.56 165 GLY B C 1
ATOM 3396 O O . GLY B 1 165 ? 0.7 17.406 -11.789 1 98.56 165 GLY B O 1
ATOM 3397 N N . TYR B 1 166 ? 2.484 18.703 -10.938 1 98.81 166 TYR B N 1
ATOM 3398 C CA . TYR B 1 166 ? 3.523 17.828 -11.477 1 98.81 166 TYR B CA 1
ATOM 3399 C C . TYR B 1 166 ? 4.492 17.391 -10.383 1 98.81 166 TYR B C 1
ATOM 3401 O O . TYR B 1 166 ? 4.539 18 -9.312 1 98.81 166 TYR B O 1
ATOM 3409 N N . VAL B 1 167 ? 5.207 16.375 -10.703 1 98.81 167 VAL B N 1
ATOM 3410 C CA . VAL B 1 167 ? 6.238 15.906 -9.781 1 98.81 167 VAL B CA 1
ATOM 3411 C C . VAL B 1 167 ? 7.5 15.539 -10.562 1 98.81 167 VAL B C 1
ATOM 3413 O O . VAL B 1 167 ? 7.418 14.992 -11.664 1 98.81 167 VAL B O 1
ATOM 3416 N N . VAL B 1 168 ? 8.617 15.867 -10.055 1 98.88 168 VAL B N 1
ATOM 3417 C CA . VAL B 1 168 ? 9.938 15.422 -10.492 1 98.88 168 VAL B CA 1
ATOM 3418 C C . VAL B 1 168 ? 10.703 14.828 -9.32 1 98.88 168 VAL B C 1
ATOM 3420 O O . VAL B 1 168 ? 10.703 15.391 -8.219 1 98.88 168 VAL B O 1
ATOM 3423 N N . GLY B 1 169 ? 11.359 13.711 -9.562 1 98.75 169 GLY B N 1
ATOM 3424 C CA . GLY B 1 169 ? 12.094 13.094 -8.469 1 98.75 169 GLY B CA 1
ATOM 3425 C C . GLY B 1 169 ? 13.086 12.047 -8.938 1 98.75 169 GLY B C 1
ATOM 3426 O O . GLY B 1 169 ? 13.289 11.867 -10.141 1 98.75 169 GLY B O 1
ATOM 3427 N N . TRP B 1 170 ? 13.773 11.461 -7.941 1 98.88 170 TRP B N 1
ATOM 3428 C CA . TRP B 1 170 ? 14.711 10.391 -8.25 1 98.88 170 TRP B CA 1
ATOM 3429 C C . TRP B 1 170 ? 14.984 9.539 -7.012 1 98.88 170 TRP B C 1
ATOM 3431 O O . TRP B 1 170 ? 14.664 9.938 -5.891 1 98.88 170 TRP B O 1
ATOM 3441 N N . THR B 1 171 ? 15.461 8.398 -7.262 1 98.56 171 THR B N 1
ATOM 3442 C CA . THR B 1 171 ? 16.141 7.559 -6.285 1 98.56 171 THR B CA 1
ATOM 3443 C C . THR B 1 171 ? 17.578 7.285 -6.715 1 98.56 171 THR B C 1
ATOM 3445 O O . THR B 1 171 ? 17.844 6.992 -7.883 1 98.56 171 THR B O 1
ATOM 3448 N N . ALA B 1 172 ? 18.469 7.441 -5.785 1 98.62 172 ALA B N 1
ATOM 3449 C CA . ALA B 1 172 ? 19.891 7.191 -6.059 1 98.62 172 ALA B CA 1
ATOM 3450 C C . ALA B 1 172 ? 20.516 6.336 -4.961 1 98.62 172 ALA B C 1
ATOM 3452 O O . ALA B 1 172 ? 20.156 6.465 -3.785 1 98.62 172 ALA B O 1
ATOM 3453 N N . VAL B 1 173 ? 21.391 5.477 -5.371 1 98.19 173 VAL B N 1
ATOM 3454 C CA . VAL B 1 173 ? 22.125 4.617 -4.441 1 98.19 173 VAL B CA 1
ATOM 3455 C C . VAL B 1 173 ? 23.594 4.539 -4.855 1 98.19 173 VAL B C 1
ATOM 3457 O O . VAL B 1 173 ? 23.906 4.402 -6.039 1 98.19 173 VAL B O 1
ATOM 3460 N N . LEU B 1 174 ? 24.484 4.652 -3.877 1 97.88 174 LEU B N 1
ATOM 3461 C CA . LEU B 1 174 ? 25.922 4.562 -4.062 1 97.88 174 LEU B CA 1
ATOM 3462 C C . LEU B 1 174 ? 26.547 3.686 -2.988 1 97.88 174 LEU B C 1
ATOM 3464 O O . LEU B 1 174 ? 26.844 4.16 -1.889 1 97.88 174 LEU B O 1
ATOM 3468 N N . PRO B 1 175 ? 26.828 2.426 -3.373 1 96.5 175 PRO B N 1
ATOM 3469 C CA . PRO B 1 175 ? 27.594 1.608 -2.426 1 96.5 175 PRO B CA 1
ATOM 3470 C C . PRO B 1 175 ? 29.062 2.016 -2.348 1 96.5 175 PRO B C 1
ATOM 3472 O O . PRO B 1 175 ? 29.656 2.395 -3.361 1 96.5 175 PRO B O 1
ATOM 3475 N N . PHE B 1 176 ? 29.641 1.887 -1.134 1 96.31 176 PHE B N 1
ATOM 3476 C CA . PHE B 1 176 ? 31.062 2.197 -0.985 1 96.31 176 PHE B CA 1
ATOM 3477 C C . PHE B 1 176 ? 31.641 1.487 0.23 1 96.31 176 PHE B C 1
ATOM 3479 O O . PHE B 1 176 ? 30.906 0.911 1.033 1 96.31 176 PHE B O 1
ATOM 3486 N N . THR B 1 177 ? 32.906 1.43 0.237 1 95.62 177 THR B N 1
ATOM 3487 C CA . THR B 1 177 ? 33.656 0.846 1.354 1 95.62 177 THR B CA 1
ATOM 3488 C C . THR B 1 177 ? 34.531 1.898 2.041 1 95.62 177 THR B C 1
ATOM 3490 O O . THR B 1 177 ? 35.156 2.729 1.375 1 95.62 177 THR B O 1
ATOM 3493 N N . LEU B 1 178 ? 34.469 1.883 3.309 1 94.56 178 LEU B N 1
ATOM 3494 C CA . LEU B 1 178 ? 35.312 2.76 4.125 1 94.56 178 LEU B CA 1
ATOM 3495 C C . LEU B 1 178 ? 35.875 2.004 5.312 1 94.56 178 LEU B C 1
ATOM 3497 O O . LEU B 1 178 ? 35.156 1.401 6.094 1 94.56 178 LEU B O 1
ATOM 3501 N N . PHE B 1 179 ? 37.25 1.92 5.492 1 95.12 179 PHE B N 1
ATOM 3502 C CA . PHE B 1 179 ? 37.969 1.204 6.543 1 95.12 179 PHE B CA 1
ATOM 3503 C C . PHE B 1 179 ? 37.562 -0.266 6.566 1 95.12 179 PHE B C 1
ATOM 3505 O O . PHE B 1 179 ? 37.25 -0.813 7.621 1 95.12 179 PHE B O 1
ATOM 3512 N N . ASP B 1 180 ? 37.281 -0.868 5.418 1 94 180 ASP B N 1
ATOM 3513 C CA . ASP B 1 180 ? 37 -2.281 5.203 1 94 180 ASP B CA 1
ATOM 3514 C C . ASP B 1 180 ? 35.562 -2.621 5.637 1 94 180 ASP B C 1
ATOM 3516 O O . ASP B 1 180 ? 35.25 -3.785 5.891 1 94 180 ASP B O 1
ATOM 3520 N N . GLU B 1 181 ? 34.844 -1.53 5.855 1 95.12 181 GLU B N 1
ATOM 3521 C CA . GLU B 1 181 ? 33.438 -1.712 6.156 1 95.12 181 GLU B CA 1
ATOM 3522 C C . GLU B 1 181 ? 32.562 -1.34 4.961 1 95.12 181 GLU B C 1
ATOM 3524 O O . GLU B 1 181 ? 32.906 -0.455 4.18 1 95.12 181 GLU B O 1
ATOM 3529 N N . LYS B 1 182 ? 31.5 -2.051 4.832 1 95.62 182 LYS B N 1
ATOM 3530 C CA . LYS B 1 182 ? 30.609 -1.832 3.707 1 95.62 182 LYS B CA 1
ATOM 3531 C C . LYS B 1 182 ? 29.516 -0.827 4.066 1 95.62 182 LYS B C 1
ATOM 3533 O O . LYS B 1 182 ? 28.844 -0.964 5.094 1 95.62 182 LYS B O 1
ATOM 3538 N N . PHE B 1 183 ? 29.312 0.222 3.156 1 97.06 183 PHE B N 1
ATOM 3539 C CA . PHE B 1 183 ? 28.312 1.265 3.346 1 97.06 183 PHE B CA 1
ATOM 3540 C C . PHE B 1 183 ? 27.484 1.444 2.088 1 97.06 183 PHE B C 1
ATOM 3542 O O . PHE B 1 183 ? 27.891 1.03 1 1 97.06 183 PHE B O 1
ATOM 3549 N N . VAL B 1 184 ? 26.297 1.973 2.293 1 97.19 184 VAL B N 1
ATOM 3550 C CA . VAL B 1 184 ? 25.453 2.396 1.176 1 97.19 184 VAL B CA 1
ATOM 3551 C C . VAL B 1 184 ? 24.938 3.812 1.425 1 97.19 184 VAL B C 1
ATOM 3553 O O . VAL B 1 184 ? 24.359 4.09 2.473 1 97.19 184 VAL B O 1
ATOM 3556 N N . LEU B 1 185 ? 25.234 4.688 0.5 1 98.19 185 LEU B N 1
ATOM 3557 C CA . LEU B 1 185 ? 24.625 6.008 0.464 1 98.19 185 LEU B CA 1
ATOM 3558 C C . LEU B 1 185 ? 23.391 6.016 -0.444 1 98.19 185 LEU B C 1
ATOM 3560 O O . LEU B 1 185 ? 23.469 5.605 -1.605 1 98.19 185 LEU B O 1
ATOM 3564 N N . SER B 1 186 ? 22.25 6.375 0.082 1 98.25 186 SER B N 1
ATOM 3565 C CA . SER B 1 186 ? 21.031 6.422 -0.723 1 98.25 186 SER B CA 1
ATOM 3566 C C . SER B 1 186 ? 20.328 7.762 -0.571 1 98.25 186 SER B C 1
ATOM 3568 O O . SER B 1 186 ? 20.391 8.391 0.489 1 98.25 186 SER B O 1
ATOM 3570 N N . ASN B 1 187 ? 19.672 8.195 -1.634 1 98.75 187 ASN B N 1
ATOM 3571 C CA . ASN B 1 187 ? 18.922 9.445 -1.662 1 98.75 187 ASN B CA 1
ATOM 3572 C C . ASN B 1 187 ? 17.625 9.305 -2.43 1 98.75 187 ASN B C 1
ATOM 3574 O O . ASN B 1 187 ? 17.594 8.758 -3.535 1 98.75 187 ASN B O 1
ATOM 3578 N N . TRP B 1 188 ? 16.594 9.641 -1.832 1 98.69 188 TRP B N 1
ATOM 3579 C CA . TRP B 1 188 ? 15.352 9.883 -2.547 1 98.69 188 TRP B CA 1
ATOM 3580 C C . TRP B 1 188 ? 14.945 11.352 -2.467 1 98.69 188 TRP B C 1
ATOM 3582 O O . TRP B 1 188 ? 15.164 12.008 -1.446 1 98.69 188 TRP B O 1
ATOM 3592 N N . ASN B 1 189 ? 14.492 11.898 -3.561 1 98.75 189 ASN B N 1
ATOM 3593 C CA . ASN B 1 189 ? 14.141 13.305 -3.689 1 98.75 189 ASN B CA 1
ATOM 3594 C C . ASN B 1 189 ? 12.891 13.492 -4.543 1 98.75 189 ASN B C 1
ATOM 3596 O O . ASN B 1 189 ? 12.719 12.828 -5.562 1 98.75 189 ASN B O 1
ATOM 3600 N N . GLU B 1 190 ? 11.984 14.336 -4.035 1 98.75 190 GLU B N 1
ATOM 3601 C CA . GLU B 1 190 ? 10.742 14.625 -4.738 1 98.75 190 GLU B CA 1
ATOM 3602 C C . GLU B 1 190 ? 10.445 16.125 -4.742 1 98.75 190 GLU B C 1
ATOM 3604 O O . GLU B 1 190 ? 10.445 16.766 -3.688 1 98.75 190 GLU B O 1
ATOM 3609 N N . ILE B 1 191 ? 10.203 16.641 -5.883 1 98.88 191 ILE B N 1
ATOM 3610 C CA . ILE B 1 191 ? 9.812 18.031 -6.062 1 98.88 191 ILE B CA 1
ATOM 3611 C C . ILE B 1 191 ? 8.406 18.094 -6.652 1 98.88 191 ILE B C 1
ATOM 3613 O O . ILE B 1 191 ? 8.141 17.516 -7.703 1 98.88 191 ILE B O 1
ATOM 3617 N N . GLU B 1 192 ? 7.586 18.766 -5.973 1 98.75 192 GLU B N 1
ATOM 3618 C CA . GLU B 1 192 ? 6.227 18.984 -6.453 1 98.75 192 GLU B CA 1
ATOM 3619 C C . GLU B 1 192 ? 6.066 20.391 -7.035 1 98.75 192 GLU B C 1
ATOM 3621 O O . GLU B 1 192 ? 6.547 21.359 -6.453 1 98.75 192 GLU B O 1
ATOM 3626 N N . LEU B 1 193 ? 5.363 20.422 -8.141 1 98.81 193 LEU B N 1
ATOM 3627 C CA . LEU B 1 193 ? 5.227 21.688 -8.859 1 98.81 193 LEU B CA 1
ATOM 3628 C C . LEU B 1 193 ? 3.764 21.969 -9.188 1 98.81 193 LEU B C 1
ATOM 3630 O O . LEU B 1 193 ? 3.008 21.047 -9.523 1 98.81 193 LEU B O 1
ATOM 3634 N N . ASP B 1 194 ? 3.398 23.219 -9.07 1 98.69 194 ASP B N 1
ATOM 3635 C CA . ASP B 1 194 ? 2.102 23.719 -9.508 1 98.69 194 ASP B CA 1
ATOM 3636 C C . ASP B 1 194 ? 0.961 22.984 -8.812 1 98.69 194 ASP B C 1
ATOM 3638 O O . ASP B 1 194 ? 0.044 22.484 -9.461 1 98.69 194 ASP B O 1
ATOM 3642 N N . ARG B 1 195 ? 1.017 22.953 -7.535 1 98.56 195 ARG B N 1
ATOM 3643 C CA . ARG B 1 195 ? -0.012 22.312 -6.719 1 98.56 195 ARG B CA 1
ATOM 3644 C C . ARG B 1 195 ? -1.351 23.031 -6.867 1 98.56 195 ARG B C 1
ATOM 3646 O O . ARG B 1 195 ? -1.391 24.234 -7.141 1 98.56 195 ARG B O 1
ATOM 3653 N N . ASN B 1 196 ? -2.426 22.297 -6.738 1 97.75 196 ASN B N 1
ATOM 3654 C CA . ASN B 1 196 ? -3.711 23 -6.703 1 97.75 196 ASN B CA 1
ATOM 3655 C C . ASN B 1 196 ? -3.82 23.906 -5.488 1 97.75 196 ASN B C 1
ATOM 3657 O O . ASN B 1 196 ? -3.07 23.766 -4.523 1 97.75 196 ASN B O 1
ATOM 3661 N N . ASP B 1 197 ? -4.758 24.75 -5.48 1 98.12 197 ASP B N 1
ATOM 3662 C CA . ASP B 1 197 ? -4.816 25.844 -4.523 1 98.12 197 ASP B CA 1
ATOM 3663 C C . ASP B 1 197 ? -5.043 25.328 -3.104 1 98.12 197 ASP B C 1
ATOM 3665 O O . ASP B 1 197 ? -4.414 25.812 -2.156 1 98.12 197 ASP B O 1
ATOM 3669 N N . ALA B 1 198 ? -5.93 24.406 -2.924 1 97.5 198 ALA B N 1
ATOM 3670 C CA . ALA B 1 198 ? -6.238 23.891 -1.592 1 97.5 198 ALA B CA 1
ATOM 3671 C C . ALA B 1 198 ? -5.027 23.172 -0.984 1 97.5 198 ALA B C 1
ATOM 3673 O O . ALA B 1 198 ? -4.715 23.375 0.193 1 97.5 198 ALA B O 1
ATOM 3674 N N . TYR B 1 199 ? -4.434 22.438 -1.813 1 97.44 199 TYR B N 1
ATOM 3675 C CA . TYR B 1 199 ? -3.256 21.719 -1.332 1 97.44 199 TYR B CA 1
ATOM 3676 C C . TYR B 1 199 ? -2.102 22.688 -1.083 1 97.44 199 TYR B C 1
ATOM 3678 O O . TYR B 1 199 ? -1.333 22.516 -0.134 1 97.44 199 TYR B O 1
ATOM 3686 N N . ALA B 1 200 ? -1.914 23.609 -1.92 1 98.5 200 ALA B N 1
ATOM 3687 C CA . ALA B 1 200 ? -0.903 24.641 -1.71 1 98.5 200 ALA B CA 1
ATOM 3688 C C . ALA B 1 200 ? -1.127 25.375 -0.386 1 98.5 200 ALA B C 1
ATOM 3690 O O . ALA B 1 200 ? -0.169 25.703 0.315 1 98.5 200 ALA B O 1
ATOM 3691 N N . GLU B 1 201 ? -2.342 25.672 -0.112 1 98.06 201 GLU B N 1
ATOM 3692 C CA . GLU B 1 201 ? -2.668 26.281 1.174 1 98.06 201 GLU B CA 1
ATOM 3693 C C . GLU B 1 201 ? -2.271 25.375 2.332 1 98.06 201 GLU B C 1
ATOM 3695 O O . GLU B 1 201 ? -1.628 25.812 3.285 1 98.06 201 GLU B O 1
ATOM 3700 N N . GLN B 1 202 ? -2.637 24.094 2.221 1 96.25 202 GLN B N 1
ATOM 3701 C CA . GLN B 1 202 ? -2.354 23.125 3.273 1 96.25 202 GLN B CA 1
ATOM 3702 C C . GLN B 1 202 ? -0.852 22.984 3.504 1 96.25 202 GLN B C 1
ATOM 3704 O O . GLN B 1 202 ? -0.405 22.812 4.641 1 96.25 202 GLN B O 1
ATOM 3709 N N . GLN B 1 203 ? -0.067 23.031 2.4 1 97.44 203 GLN B N 1
ATOM 3710 C CA . GLN B 1 203 ? 1.356 22.719 2.453 1 97.44 203 GLN B CA 1
ATOM 3711 C C . GLN B 1 203 ? 2.205 23.984 2.428 1 97.44 203 GLN B C 1
ATOM 3713 O O . GLN B 1 203 ? 3.434 23.906 2.361 1 97.44 203 GLN B O 1
ATOM 3718 N N . PHE B 1 204 ? 1.525 25.172 2.33 1 98.06 204 PHE B N 1
ATOM 3719 C CA . PHE B 1 204 ? 2.143 26.484 2.436 1 98.06 204 PHE B CA 1
ATOM 3720 C C . PHE B 1 204 ? 2.979 26.797 1.197 1 98.06 204 PHE B C 1
ATOM 3722 O O . PHE B 1 204 ? 4.059 27.375 1.3 1 98.06 204 PHE B O 1
ATOM 3729 N N . GLY B 1 205 ? 2.428 26.359 -0.001 1 98.38 205 GLY B N 1
ATOM 3730 C CA . GLY B 1 205 ? 3.115 26.703 -1.232 1 98.38 205 GLY B CA 1
ATOM 3731 C C . GLY B 1 205 ? 2.621 25.922 -2.438 1 98.38 205 GLY B C 1
ATOM 3732 O O . GLY B 1 205 ? 2.232 24.766 -2.312 1 98.38 205 GLY B O 1
ATOM 3733 N N . ARG B 1 206 ? 2.846 26.516 -3.604 1 98.44 206 ARG B N 1
ATOM 3734 C CA . ARG B 1 206 ? 2.457 25.875 -4.855 1 98.44 206 ARG B CA 1
ATOM 3735 C C . ARG B 1 206 ? 3.5 24.844 -5.289 1 98.44 206 ARG B C 1
ATOM 3737 O O . ARG B 1 206 ? 3.248 24.047 -6.188 1 98.44 206 ARG B O 1
ATOM 3744 N N . ASN B 1 207 ? 4.586 25.016 -4.742 1 98.75 207 ASN B N 1
ATOM 3745 C CA . ASN B 1 207 ? 5.68 24.078 -4.949 1 98.75 207 ASN B CA 1
ATOM 3746 C C . ASN B 1 207 ? 6.23 23.562 -3.625 1 98.75 207 ASN B C 1
ATOM 3748 O O . ASN B 1 207 ? 6.043 24.188 -2.58 1 98.75 207 ASN B O 1
ATOM 3752 N N . GLY B 1 208 ? 6.879 22.469 -3.635 1 98.56 208 GLY B N 1
ATOM 3753 C CA . GLY B 1 208 ? 7.477 21.906 -2.432 1 98.56 208 GLY B CA 1
ATOM 3754 C C . GLY B 1 208 ? 8.531 20.859 -2.721 1 98.56 208 GLY B C 1
ATOM 3755 O O . GLY B 1 208 ? 8.734 20.469 -3.873 1 98.56 208 GLY B O 1
ATOM 3756 N N . LEU B 1 209 ? 9.195 20.531 -1.689 1 98.12 209 LEU B N 1
ATOM 3757 C CA . LEU B 1 209 ? 10.305 19.594 -1.745 1 98.12 209 LEU B CA 1
ATOM 3758 C C . LEU B 1 209 ? 10.242 18.625 -0.568 1 98.12 209 LEU B C 1
ATOM 3760 O O . LEU B 1 209 ? 9.891 19.016 0.547 1 98.12 209 LEU B O 1
ATOM 3764 N N . ASN B 1 210 ? 10.508 17.406 -0.825 1 97.69 210 ASN B N 1
ATOM 3765 C CA . ASN B 1 210 ? 10.742 16.453 0.248 1 97.69 210 ASN B CA 1
ATOM 3766 C C . ASN B 1 210 ? 11.734 15.367 -0.174 1 97.69 210 ASN B C 1
ATOM 3768 O O . ASN B 1 210 ? 11.812 15.016 -1.354 1 97.69 210 ASN B O 1
ATOM 3772 N N . GLY B 1 211 ? 12.562 14.914 0.751 1 98.38 211 GLY B N 1
ATOM 3773 C CA . GLY B 1 211 ? 13.562 13.906 0.438 1 98.38 211 GLY B CA 1
ATOM 3774 C C . GLY B 1 211 ? 14.32 13.422 1.658 1 98.38 211 GLY B C 1
ATOM 3775 O O . GLY B 1 211 ? 13.984 13.781 2.789 1 98.38 211 GLY B O 1
ATOM 3776 N N . GLY B 1 212 ? 15.18 12.539 1.383 1 98.5 212 GLY B N 1
ATOM 3777 C CA . GLY B 1 212 ? 16.016 11.977 2.426 1 98.5 212 GLY B CA 1
ATOM 3778 C C . GLY B 1 212 ? 17.359 11.477 1.908 1 98.5 212 GLY B C 1
ATOM 3779 O O . GLY B 1 212 ? 17.438 10.93 0.805 1 98.5 212 GLY B O 1
ATOM 3780 N N . LEU B 1 213 ? 18.328 11.75 2.664 1 98.62 213 LEU B N 1
ATOM 3781 C CA . LEU B 1 213 ? 19.672 11.219 2.449 1 98.62 213 LEU B CA 1
ATOM 3782 C C . LEU B 1 213 ? 20.062 10.242 3.557 1 98.62 213 LEU B C 1
ATOM 3784 O O . LEU B 1 213 ? 20.047 10.602 4.738 1 98.62 213 LEU B O 1
ATOM 3788 N N . THR B 1 214 ? 20.406 9.008 3.176 1 98.69 214 THR B N 1
ATOM 3789 C CA . THR B 1 214 ? 20.641 7.965 4.164 1 98.69 214 THR B CA 1
ATOM 3790 C C . THR B 1 214 ? 22.031 7.355 3.979 1 98.69 214 THR B C 1
ATOM 3792 O O . THR B 1 214 ? 22.438 7.059 2.854 1 98.69 214 THR B O 1
ATOM 3795 N N . VAL B 1 215 ? 22.719 7.199 5.031 1 98.44 215 VAL B N 1
ATOM 3796 C CA . VAL B 1 215 ? 23.906 6.352 5.066 1 98.44 215 VAL B CA 1
ATOM 3797 C C . VAL B 1 215 ? 23.609 5.102 5.898 1 98.44 215 VAL B C 1
ATOM 3799 O O . VAL B 1 215 ? 23.219 5.199 7.062 1 98.44 215 VAL B O 1
ATOM 3802 N N . ALA B 1 216 ? 23.812 4 5.273 1 97.94 216 ALA B N 1
ATOM 3803 C CA . ALA B 1 216 ? 23.625 2.725 5.961 1 97.94 216 ALA B CA 1
ATOM 3804 C C . ALA B 1 216 ? 24.938 1.97 6.082 1 97.94 216 ALA B C 1
ATOM 3806 O O . ALA B 1 216 ? 25.688 1.84 5.105 1 97.94 216 ALA B O 1
ATOM 3807 N N . TRP B 1 217 ? 25.219 1.526 7.301 1 97.94 217 TRP B N 1
ATOM 3808 C CA . TRP B 1 217 ? 26.391 0.708 7.605 1 97.94 217 TRP B CA 1
ATOM 3809 C C . TRP B 1 217 ? 26 -0.758 7.766 1 97.94 217 TRP B C 1
ATOM 3811 O O . TRP B 1 217 ? 25.281 -1.116 8.695 1 97.94 217 TRP B O 1
ATOM 3821 N N . LYS B 1 218 ? 26.484 -1.557 6.832 1 94.62 218 LYS B N 1
ATOM 3822 C CA . LYS B 1 218 ? 26.266 -2.996 6.953 1 94.62 218 LYS B CA 1
ATOM 3823 C C . LYS B 1 218 ? 27.312 -3.633 7.863 1 94.62 218 LYS B C 1
ATOM 3825 O O . LYS B 1 218 ? 28.297 -4.203 7.383 1 94.62 218 LYS B O 1
ATOM 3830 N N . PHE B 1 219 ? 27.047 -3.832 9.156 1 91.31 219 PHE B N 1
ATOM 3831 C CA . PHE B 1 219 ? 28.094 -4.145 10.125 1 91.31 219 PHE B CA 1
ATOM 3832 C C . PHE B 1 219 ? 28.125 -5.641 10.422 1 91.31 219 PHE B C 1
ATOM 3834 O O . PHE B 1 219 ? 29.062 -6.129 11.062 1 91.31 219 PHE B O 1
ATOM 3841 N N . TYR B 1 220 ? 27.25 -6.328 10.086 1 86.19 220 TYR B N 1
ATOM 3842 C CA . TYR B 1 220 ? 27.156 -7.777 10.195 1 86.19 220 TYR B CA 1
ATOM 3843 C C . TYR B 1 220 ? 26.312 -8.352 9.062 1 86.19 220 TYR B C 1
ATOM 3845 O O . TYR B 1 220 ? 25.516 -7.645 8.453 1 86.19 220 TYR B O 1
ATOM 3853 N N . PRO B 1 221 ? 26.5 -9.719 8.984 1 84.25 221 PRO B N 1
ATOM 3854 C CA . PRO B 1 221 ? 25.688 -10.281 7.902 1 84.25 221 PRO B CA 1
ATOM 3855 C C . PRO B 1 221 ? 24.203 -9.938 8.031 1 84.25 221 PRO B C 1
ATOM 3857 O O . PRO B 1 221 ? 23.641 -10.031 9.125 1 84.25 221 PRO B O 1
ATOM 3860 N N . ARG B 1 222 ? 23.625 -9.133 7.273 1 90.25 222 ARG B N 1
ATOM 3861 C CA . ARG B 1 222 ? 22.203 -8.844 7.113 1 90.25 222 ARG B CA 1
ATOM 3862 C C . ARG B 1 222 ? 21.766 -7.707 8.031 1 90.25 222 ARG B C 1
ATOM 3864 O O . ARG B 1 222 ? 20.578 -7.367 8.094 1 90.25 222 ARG B O 1
ATOM 3871 N N . TRP B 1 223 ? 22.641 -7.348 8.961 1 94.06 223 TRP B N 1
ATOM 3872 C CA . TRP B 1 223 ? 22.297 -6.254 9.867 1 94.06 223 TRP B CA 1
ATOM 3873 C C . TRP B 1 223 ? 22.875 -4.934 9.352 1 94.06 223 TRP B C 1
ATOM 3875 O O . TRP B 1 223 ? 23.984 -4.887 8.836 1 94.06 223 TRP B O 1
ATOM 3885 N N . LYS B 1 224 ? 22.016 -3.969 9.594 1 96.5 224 LYS B N 1
ATOM 3886 C CA . LYS B 1 224 ? 22.484 -2.645 9.18 1 96.5 224 LYS B CA 1
ATOM 3887 C C . LYS B 1 224 ? 22.047 -1.578 10.188 1 96.5 224 LYS B C 1
ATOM 3889 O O . LYS B 1 224 ? 21.016 -1.712 10.836 1 96.5 224 LYS B O 1
ATOM 3894 N N . ALA B 1 225 ? 22.875 -0.628 10.359 1 98.06 225 ALA B N 1
ATOM 3895 C CA . ALA B 1 225 ? 22.547 0.616 11.055 1 98.06 225 ALA B CA 1
ATOM 3896 C C . ALA B 1 225 ? 22.547 1.796 10.086 1 98.06 225 ALA B C 1
ATOM 3898 O O . ALA B 1 225 ? 23.406 1.893 9.211 1 98.06 225 ALA B O 1
ATOM 3899 N N . SER B 1 226 ? 21.547 2.619 10.242 1 98.06 226 SER B N 1
ATOM 3900 C CA . SER B 1 226 ? 21.484 3.707 9.273 1 98.06 226 SER B CA 1
ATOM 3901 C C . SER B 1 226 ? 21.141 5.031 9.953 1 98.06 226 SER B C 1
ATOM 3903 O O . SER B 1 226 ? 20.516 5.051 11.008 1 98.06 226 SER B O 1
ATOM 3905 N N . VAL B 1 227 ? 21.594 6.113 9.375 1 97.94 227 VAL B N 1
ATOM 3906 C CA . VAL B 1 227 ? 21.219 7.488 9.703 1 97.94 227 VAL B CA 1
ATOM 3907 C C . VAL B 1 227 ? 20.656 8.18 8.461 1 97.94 227 VAL B C 1
ATOM 3909 O O . VAL B 1 227 ? 21.25 8.133 7.391 1 97.94 227 VAL B O 1
ATOM 3912 N N . THR B 1 228 ? 19.516 8.75 8.633 1 98.19 228 THR B N 1
ATOM 3913 C CA . THR B 1 228 ? 18.875 9.469 7.535 1 98.19 228 THR B CA 1
ATOM 3914 C C . THR B 1 228 ? 18.672 10.938 7.898 1 98.19 228 THR B C 1
ATOM 3916 O O . THR B 1 228 ? 18.172 11.25 8.984 1 98.19 228 THR B O 1
ATOM 3919 N N . TRP B 1 229 ? 19.141 11.781 7.043 1 98.19 229 TRP B N 1
ATOM 3920 C CA . TRP B 1 229 ? 18.75 13.18 7.062 1 98.19 229 TRP B CA 1
ATOM 3921 C C . TRP B 1 229 ? 17.531 13.406 6.172 1 98.19 229 TRP B C 1
ATOM 3923 O O . TRP B 1 229 ? 17.641 13.375 4.941 1 98.19 229 TRP B O 1
ATOM 3933 N N . ARG B 1 230 ? 16.438 13.602 6.781 1 97.62 230 ARG B N 1
ATOM 3934 C CA . ARG B 1 230 ? 15.188 13.898 6.094 1 97.62 230 ARG B CA 1
ATOM 3935 C C . ARG B 1 230 ? 14.961 15.398 5.977 1 97.62 230 ARG B C 1
ATOM 3937 O O . ARG B 1 230 ? 15.078 16.125 6.965 1 97.62 230 ARG B O 1
ATOM 3944 N N . TYR B 1 231 ? 14.641 15.836 4.801 1 97.94 231 TYR B N 1
ATOM 3945 C CA . TYR B 1 231 ? 14.477 17.266 4.578 1 97.94 231 TYR B CA 1
ATOM 3946 C C . TYR B 1 231 ? 13.211 17.547 3.775 1 97.94 231 TYR B C 1
ATOM 3948 O O . TYR B 1 231 ? 12.781 16.719 2.973 1 97.94 231 TYR B O 1
ATOM 3956 N N . PHE B 1 232 ? 12.688 18.703 4.043 1 97.88 232 PHE B N 1
ATOM 3957 C CA . PHE B 1 232 ? 11.516 19.141 3.291 1 97.88 232 PHE B CA 1
ATOM 3958 C C . PHE B 1 232 ? 11.438 20.656 3.24 1 97.88 232 PHE B C 1
ATOM 3960 O O . PHE B 1 232 ? 12.125 21.344 4 1 97.88 232 PHE B O 1
ATOM 3967 N N . ASP B 1 233 ? 10.711 21.094 2.256 1 98.44 233 ASP B N 1
ATOM 3968 C CA . ASP B 1 233 ? 10.352 22.5 2.104 1 98.44 233 ASP B CA 1
ATOM 3969 C C . ASP B 1 233 ? 8.898 22.656 1.646 1 98.44 233 ASP B C 1
ATOM 3971 O O . ASP B 1 233 ? 8.523 22.141 0.592 1 98.44 233 ASP B O 1
ATOM 3975 N N . ASN B 1 234 ? 8.07 23.391 2.449 1 98.19 234 ASN B N 1
ATOM 3976 C CA . ASN B 1 234 ? 6.645 23.531 2.178 1 98.19 234 ASN B CA 1
ATOM 3977 C C . ASN B 1 234 ? 5.98 22.188 1.937 1 98.19 234 ASN B C 1
ATOM 3979 O O . ASN B 1 234 ? 5.32 21.984 0.915 1 98.19 234 ASN B O 1
ATOM 3983 N N . LYS B 1 235 ? 6.152 21.344 2.812 1 96.69 235 LYS B N 1
ATOM 3984 C CA . LYS B 1 235 ? 5.613 20 2.844 1 96.69 235 LYS B CA 1
ATOM 3985 C C . LYS B 1 235 ? 5.359 19.531 4.277 1 96.69 235 LYS B C 1
ATOM 3987 O O . LYS B 1 235 ? 5.805 20.188 5.23 1 96.69 235 LYS B O 1
ATOM 3992 N N . LEU B 1 236 ? 4.516 18.594 4.43 1 93.88 236 LEU B N 1
ATOM 3993 C CA . LEU B 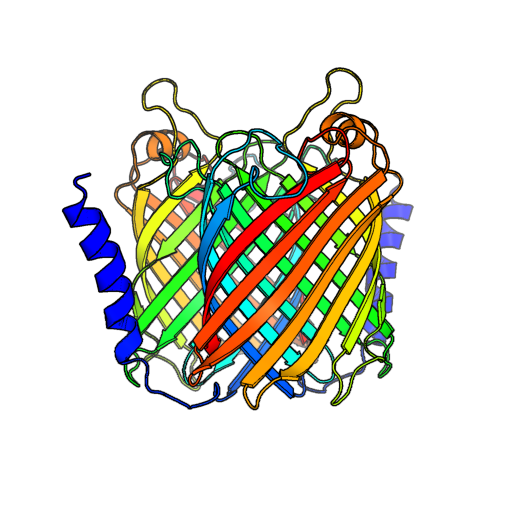1 236 ? 4.148 18.031 5.727 1 93.88 236 LEU B CA 1
ATOM 3994 C C . LEU B 1 236 ? 3.434 19.078 6.582 1 93.88 236 LEU B C 1
ATOM 3996 O O . LEU B 1 236 ? 3.582 19.094 7.805 1 93.88 236 LEU B O 1
ATOM 4000 N N . GLY B 1 237 ? 2.824 20.031 5.902 1 93.38 237 GLY B N 1
ATOM 4001 C CA . GLY B 1 237 ? 2.055 21.047 6.598 1 93.38 237 GLY B CA 1
ATOM 4002 C C . GLY B 1 237 ? 2.922 22.062 7.316 1 93.38 237 GLY B C 1
ATOM 4003 O O . GLY B 1 237 ? 2.529 22.594 8.352 1 93.38 237 GLY B O 1
ATOM 4004 N N . TYR B 1 238 ? 4.094 22.203 6.84 1 94.88 238 TYR B N 1
ATOM 4005 C CA . TYR B 1 238 ? 5.043 23.125 7.469 1 94.88 238 TYR B CA 1
ATOM 4006 C C . TYR B 1 238 ? 5.457 24.219 6.504 1 94.88 238 TYR B C 1
ATOM 4008 O O . TYR B 1 238 ? 5.746 23.953 5.336 1 94.88 238 TYR B O 1
ATOM 4016 N N . ASP B 1 239 ? 5.434 25.406 7.039 1 96.81 239 ASP B N 1
ATOM 4017 C CA . ASP B 1 239 ? 5.809 26.578 6.234 1 96.81 239 ASP B CA 1
ATOM 4018 C C . ASP B 1 239 ? 7.324 26.734 6.18 1 96.81 239 ASP B C 1
ATOM 4020 O O . ASP B 1 239 ? 7.949 27.141 7.164 1 96.81 239 ASP B O 1
ATOM 4024 N N . GLY B 1 240 ? 7.836 26.438 5.012 1 96.94 240 GLY B N 1
ATOM 4025 C CA . GLY B 1 240 ? 9.273 26.609 4.828 1 96.94 240 GLY B CA 1
ATOM 4026 C C . GLY B 1 240 ? 10.047 25.312 5.008 1 96.94 240 GLY B C 1
ATOM 4027 O O . GLY B 1 240 ? 9.508 24.219 4.797 1 96.94 240 GLY B O 1
ATOM 4028 N N . PHE B 1 241 ? 11.367 25.5 5.227 1 97.06 241 PHE B N 1
ATOM 4029 C CA . PHE B 1 241 ? 12.297 24.375 5.312 1 97.06 241 PHE B CA 1
ATOM 4030 C C . PHE B 1 241 ? 12.219 23.719 6.684 1 97.06 241 PHE B C 1
ATOM 4032 O O . PHE B 1 241 ? 12.117 24.406 7.703 1 97.06 241 PHE B O 1
ATOM 4039 N N . GLY B 1 242 ? 12.227 22.438 6.711 1 96.31 242 GLY B N 1
ATOM 4040 C CA . GLY B 1 242 ? 12.375 21.625 7.906 1 96.31 242 GLY B CA 1
ATOM 4041 C C . GLY B 1 242 ? 13.125 20.344 7.656 1 96.31 242 GLY B C 1
ATOM 4042 O O . GLY B 1 242 ? 13.359 19.953 6.508 1 96.31 242 GLY B O 1
ATOM 4043 N N . ASP B 1 243 ? 13.57 19.766 8.75 1 96.31 243 ASP B N 1
ATOM 4044 C CA . ASP B 1 243 ? 14.312 18.531 8.609 1 96.31 243 ASP B CA 1
ATOM 4045 C C . ASP B 1 243 ? 14.25 17.703 9.891 1 96.31 243 ASP B C 1
ATOM 4047 O O . ASP B 1 243 ? 13.703 18.156 10.898 1 96.31 243 ASP B O 1
ATOM 4051 N N . GLN B 1 244 ? 14.727 16.516 9.742 1 95.62 244 GLN B N 1
ATOM 4052 C CA . GLN B 1 244 ? 14.75 15.555 10.836 1 95.62 244 GLN B CA 1
ATOM 4053 C C . GLN B 1 244 ? 15.906 14.57 10.672 1 95.62 244 GLN B C 1
ATOM 4055 O O . GLN B 1 244 ? 16.297 14.25 9.555 1 95.62 244 GLN B O 1
ATOM 4060 N N . MET B 1 245 ? 16.422 14.148 11.836 1 96.5 245 MET B N 1
ATOM 4061 C CA . MET B 1 245 ? 17.359 13.031 11.82 1 96.5 245 MET B CA 1
ATOM 4062 C C . MET B 1 245 ? 16.688 11.734 12.242 1 96.5 245 MET B C 1
ATOM 4064 O O . MET B 1 245 ? 15.953 11.711 13.242 1 96.5 245 MET B O 1
ATOM 4068 N N . ILE B 1 246 ? 16.953 10.688 11.461 1 97.44 246 ILE B N 1
ATOM 4069 C CA . ILE B 1 246 ? 16.359 9.383 11.719 1 97.44 246 ILE B CA 1
ATOM 4070 C C . ILE B 1 246 ? 17.469 8.344 11.922 1 97.44 246 ILE B C 1
ATOM 4072 O O . ILE B 1 246 ? 18.391 8.25 11.109 1 97.44 246 ILE B O 1
ATOM 4076 N N . TYR B 1 247 ? 17.406 7.586 12.984 1 98 247 TYR B N 1
ATOM 4077 C CA . TYR B 1 247 ? 18.344 6.52 13.32 1 98 247 TYR B CA 1
ATOM 4078 C C . TYR B 1 247 ? 17.641 5.168 13.359 1 98 247 TYR B C 1
ATOM 4080 O O . TYR B 1 247 ? 16.719 4.965 14.156 1 98 247 TYR B O 1
ATOM 4088 N N . MET B 1 248 ? 18.156 4.227 12.523 1 98 248 MET B N 1
ATOM 4089 C CA . MET B 1 248 ? 17.453 2.947 12.438 1 98 248 MET B CA 1
ATOM 4090 C C . MET B 1 248 ? 18.438 1.786 12.547 1 98 248 MET B C 1
ATOM 4092 O O . MET B 1 248 ? 19.578 1.889 12.094 1 98 248 MET B O 1
ATOM 4096 N N . LEU B 1 249 ? 17.969 0.737 13.164 1 97.94 249 LEU B N 1
ATOM 4097 C CA . LEU B 1 249 ? 18.578 -0.59 13.094 1 97.94 249 LEU B CA 1
ATOM 4098 C C . LEU B 1 249 ? 17.688 -1.538 12.273 1 97.94 249 LEU B C 1
ATOM 4100 O O . LEU B 1 249 ? 16.469 -1.567 12.453 1 97.94 249 LEU B O 1
ATOM 4104 N N . GLY B 1 250 ? 18.438 -2.26 11.344 1 96.62 250 GLY B N 1
ATOM 4105 C CA . GLY B 1 250 ? 17.641 -3.059 10.438 1 96.62 250 GLY B CA 1
ATOM 4106 C C . GLY B 1 250 ? 18.219 -4.434 10.172 1 96.62 250 GLY B C 1
ATOM 4107 O O . GLY B 1 250 ? 19.422 -4.648 10.328 1 96.62 250 GLY B O 1
ATOM 4108 N N . TYR B 1 251 ? 17.328 -5.324 9.781 1 94.81 251 TYR B N 1
ATOM 4109 C CA . TYR B 1 251 ? 17.641 -6.68 9.344 1 94.81 251 TYR B CA 1
ATOM 4110 C C . TYR B 1 251 ? 17.25 -6.883 7.887 1 94.81 251 TYR B C 1
ATOM 4112 O O . TYR B 1 251 ? 16.062 -6.742 7.535 1 94.81 251 TYR B O 1
ATOM 4120 N N . ASP B 1 252 ? 18.234 -7.309 7.148 1 91.75 252 ASP B N 1
ATOM 4121 C CA . ASP B 1 252 ? 18.031 -7.5 5.715 1 91.75 252 ASP B CA 1
ATOM 4122 C C . ASP B 1 252 ? 17.688 -8.953 5.402 1 91.75 252 ASP B C 1
ATOM 4124 O O . ASP B 1 252 ? 18.234 -9.875 6.016 1 91.75 252 ASP B O 1
ATOM 4128 N N . PHE B 1 253 ? 16.891 -9.109 4.309 1 87.31 253 PHE B N 1
ATOM 4129 C CA . PHE B 1 253 ? 16.625 -10.461 3.828 1 87.31 253 PHE B CA 1
ATOM 4130 C C . PHE B 1 253 ? 16.453 -10.477 2.312 1 87.31 253 PHE B C 1
ATOM 4132 O O . PHE B 1 253 ? 16.172 -9.438 1.707 1 87.31 253 PHE B O 1
#

InterPro domains:
  IPR018013 Nucleoside-specific channel-forming protein, Tsx-like [PF03502] (103-253)
  IPR036777 Nucleoside-specific channel-forming protein, Tsx-like superfamily [SSF111364] (30-253)

Radius of gyration: 22.76 Å; Cα contacts (8 Å, |Δi|>4): 1390; chains: 2; bounding box: 68×58×62 Å

Nearest PDB structures (foldseek):
  4rl8-assembly2_B  TM=4.533E-01  e=2.292E-04  Pseudomonas putida F1
  5fp2-assembly1_A  TM=3.778E-01  e=6.685E-03  Pseudomonas aeruginosa PAO1
  5fok-assembly2_B  TM=3.454E-01  e=2.024E-02  Pseudomonas aeruginosa PAO1
  8us1-assembly1_A  TM=3.678E-01  e=2.508E-01  Pseudomonas aeruginosa PAO1
  8us2-assembly2_B  TM=2.744E-01  e=5.075E-01  Pseudomonas aeruginosa PAO1

pLDDT: mean 90.11, std 16.51, range [35.19, 98.88]

Organism: Escherichia coli O45:K1 (strain S88 / ExPEC) (NCBI:txid585035)

Solvent-accessible surface area (backbone atoms only — not comparable to full-atom values): 23919 Å² total; per-residue (Å²): 134,59,76,66,59,55,49,47,55,55,45,53,61,49,55,65,57,66,68,48,77,82,78,80,68,76,47,80,71,48,69,43,33,36,43,33,40,38,42,31,27,24,57,64,37,94,32,72,73,80,73,46,69,29,32,34,40,36,38,36,42,35,40,35,31,78,52,31,37,40,40,36,37,39,35,44,34,26,66,81,44,60,60,61,58,22,34,38,36,41,36,40,36,38,37,36,44,42,89,90,42,47,44,19,47,25,39,35,39,41,35,37,48,34,54,69,79,52,38,37,35,43,36,38,44,37,39,28,38,62,67,48,59,58,96,64,28,35,48,35,43,36,39,29,40,26,36,31,46,44,67,58,66,35,93,84,61,34,58,33,45,31,74,30,40,32,35,41,35,35,43,34,39,37,63,46,72,58,96,90,37,47,35,36,38,35,36,40,40,41,37,40,36,61,34,34,66,25,44,12,62,57,15,54,33,44,44,29,32,40,38,33,42,33,45,33,38,49,82,42,95,48,30,33,41,32,44,30,48,33,39,33,25,16,38,94,62,31,82,43,75,42,29,24,38,36,42,36,42,32,44,50,83,133,60,76,63,62,56,50,49,56,56,49,55,61,49,56,65,58,67,65,51,73,78,84,75,68,75,46,80,72,48,70,44,33,36,43,33,42,38,41,32,28,25,57,64,38,93,33,70,72,80,72,46,70,29,32,35,40,36,37,38,41,34,41,33,30,77,53,32,37,40,39,37,38,41,35,43,34,26,65,81,46,60,59,61,57,21,33,37,37,39,35,40,36,38,38,36,44,44,90,90,42,47,43,18,46,24,40,35,40,42,35,38,48,33,55,68,80,53,38,38,35,42,37,36,44,36,38,27,38,62,68,48,58,58,96,64,28,35,48,35,43,36,40,30,41,27,35,32,46,45,66,57,65,35,93,86,62,33,60,31,45,30,76,29,40,31,35,41,35,36,43,35,40,37,62,48,74,59,96,90,36,49,35,37,40,35,36,40,41,39,34,39,37,60,34,33,69,23,43,11,62,58,16,53,33,44,43,31,32,40,35,36,42,31,45,33,38,49,81,44,94,47,30,32,40,33,42,30,48,33,41,34,26,17,39,94,63,30,80,45,74,42,29,24,37,33,41,36,43,32,43,51,85

Secondary structure (DSSP, 8-state):
--HHHHHHHHHHHHHHHHTS-SS----EEEEEEEEEEEEEETTSSSS--S--EEEEEEEEEEEEESSEEEEEEEEEE-TTS-GGG-EEEEEEEEEEESTTSSEEEEEEEEEEEESSS--EEEEEEEEEE--SEETTEEEEEEEEEEEEEES-EETTTEE--EEEEEEEEEEEEEEEEETTEEEEEEEEEEEEES--HHHHHHHTSSSEEEEEEEEEEEEETTEEEEEEEEEEES-TT-SSEEEEEEEEEEEE-/--HHHHHHHHHHHHHHGGGS-SS----EEEEEEEEEEEEEETTSSSS--S--EEEEEEEEEEEEESSEEEEEEEEEE-TTS-GGG-EEEEEEEEEEESTTSSEEEEEEEEEEEESSS--EEEEEEEEEE--SEETTEEEEEEEEEEEEEES-EETTTEE--EEEEEEEEEEEEEEEEETTEEEEEEEEEEEEES--HHHHHHHTSSSEEEEEEEEEEEEETTEEEEEEEEEEES-TT-SSEEEEEEEEEEEE-

Sequence (506 aa):
MSAKRRLLIACALTTIFYHLPAYSSLEYKGSFGSINAGYADWNSGFINTHRGEVWKVTADFGVNFKEAEFYSFYESNVLNHAVAGRNHTVSAMTHVRLFDSNMTFFGKIYGQWDNSWGDDLDMFYGLGYLGWNGSWGFFKPYIGLHNQSGDYVSAKYGQTNGWNGYVVGWTAVLPFTLFDEKFVLSNWNEIELDRNDAYAEQQFGRNGLNGGLTVAWKFYPRWKASVTWRYFDNKLGYDGFGDQMIYMLGYDFMSAKRRLLIACALTTIFYHLPAYSSLEYKGSFGSINAGYADWNSGFINTHRGEVWKVTADFGVNFKEAEFYSFYESNVLNHAVAGRNHTVSAMTHVRLFDSNMTFFGKIYGQWDNSWGDDLDMFYGLGYLGWNGSWGFFKPYIGLHNQSGDYVSAKYGQTNGWNGYVVGWTAVLPFTLFDEKFVLSNWNEIELDRNDAYAEQQFGRNGLNGGLTVAWKFYPRWKASVTWRYFDNKLGYDGFGDQMIYMLGYDF